Protein AF-0000000068100711 (afdb_homodimer)

Structure (mmCIF, N/CA/C/O backbone):
data_AF-0000000068100711-model_v1
#
loop_
_entity.id
_entity.type
_entity.pdbx_description
1 polymer 'Galactosylgalactosylxylosylprotein 3-beta-glucuronosyltransferase'
#
loop_
_atom_site.group_PDB
_atom_site.id
_atom_site.type_symbol
_atom_site.label_atom_id
_atom_site.label_alt_id
_atom_site.label_comp_id
_atom_site.label_asym_id
_atom_site.label_entity_id
_atom_site.label_seq_id
_atom_site.pdbx_PDB_ins_code
_atom_site.Cartn_x
_atom_site.Cartn_y
_atom_site.Cartn_z
_atom_site.occupancy
_atom_site.B_iso_or_equiv
_atom_site.auth_seq_id
_atom_site.auth_comp_id
_atom_site.auth_asym_id
_atom_site.auth_atom_id
_atom_site.pdbx_PDB_model_num
ATOM 1 N N . MET A 1 1 ? -7.273 5.68 23.531 1 96.81 1 MET A N 1
ATOM 2 C CA . MET A 1 1 ? -7.871 4.98 22.391 1 96.81 1 MET A CA 1
ATOM 3 C C . MET A 1 1 ? -7.816 5.84 21.141 1 96.81 1 MET A C 1
ATOM 5 O O . MET A 1 1 ? -8.047 7.047 21.188 1 96.81 1 MET A O 1
ATOM 9 N N . ILE A 1 2 ? -7.395 5.273 20.047 1 98.81 2 ILE A N 1
ATOM 10 C CA . ILE A 1 2 ? -7.449 5.941 18.75 1 98.81 2 ILE A CA 1
ATOM 11 C C . ILE A 1 2 ? -8.602 5.375 17.922 1 98.81 2 ILE A C 1
ATOM 13 O O . ILE A 1 2 ? -8.766 4.156 17.828 1 98.81 2 ILE A O 1
ATOM 17 N N . TYR A 1 3 ? -9.453 6.18 17.438 1 98.88 3 TYR A N 1
ATOM 18 C CA . TYR A 1 3 ? -10.477 5.812 16.469 1 98.88 3 TYR A CA 1
ATOM 19 C C . TYR A 1 3 ? -10.039 6.168 15.047 1 98.88 3 TYR A C 1
ATOM 21 O O . TYR A 1 3 ? -9.984 7.344 14.688 1 98.88 3 TYR A O 1
ATOM 29 N N . TYR A 1 4 ? -9.664 5.184 14.312 1 98.94 4 TYR A N 1
ATOM 30 C CA . TYR A 1 4 ? -9.148 5.336 12.953 1 98.94 4 TYR A CA 1
ATOM 31 C C . TYR A 1 4 ? -10.273 5.223 11.93 1 98.94 4 TYR A C 1
ATOM 33 O O . TYR A 1 4 ? -10.844 4.145 11.742 1 98.94 4 TYR A O 1
ATOM 41 N N . ILE A 1 5 ? -10.602 6.277 11.211 1 98.81 5 ILE A N 1
ATOM 42 C CA . ILE A 1 5 ? -11.758 6.355 10.32 1 98.81 5 ILE A CA 1
ATOM 43 C C . ILE A 1 5 ? -11.305 6.215 8.867 1 98.81 5 ILE A C 1
ATOM 45 O O . ILE A 1 5 ? -10.555 7.051 8.367 1 98.81 5 ILE A O 1
ATOM 49 N N . THR A 1 6 ? -11.836 5.203 8.203 1 98.81 6 THR A N 1
ATOM 50 C CA . THR A 1 6 ? -11.445 4.926 6.828 1 98.81 6 THR A CA 1
ATOM 51 C C . THR A 1 6 ? -12.664 4.941 5.91 1 98.81 6 THR A C 1
ATOM 53 O O . THR A 1 6 ? -13.492 4.027 5.949 1 98.81 6 THR A O 1
ATOM 56 N N . PRO A 1 7 ? -12.805 6.012 5.105 1 98.06 7 PRO A N 1
ATOM 57 C CA . PRO A 1 7 ? -13.75 5.906 3.994 1 98.06 7 PRO A CA 1
ATOM 58 C C . PRO A 1 7 ? -13.305 4.914 2.926 1 98.06 7 PRO A C 1
ATOM 60 O O . PRO A 1 7 ? -12.109 4.812 2.631 1 98.06 7 PRO A O 1
ATOM 63 N N . THR A 1 8 ? -14.188 4.16 2.387 1 97.88 8 THR A N 1
ATOM 64 C CA . THR A 1 8 ? -13.867 3.238 1.302 1 97.88 8 THR A CA 1
ATOM 65 C C . THR A 1 8 ? -15.062 3.047 0.382 1 97.88 8 THR A C 1
ATOM 67 O O . THR A 1 8 ? -16.125 3.621 0.615 1 97.88 8 THR A O 1
ATOM 70 N N . TYR A 1 9 ? -14.891 2.445 -0.744 1 95.88 9 TYR A N 1
ATOM 71 C CA . TYR A 1 9 ? -15.93 2.172 -1.728 1 95.88 9 TYR A CA 1
ATOM 72 C C . TYR A 1 9 ? -15.586 0.935 -2.551 1 95.88 9 TYR A C 1
ATOM 74 O O . TYR A 1 9 ? -14.422 0.542 -2.643 1 95.88 9 TYR A O 1
ATOM 82 N N . PRO A 1 10 ? -16.578 0.324 -3.092 1 95.56 10 PRO A N 1
ATOM 83 C CA . PRO A 1 10 ? -16.312 -0.892 -3.863 1 95.56 10 PRO A CA 1
ATOM 84 C C . PRO A 1 10 ? -15.508 -0.623 -5.133 1 95.56 10 PRO A C 1
ATOM 86 O O . PRO A 1 10 ? -15.891 0.22 -5.945 1 95.56 10 PRO A O 1
ATOM 89 N N . ARG A 1 11 ? -14.484 -1.256 -5.277 1 97.12 11 ARG A N 1
ATOM 90 C CA . ARG A 1 11 ? -13.617 -1.301 -6.445 1 97.12 11 ARG A CA 1
ATOM 91 C C . ARG A 1 11 ? -12.633 -2.465 -6.355 1 97.12 11 ARG A C 1
ATOM 93 O O . ARG A 1 11 ? -12.438 -3.039 -5.281 1 97.12 11 ARG A O 1
ATOM 100 N N . PRO A 1 12 ? -11.961 -2.859 -7.461 1 98.12 12 PRO A N 1
ATOM 101 C CA . PRO A 1 12 ? -11.102 -4.047 -7.445 1 98.12 12 PRO A CA 1
ATOM 102 C C . PRO A 1 12 ? -10.016 -3.975 -6.379 1 98.12 12 PRO A C 1
ATOM 104 O O . PRO A 1 12 ? -9.648 -5 -5.797 1 98.12 12 PRO A O 1
ATOM 107 N N . GLU A 1 13 ? -9.555 -2.783 -6.043 1 98.5 13 GLU A N 1
ATOM 108 C CA . GLU A 1 13 ? -8.422 -2.627 -5.141 1 98.5 13 GLU A CA 1
ATOM 109 C C . GLU A 1 13 ? -8.875 -2.527 -3.688 1 98.5 13 GLU A C 1
ATOM 111 O O . GLU A 1 13 ? -8.055 -2.51 -2.77 1 98.5 13 GLU A O 1
ATOM 116 N N . GLN A 1 14 ? -10.188 -2.549 -3.424 1 98.38 14 GLN A N 1
ATOM 117 C CA . GLN A 1 14 ? -10.695 -2.273 -2.086 1 98.38 14 GLN A CA 1
ATOM 118 C C . GLN A 1 14 ? -10.148 -3.273 -1.071 1 98.38 14 GLN A C 1
ATOM 120 O O . GLN A 1 14 ? -9.555 -2.883 -0.068 1 98.38 14 GLN A O 1
ATOM 125 N N . ILE A 1 15 ? -10.25 -4.562 -1.391 1 98.62 15 ILE A N 1
ATOM 126 C CA . ILE A 1 15 ? -9.898 -5.602 -0.433 1 98.62 15 ILE A CA 1
ATOM 127 C C . ILE A 1 15 ? -8.383 -5.625 -0.237 1 98.62 15 ILE A C 1
ATOM 129 O O . ILE A 1 15 ? -7.895 -5.629 0.897 1 98.62 15 ILE A O 1
ATOM 133 N N . PRO A 1 16 ? -7.594 -5.57 -1.29 1 98.62 16 PRO A N 1
ATOM 134 C CA . PRO A 1 16 ? -6.152 -5.547 -1.034 1 98.62 16 PRO A CA 1
ATOM 135 C C . PRO A 1 16 ? -5.703 -4.289 -0.294 1 98.62 16 PRO A C 1
ATOM 137 O O . PRO A 1 16 ? -4.789 -4.348 0.533 1 98.62 16 PRO A O 1
ATOM 140 N N . GLU A 1 17 ? -6.293 -3.148 -0.53 1 98.69 17 GLU A N 1
ATOM 141 C CA . GLU A 1 17 ? -5.949 -1.925 0.189 1 98.69 17 GLU A CA 1
ATOM 142 C C . GLU A 1 17 ? -6.297 -2.039 1.67 1 98.69 17 GLU A C 1
ATOM 144 O O . GLU A 1 17 ? -5.484 -1.697 2.531 1 98.69 17 GLU A O 1
ATOM 149 N N . LEU A 1 18 ? -7.461 -2.52 1.921 1 98.81 18 LEU A N 1
ATOM 150 C CA . LEU A 1 18 ? -7.887 -2.678 3.307 1 98.81 18 LEU A CA 1
ATOM 151 C C . LEU A 1 18 ? -7.051 -3.74 4.012 1 98.81 18 LEU A C 1
ATOM 153 O O . LEU A 1 18 ? -6.789 -3.633 5.215 1 98.81 18 LEU A O 1
ATOM 157 N N . THR A 1 19 ? -6.605 -4.75 3.27 1 98.75 19 THR A N 1
ATOM 158 C CA . THR A 1 19 ? -5.746 -5.785 3.83 1 98.75 19 THR A CA 1
ATOM 159 C C . THR A 1 19 ? -4.426 -5.191 4.312 1 98.75 19 THR A C 1
ATOM 161 O O . THR A 1 19 ? -4.043 -5.379 5.469 1 98.75 19 THR A O 1
ATOM 164 N N . ARG A 1 20 ? -3.762 -4.469 3.49 1 98 20 ARG A N 1
ATOM 165 C CA . ARG A 1 20 ? -2.471 -3.896 3.859 1 98 20 ARG A CA 1
ATOM 166 C C . ARG A 1 20 ? -2.625 -2.877 4.98 1 98 20 ARG A C 1
ATOM 168 O O . ARG A 1 20 ? -1.792 -2.814 5.887 1 98 20 ARG A O 1
ATOM 175 N N . LEU A 1 21 ? -3.709 -2.041 4.852 1 98.75 21 LEU A N 1
ATOM 176 C CA . LEU A 1 21 ? -3.963 -1.101 5.938 1 98.75 21 LEU A CA 1
ATOM 177 C C . LEU A 1 21 ? -4.223 -1.839 7.246 1 98.75 21 LEU A C 1
ATOM 179 O O . LEU A 1 21 ? -3.721 -1.439 8.297 1 98.75 21 LEU A O 1
ATOM 183 N N . GLY A 1 22 ? -5.012 -2.918 7.16 1 98.81 22 GLY A N 1
ATOM 184 C CA . GLY A 1 22 ? -5.262 -3.736 8.336 1 98.81 22 GLY A CA 1
ATOM 185 C C . GLY A 1 22 ? -3.99 -4.23 9 1 98.81 22 GLY A C 1
ATOM 186 O O . GLY A 1 22 ? -3.875 -4.203 10.227 1 98.81 22 GLY A O 1
ATOM 187 N N . HIS A 1 23 ? -3.062 -4.625 8.211 1 98.88 23 HIS A N 1
ATOM 188 C CA . HIS A 1 23 ? -1.799 -5.113 8.758 1 98.88 23 HIS A CA 1
ATOM 189 C C . HIS A 1 23 ? -1.078 -4.02 9.539 1 98.88 23 HIS A C 1
ATOM 191 O O . HIS A 1 23 ? -0.414 -4.301 10.539 1 98.88 23 HIS A O 1
ATOM 197 N N . THR A 1 24 ? -1.122 -2.787 9.055 1 98.88 24 THR A N 1
ATOM 198 C CA . THR A 1 24 ? -0.554 -1.663 9.789 1 98.88 24 THR A CA 1
ATOM 199 C C . THR A 1 24 ? -1.28 -1.462 11.117 1 98.88 24 THR A C 1
ATOM 201 O O . THR A 1 24 ? -0.648 -1.398 12.172 1 98.88 24 THR A O 1
ATOM 204 N N . LEU A 1 25 ? -2.58 -1.445 11.094 1 98.88 25 LEU A N 1
ATOM 205 C CA . LEU A 1 25 ? -3.385 -1.115 12.258 1 98.88 25 LEU A CA 1
ATOM 206 C C . LEU A 1 25 ? -3.285 -2.211 13.32 1 98.88 25 LEU A C 1
ATOM 208 O O . LEU A 1 25 ? -3.398 -1.939 14.516 1 98.88 25 LEU A O 1
ATOM 212 N N . MET A 1 26 ? -3 -3.41 12.891 1 98.88 26 MET A N 1
ATOM 213 C CA . MET A 1 26 ? -2.877 -4.543 13.805 1 98.88 26 MET A CA 1
ATOM 214 C C . MET A 1 26 ? -1.688 -4.363 14.742 1 98.88 26 MET A C 1
ATOM 216 O O . MET A 1 26 ? -1.589 -5.039 15.766 1 98.88 26 MET A O 1
ATOM 220 N N . HIS A 1 27 ? -0.753 -3.508 14.398 1 98.81 27 HIS A N 1
ATOM 221 C CA . HIS A 1 27 ? 0.402 -3.24 15.25 1 98.81 27 HIS A CA 1
ATOM 222 C C . HIS A 1 27 ? 0.093 -2.156 16.281 1 98.81 27 HIS A C 1
ATOM 224 O O . HIS A 1 27 ? 0.898 -1.896 17.172 1 98.81 27 HIS A O 1
ATOM 230 N N . VAL A 1 28 ? -1.062 -1.471 16.188 1 98.75 28 VAL A N 1
ATOM 231 C CA . VAL A 1 28 ? -1.365 -0.282 16.984 1 98.75 28 VAL A CA 1
ATOM 232 C C . VAL A 1 28 ? -2.213 -0.668 18.188 1 98.75 28 VAL A C 1
ATOM 234 O O . VAL A 1 28 ? -3.367 -1.076 18.047 1 98.75 28 VAL A O 1
ATOM 237 N N . PRO A 1 29 ? -1.668 -0.578 19.406 1 98.06 29 PRO A N 1
ATOM 238 C CA . PRO A 1 29 ? -2.477 -0.892 20.594 1 98.06 29 PRO A CA 1
ATOM 239 C C . PRO A 1 29 ? -3.617 0.101 20.797 1 98.06 29 PRO A C 1
ATOM 241 O O . PRO A 1 29 ? -3.479 1.283 20.484 1 98.06 29 PRO A O 1
ATOM 244 N N . ARG A 1 30 ? -4.727 -0.37 21.328 1 98.06 30 ARG A N 1
ATOM 245 C CA . ARG A 1 30 ? -5.855 0.466 21.719 1 98.06 30 ARG A CA 1
ATOM 246 C C . ARG A 1 30 ? -6.355 1.293 20.547 1 98.06 30 ARG A C 1
ATOM 248 O O . ARG A 1 30 ? -6.445 2.52 20.625 1 98.06 30 ARG A O 1
ATOM 255 N N . ILE A 1 31 ? -6.613 0.597 19.469 1 98.75 31 ILE A N 1
ATOM 256 C CA . ILE A 1 31 ? -7.152 1.225 18.266 1 98.75 31 ILE A CA 1
ATOM 257 C C . ILE A 1 31 ? -8.516 0.613 17.938 1 98.75 31 ILE A C 1
ATOM 259 O O . ILE A 1 31 ? -8.734 -0.578 18.156 1 98.75 31 ILE A O 1
ATOM 263 N N . HIS A 1 32 ? -9.445 1.398 17.562 1 98.88 32 HIS A N 1
ATOM 264 C CA . HIS A 1 32 ? -10.742 1.031 17 1 98.88 32 HIS A CA 1
ATOM 265 C C . HIS A 1 32 ? -10.859 1.452 15.547 1 98.88 32 HIS A C 1
ATOM 267 O O . HIS A 1 32 ? -10.75 2.639 15.227 1 98.88 32 HIS A O 1
ATOM 273 N N . TRP A 1 33 ? -11.031 0.489 14.656 1 98.94 33 TRP A N 1
ATOM 274 C CA . TRP A 1 33 ? -11.086 0.758 13.219 1 98.94 33 TRP A CA 1
ATOM 275 C C . TRP A 1 33 ? -12.523 1.012 12.773 1 98.94 33 TRP A C 1
ATOM 277 O O . TRP A 1 33 ? -13.375 0.126 12.875 1 98.94 33 TRP A O 1
ATOM 287 N N . ILE A 1 34 ? -12.836 2.18 12.336 1 98.88 34 ILE A N 1
ATOM 288 C CA . ILE A 1 34 ? -14.141 2.518 11.789 1 98.88 34 ILE A CA 1
ATOM 289 C C . ILE A 1 34 ? -14.062 2.561 10.258 1 98.88 34 ILE A C 1
ATOM 291 O O . ILE A 1 34 ? -13.391 3.426 9.695 1 98.88 34 ILE A O 1
ATOM 295 N N . ILE A 1 35 ? -14.68 1.661 9.609 1 98.75 35 ILE A N 1
ATOM 296 C CA . ILE A 1 35 ? -14.719 1.622 8.148 1 98.75 35 ILE A CA 1
ATOM 297 C C . ILE A 1 35 ? -16.094 2.074 7.656 1 98.75 35 ILE A C 1
ATOM 299 O O . ILE A 1 35 ? -17.109 1.464 7.996 1 98.75 35 ILE A O 1
ATOM 303 N N . ALA A 1 36 ? -16.141 3.141 6.969 1 98.38 36 ALA A N 1
ATOM 304 C CA . ALA A 1 36 ? -17.359 3.654 6.336 1 98.38 36 ALA A CA 1
ATOM 305 C C . ALA A 1 36 ? -17.344 3.389 4.832 1 98.38 36 ALA A C 1
ATOM 307 O O . ALA A 1 36 ? -16.547 3.975 4.098 1 98.38 36 ALA A O 1
ATOM 308 N N . ASP A 1 37 ? -18.203 2.516 4.383 1 97.56 37 ASP A N 1
ATOM 309 C CA . ASP A 1 37 ? -18.219 2.008 3.014 1 97.56 37 ASP A CA 1
ATOM 310 C C . ASP A 1 37 ? -19.344 2.654 2.201 1 97.56 37 ASP A C 1
ATOM 312 O O . ASP A 1 37 ? -20.484 2.748 2.668 1 97.56 37 ASP A O 1
ATOM 316 N N . ASP A 1 38 ? -19.031 3.121 1.005 1 95 38 ASP A N 1
ATOM 317 C CA . ASP A 1 38 ? -19.984 3.783 0.123 1 95 38 ASP A CA 1
ATOM 318 C C . ASP A 1 38 ? -20.922 2.771 -0.521 1 95 38 ASP A C 1
ATOM 320 O O . ASP A 1 38 ? -20.969 2.652 -1.747 1 95 38 ASP A O 1
ATOM 324 N N . GLN A 1 39 ? -21.594 2.033 0.287 1 94.81 39 GLN A N 1
ATOM 325 C CA . GLN A 1 39 ? -22.562 1.024 -0.115 1 94.81 39 GLN A CA 1
ATOM 326 C C . GLN A 1 39 ? -23.828 1.105 0.742 1 94.81 39 GLN A C 1
ATOM 328 O O . GLN A 1 39 ? -23.766 1.532 1.897 1 94.81 39 GLN A O 1
ATOM 333 N N . SER A 1 40 ? -24.969 0.696 0.212 1 94.88 40 SER A N 1
ATOM 334 C CA . SER A 1 40 ? -26.234 0.757 0.923 1 94.88 40 SER A CA 1
ATOM 335 C C . SER A 1 40 ? -26.328 -0.331 1.987 1 94.88 40 SER A C 1
ATOM 337 O O . SER A 1 40 ? -27.109 -0.212 2.939 1 94.88 40 SER A O 1
ATOM 339 N N . LEU A 1 41 ? -25.594 -1.347 1.76 1 96.06 41 LEU A N 1
ATOM 340 C CA . LEU A 1 41 ? -25.484 -2.43 2.73 1 96.06 41 LEU A CA 1
ATOM 341 C C . LEU A 1 41 ? -24.016 -2.732 3.041 1 96.06 41 LEU A C 1
ATOM 343 O O . LEU A 1 41 ? -23.141 -2.572 2.18 1 96.06 41 LEU A O 1
ATOM 347 N N . CYS A 1 42 ? -23.797 -3.158 4.23 1 96.62 42 CYS A N 1
ATOM 348 C CA . CYS A 1 42 ? -22.438 -3.529 4.605 1 96.62 42 CYS A CA 1
ATOM 349 C C . CYS A 1 42 ? -21.953 -4.719 3.783 1 96.62 42 CYS A C 1
ATOM 351 O O . CYS A 1 42 ? -22.641 -5.734 3.689 1 96.62 42 CYS A O 1
ATOM 353 N N . SER A 1 43 ? -20.844 -4.551 3.215 1 96.19 43 SER A N 1
ATOM 354 C CA . SER A 1 43 ? -20.219 -5.562 2.365 1 96.19 43 SER A CA 1
ATOM 355 C C . SER A 1 43 ? -19.766 -6.766 3.182 1 96.19 43 SER A C 1
ATOM 357 O O . SER A 1 43 ? -19.062 -6.609 4.18 1 96.19 43 SER A O 1
ATOM 359 N N . THR A 1 44 ? -20.109 -7.926 2.734 1 97 44 THR A N 1
ATOM 360 C CA . THR A 1 44 ? -19.688 -9.148 3.4 1 97 44 THR A CA 1
ATOM 361 C C . THR A 1 44 ? -18.172 -9.336 3.279 1 97 44 THR A C 1
ATOM 363 O O . THR A 1 44 ? -17.516 -9.812 4.211 1 97 44 THR A O 1
ATOM 366 N N . ASN A 1 45 ? -17.625 -9 2.123 1 96.75 45 ASN A N 1
ATOM 367 C CA . ASN A 1 45 ? -16.188 -9.109 1.91 1 96.75 45 ASN A CA 1
ATOM 368 C C . ASN A 1 45 ? -15.406 -8.242 2.895 1 96.75 45 ASN A C 1
ATOM 370 O O . ASN A 1 45 ? -14.414 -8.688 3.473 1 96.75 45 ASN A O 1
ATOM 374 N N . VAL A 1 46 ? -15.844 -7.004 3.076 1 98.31 46 VAL A N 1
ATOM 375 C CA . VAL A 1 46 ? -15.18 -6.086 3.996 1 98.31 46 VAL A CA 1
ATOM 376 C C . VAL A 1 46 ? -15.328 -6.59 5.43 1 98.31 46 VAL A C 1
ATOM 378 O O . VAL A 1 46 ? -14.367 -6.586 6.199 1 98.31 46 VAL A O 1
ATOM 381 N N . LEU A 1 47 ? -16.531 -7.059 5.742 1 98.31 47 LEU A N 1
ATOM 382 C CA . LEU A 1 47 ? -16.781 -7.578 7.082 1 98.31 47 LEU A CA 1
ATOM 383 C C . LEU A 1 47 ? -15.867 -8.766 7.387 1 98.31 47 LEU A C 1
ATOM 385 O O . LEU A 1 47 ? -15.297 -8.852 8.477 1 98.31 47 LEU A O 1
ATOM 389 N N . ASN A 1 48 ? -15.773 -9.68 6.426 1 97.62 48 ASN A N 1
ATOM 390 C CA . ASN A 1 48 ? -14.906 -10.844 6.605 1 97.62 48 ASN A CA 1
ATOM 391 C C . ASN A 1 48 ? -13.453 -10.438 6.848 1 97.62 48 ASN A C 1
ATOM 393 O O . ASN A 1 48 ? -12.773 -11.016 7.691 1 97.62 48 ASN A O 1
ATOM 397 N N . LEU A 1 49 ? -12.992 -9.492 6.121 1 97.94 49 LEU A N 1
ATOM 398 C CA . LEU A 1 49 ? -11.641 -8.977 6.297 1 97.94 49 LEU A CA 1
ATOM 399 C C . LEU A 1 49 ? -11.461 -8.398 7.695 1 97.94 49 LEU A C 1
ATOM 401 O O . LEU A 1 49 ? -10.477 -8.703 8.375 1 97.94 49 LEU A O 1
ATOM 405 N N . LEU A 1 50 ? -12.398 -7.547 8.125 1 98.5 50 LEU A N 1
ATOM 406 C CA . LEU A 1 50 ? -12.328 -6.906 9.438 1 98.5 50 LEU A CA 1
ATOM 407 C C . LEU A 1 50 ? -12.266 -7.945 10.547 1 98.5 50 LEU A C 1
ATOM 409 O O . LEU A 1 50 ? -11.469 -7.82 11.477 1 98.5 50 LEU A O 1
ATOM 413 N N . ARG A 1 51 ? -13.023 -8.984 10.43 1 98.31 51 ARG A N 1
ATOM 414 C CA . ARG A 1 51 ? -13.055 -10.039 11.438 1 98.31 51 ARG A CA 1
ATOM 415 C C . ARG A 1 51 ? -11.711 -10.75 11.531 1 98.31 51 ARG A C 1
ATOM 417 O O . ARG A 1 51 ? -11.25 -11.094 12.617 1 98.31 51 ARG A O 1
ATOM 424 N N . ARG A 1 52 ? -11.078 -10.883 10.461 1 97.12 52 ARG A N 1
ATOM 425 C CA . ARG A 1 52 ? -9.812 -11.609 10.414 1 97.12 52 ARG A CA 1
ATOM 426 C C . ARG A 1 52 ? -8.688 -10.797 11.055 1 97.12 52 ARG A C 1
ATOM 428 O O . ARG A 1 52 ? -7.676 -11.359 11.477 1 97.12 52 ARG A O 1
ATOM 435 N N . THR A 1 53 ? -8.828 -9.516 11.102 1 98.06 53 THR A N 1
ATOM 436 C CA . THR A 1 53 ? -7.789 -8.68 11.68 1 98.06 53 THR A CA 1
ATOM 437 C C . THR A 1 53 ? -7.73 -8.859 13.195 1 98.06 53 THR A C 1
ATOM 439 O O . THR A 1 53 ? -6.695 -8.617 13.82 1 98.06 53 THR A O 1
ATOM 442 N N . GLY A 1 54 ? -8.922 -9.188 13.789 1 98.06 54 GLY A N 1
ATOM 443 C CA . GLY A 1 54 ? -9.008 -9.289 15.234 1 98.06 54 GLY A CA 1
ATOM 444 C C . GLY A 1 54 ? -9.117 -7.938 15.922 1 98.06 54 GLY A C 1
ATOM 445 O O . GLY A 1 54 ? -9.148 -7.855 17.156 1 98.06 54 GLY A O 1
ATOM 446 N N . LEU A 1 55 ? -9.172 -6.855 15.219 1 98.62 55 LEU A N 1
ATOM 447 C CA . LEU A 1 55 ? -9.297 -5.512 15.773 1 98.62 55 LEU A CA 1
ATOM 448 C C . LEU A 1 55 ? -10.742 -5.215 16.156 1 98.62 55 LEU A C 1
ATOM 450 O O . LEU A 1 55 ? -11.672 -5.699 15.508 1 98.62 55 LEU A O 1
ATOM 454 N N . PRO A 1 56 ? -10.898 -4.441 17.281 1 98.69 56 PRO A N 1
ATOM 455 C CA . PRO A 1 56 ? -12.227 -3.834 17.406 1 98.69 56 PRO A CA 1
ATOM 456 C C . PRO A 1 56 ? -12.586 -2.949 16.203 1 98.69 56 PRO A C 1
ATOM 458 O O . PRO A 1 56 ? -11.742 -2.182 15.734 1 98.69 56 PRO A O 1
ATOM 461 N N . PHE A 1 57 ? -13.805 -3.123 15.742 1 98.81 57 PHE A N 1
ATOM 462 C CA . PHE A 1 57 ? -14.148 -2.34 14.562 1 98.81 57 PHE A CA 1
ATOM 463 C C . PHE A 1 57 ? -15.617 -1.952 14.57 1 98.81 57 PHE A C 1
ATOM 465 O O . PHE A 1 57 ? -16.406 -2.508 15.344 1 98.81 57 PHE A O 1
ATOM 472 N N . THR A 1 58 ? -15.984 -0.936 13.828 1 98.88 58 THR A N 1
ATOM 473 C CA . THR A 1 58 ? -17.328 -0.553 13.414 1 98.88 58 THR A CA 1
ATOM 474 C C . THR A 1 58 ? -17.406 -0.443 11.898 1 98.88 58 THR A C 1
ATOM 476 O O . THR A 1 58 ? -16.594 0.227 11.266 1 98.88 58 THR A O 1
ATOM 479 N N . HIS A 1 59 ? -18.266 -1.199 11.305 1 98.69 59 HIS A N 1
ATOM 480 C CA . HIS A 1 59 ? -18.531 -1.188 9.867 1 98.69 59 HIS A CA 1
ATOM 481 C C . HIS A 1 59 ? -19.828 -0.442 9.547 1 98.69 59 HIS A C 1
ATOM 483 O O . HIS A 1 59 ? -20.906 -0.852 9.977 1 98.69 59 HIS A O 1
ATOM 489 N N . ILE A 1 60 ? -19.719 0.65 8.773 1 98.5 60 ILE A N 1
ATOM 490 C CA . ILE A 1 60 ? -20.859 1.532 8.547 1 98.5 60 ILE A CA 1
ATOM 491 C C . ILE A 1 60 ? -21.188 1.577 7.062 1 98.5 60 ILE A C 1
ATOM 493 O O . ILE A 1 60 ? -20.312 1.764 6.223 1 98.5 60 ILE A O 1
ATOM 497 N N . SER A 1 61 ? -22.438 1.292 6.715 1 97.62 61 SER A N 1
ATOM 498 C CA . SER A 1 61 ? -22.969 1.6 5.387 1 97.62 61 SER A CA 1
ATOM 499 C C . SER A 1 61 ? -23.234 3.092 5.234 1 97.62 61 SER A C 1
ATOM 501 O O . SER A 1 61 ? -24.031 3.662 5.98 1 97.62 61 SER A O 1
ATOM 503 N N . SER A 1 62 ? -22.609 3.73 4.285 1 96.19 62 SER A N 1
ATOM 504 C CA . SER A 1 62 ? -22.703 5.176 4.125 1 96.19 62 SER A CA 1
ATOM 505 C C . SER A 1 62 ? -22.656 5.574 2.654 1 96.19 62 SER A C 1
ATOM 507 O O . SER A 1 62 ? -21.734 6.27 2.219 1 96.19 62 SER A O 1
ATOM 509 N N . PRO A 1 63 ? -23.672 5.309 1.902 1 93.12 63 PRO A N 1
ATOM 510 C CA . PRO A 1 63 ? -23.688 5.621 0.471 1 93.12 63 PRO A CA 1
ATOM 511 C C . PRO A 1 63 ? -23.703 7.125 0.196 1 93.12 63 PRO A C 1
ATOM 513 O O . PRO A 1 63 ? -24.328 7.883 0.938 1 93.12 63 PRO A O 1
ATOM 516 N N . LYS A 1 64 ? -22.984 7.48 -0.832 1 87.75 64 LYS A N 1
ATOM 517 C CA . LYS A 1 64 ? -23.078 8.867 -1.276 1 87.75 64 LYS A CA 1
ATOM 518 C C . LYS A 1 64 ? -24.484 9.203 -1.752 1 87.75 64 LYS A C 1
ATOM 520 O O . LYS A 1 64 ? -25.188 8.344 -2.277 1 87.75 64 LYS A O 1
ATOM 525 N N . PRO A 1 65 ? -24.859 10.453 -1.562 1 83.56 65 PRO A N 1
ATOM 526 C CA . PRO A 1 65 ? -26.188 10.836 -2.035 1 83.56 65 PRO A CA 1
ATOM 527 C C . PRO A 1 65 ? -26.312 10.758 -3.555 1 83.56 65 PRO A C 1
ATOM 529 O O . PRO A 1 65 ? -25.328 10.953 -4.277 1 83.56 65 PRO A O 1
ATOM 532 N N . TYR A 1 66 ? -27.5 10.453 -3.969 1 73.38 66 TYR A N 1
ATOM 533 C CA . TYR A 1 66 ? -27.812 10.25 -5.379 1 73.38 66 TYR A CA 1
ATOM 534 C C . TYR A 1 66 ? -27.422 11.469 -6.207 1 73.38 66 TYR A C 1
ATOM 536 O O . TYR A 1 66 ? -26.938 11.344 -7.328 1 73.38 66 TYR A O 1
ATOM 544 N N . VAL A 1 67 ? -27.672 12.578 -5.73 1 69.62 67 VAL A N 1
ATOM 545 C CA . VAL A 1 67 ? -27.438 13.812 -6.469 1 69.62 67 VAL A CA 1
ATOM 546 C C . VAL A 1 67 ? -25.953 13.922 -6.824 1 69.62 67 VAL A C 1
ATOM 548 O O . VAL A 1 67 ? -25.594 14.625 -7.77 1 69.62 67 VAL A O 1
ATOM 551 N N . TYR A 1 68 ? -25.188 13.242 -6.234 1 61.59 68 TYR A N 1
ATOM 552 C CA . TYR A 1 68 ? -23.75 13.414 -6.398 1 61.59 68 TYR A CA 1
ATOM 553 C C . TYR A 1 68 ? -23.141 12.234 -7.145 1 61.59 68 TYR A C 1
ATOM 555 O O . TYR A 1 68 ? -21.969 11.914 -6.961 1 61.59 68 TYR A O 1
ATOM 563 N N . LYS A 1 69 ? -23.719 11.602 -8.031 1 59.94 69 LYS A N 1
ATOM 564 C CA . LYS A 1 69 ? -23.188 10.43 -8.727 1 59.94 69 LYS A CA 1
ATOM 565 C C . LYS A 1 69 ? -22.312 10.852 -9.898 1 59.94 69 LYS A C 1
ATOM 567 O O . LYS A 1 69 ? -21.719 10 -10.578 1 59.94 69 LYS A O 1
ATOM 572 N N . GLY A 1 70 ? -22.016 12.102 -9.922 1 59.88 70 GLY A N 1
ATOM 573 C CA . GLY A 1 70 ? -21.156 12.531 -11.023 1 59.88 70 GLY A CA 1
ATOM 574 C C . GLY A 1 70 ? -19.688 12.477 -10.695 1 59.88 70 GLY A C 1
ATOM 575 O O . GLY A 1 70 ? -19.297 12.055 -9.602 1 59.88 70 GLY A O 1
ATOM 576 N N . THR A 1 71 ? -18.719 12.703 -11.648 1 60.38 71 THR A N 1
ATOM 577 C CA . THR A 1 71 ? -17.266 12.531 -11.617 1 60.38 71 THR A CA 1
ATOM 578 C C . THR A 1 71 ? -16.625 13.539 -10.664 1 60.38 71 THR A C 1
ATOM 580 O O . THR A 1 71 ? -15.617 13.242 -10.023 1 60.38 71 THR A O 1
ATOM 583 N N . ASN A 1 72 ? -17.172 14.727 -10.422 1 62.03 72 ASN A N 1
ATOM 584 C CA . ASN A 1 72 ? -16.484 15.766 -9.68 1 62.03 72 ASN A CA 1
ATOM 585 C C . ASN A 1 72 ? -17.078 15.961 -8.289 1 62.03 72 ASN A C 1
ATOM 587 O O . ASN A 1 72 ? -17.156 17.078 -7.785 1 62.03 72 ASN A O 1
ATOM 591 N N . PHE A 1 73 ? -17.359 14.812 -7.746 1 68.75 73 PHE A N 1
ATOM 592 C CA . PHE A 1 73 ? -17.984 14.906 -6.434 1 68.75 73 PHE A CA 1
ATOM 593 C C . PHE A 1 73 ? -16.969 14.633 -5.328 1 68.75 73 PHE A C 1
ATOM 595 O O . PHE A 1 73 ? -16.078 13.805 -5.488 1 68.75 73 PHE A O 1
ATOM 602 N N . PRO A 1 74 ? -17.188 15.523 -4.246 1 78.44 74 PRO A N 1
ATOM 603 C CA . PRO A 1 74 ? -16.312 15.258 -3.096 1 78.44 74 PRO A CA 1
ATOM 604 C C . PRO A 1 74 ? -16.438 13.828 -2.57 1 78.44 74 PRO A C 1
ATOM 606 O O . PRO A 1 74 ? -17.547 13.391 -2.24 1 78.44 74 PRO A O 1
ATOM 609 N N . ARG A 1 75 ? -15.43 13.25 -2.582 1 80.94 75 ARG A N 1
ATOM 610 C CA . ARG A 1 75 ? -15.406 11.836 -2.203 1 80.94 75 ARG A CA 1
ATOM 611 C C . ARG A 1 75 ? -15.273 11.68 -0.693 1 80.94 75 ARG A C 1
ATOM 613 O O . ARG A 1 75 ? -14.625 12.492 -0.034 1 80.94 75 ARG A O 1
ATOM 620 N N . GLY A 1 76 ? -15.953 10.727 -0.138 1 91.75 76 GLY A N 1
ATOM 621 C CA . GLY A 1 76 ? -15.742 10.273 1.229 1 91.75 76 GLY A CA 1
ATOM 622 C C . GLY A 1 76 ? -16.484 11.109 2.252 1 91.75 76 GLY A C 1
ATOM 623 O O . GLY A 1 76 ? -16.391 10.867 3.457 1 91.75 76 GLY A O 1
ATOM 624 N N . VAL A 1 77 ? -17.234 12.188 1.839 1 93.31 77 VAL A N 1
ATOM 625 C CA . VAL A 1 77 ? -17.891 13.086 2.775 1 93.31 77 VAL A CA 1
ATOM 626 C C . VAL A 1 77 ? -18.969 12.328 3.547 1 93.31 77 VAL A C 1
ATOM 628 O O . VAL A 1 77 ? -19 12.367 4.777 1 93.31 77 VAL A O 1
ATOM 631 N N . SER A 1 78 ? -19.812 11.578 2.777 1 94.12 78 SER A N 1
ATOM 632 C CA . SER A 1 78 ? -20.844 10.797 3.434 1 94.12 78 SER A CA 1
ATOM 633 C C . SER A 1 78 ? -20.25 9.797 4.414 1 94.12 78 SER A C 1
ATOM 635 O O . SER A 1 78 ? -20.797 9.578 5.5 1 94.12 78 SER A O 1
ATOM 637 N N . ASN A 1 79 ? -19.172 9.211 4.023 1 96.75 79 ASN A N 1
ATOM 638 C CA . ASN A 1 79 ? -18.484 8.234 4.863 1 96.75 79 ASN A CA 1
ATOM 639 C C . ASN A 1 79 ? -18 8.867 6.164 1 96.75 79 ASN A C 1
ATOM 641 O O . ASN A 1 79 ? -18.281 8.359 7.25 1 96.75 79 ASN A O 1
ATOM 645 N N . ARG A 1 80 ? -17.297 9.938 6.07 1 96.94 80 ARG A N 1
ATOM 646 C CA . ARG A 1 80 ? -16.719 10.602 7.234 1 96.94 80 ARG A CA 1
ATOM 647 C C . ARG A 1 80 ? -17.797 11.172 8.133 1 96.94 80 ARG A C 1
ATOM 649 O O . ARG A 1 80 ? -17.688 11.125 9.359 1 96.94 80 ARG A O 1
ATOM 656 N N . ARG A 1 81 ? -18.875 11.727 7.531 1 95.56 81 ARG A N 1
ATOM 657 C CA . ARG A 1 81 ? -19.984 12.234 8.328 1 95.56 81 ARG A CA 1
ATOM 658 C C . ARG A 1 81 ? -20.641 11.109 9.133 1 95.56 81 ARG A C 1
ATOM 660 O O . ARG A 1 81 ? -20.969 11.289 10.305 1 95.56 81 ARG A O 1
ATOM 667 N N . ALA A 1 82 ? -20.859 9.992 8.438 1 96.5 82 ALA A N 1
ATOM 668 C CA . ALA A 1 82 ? -21.453 8.852 9.133 1 96.5 82 ALA A CA 1
ATOM 669 C C . ALA A 1 82 ? -20.594 8.422 10.32 1 96.5 82 ALA A C 1
ATOM 671 O O . ALA A 1 82 ? -21.125 8.086 11.383 1 96.5 82 ALA A O 1
ATOM 672 N N . ALA A 1 83 ? -19.344 8.414 10.109 1 97.31 83 ALA A N 1
ATOM 673 C CA . ALA A 1 83 ? -18.422 8.055 11.188 1 97.31 83 ALA A CA 1
ATOM 674 C C . ALA A 1 83 ? -18.484 9.062 12.328 1 97.31 83 ALA A C 1
ATOM 676 O O . ALA A 1 83 ? -18.453 8.688 13.5 1 97.31 83 ALA A O 1
ATOM 677 N N . LEU A 1 84 ? -18.562 10.352 12.031 1 96.75 84 LEU A N 1
ATOM 678 C CA . L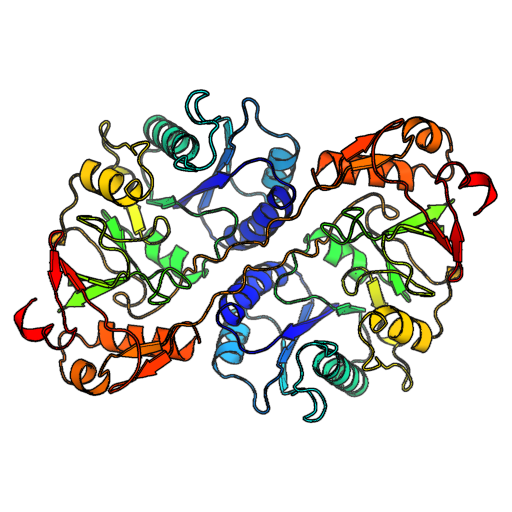EU A 1 84 ? -18.656 11.398 13.039 1 96.75 84 LEU A CA 1
ATOM 679 C C . LEU A 1 84 ? -19.906 11.234 13.883 1 96.75 84 LEU A C 1
ATOM 681 O O . LEU A 1 84 ? -19.875 11.391 15.102 1 96.75 84 LEU A O 1
ATOM 685 N N . VAL A 1 85 ? -21.016 10.969 13.195 1 95.56 85 VAL A N 1
ATOM 686 C CA . VAL A 1 85 ? -22.281 10.734 13.906 1 95.56 85 VAL A CA 1
ATOM 687 C C . VAL A 1 85 ? -22.125 9.555 14.859 1 95.56 85 VAL A C 1
ATOM 689 O O . VAL A 1 85 ? -22.516 9.625 16.016 1 95.56 85 VAL A O 1
ATOM 692 N N . TRP A 1 86 ? -21.531 8.492 14.391 1 97.12 86 TRP A N 1
ATOM 693 C CA . TRP A 1 86 ? -21.328 7.316 15.227 1 97.12 86 TRP A CA 1
ATOM 694 C C . TRP A 1 86 ? -20.469 7.652 16.438 1 97.12 86 TRP A C 1
ATOM 696 O O . TRP A 1 86 ? -20.781 7.23 17.562 1 97.12 86 TRP A O 1
ATOM 706 N N . LEU A 1 87 ? -19.422 8.367 16.266 1 97.31 87 LEU A N 1
ATOM 707 C CA . LEU A 1 87 ? -18.531 8.75 17.359 1 97.31 87 LEU A CA 1
ATOM 708 C C . LEU A 1 87 ? -19.281 9.547 18.422 1 97.31 87 LEU A C 1
ATOM 710 O O . LEU A 1 87 ? -19.141 9.281 19.609 1 97.31 87 LEU A O 1
ATOM 714 N N . ARG A 1 88 ? -20.047 10.523 18.031 1 94.88 88 ARG A N 1
ATOM 715 C CA . ARG A 1 88 ? -20.781 11.375 18.953 1 94.88 88 ARG A CA 1
ATOM 716 C C . ARG A 1 88 ? -21.734 10.555 19.812 1 94.88 88 ARG A C 1
ATOM 718 O O . ARG A 1 88 ? -21.953 10.867 20.984 1 94.88 88 ARG A O 1
ATOM 725 N N . GLU A 1 89 ? -22.234 9.555 19.203 1 95.25 89 GLU A N 1
ATOM 726 C CA . GLU A 1 89 ? -23.266 8.773 19.875 1 95.25 89 GLU A CA 1
ATOM 727 C C . GLU A 1 89 ? -22.656 7.695 20.781 1 95.25 89 GLU A C 1
ATOM 729 O O . GLU A 1 89 ? -23.281 7.27 21.75 1 95.25 89 GLU A O 1
ATOM 734 N N . ASN A 1 90 ? -21.438 7.297 20.484 1 96.75 90 ASN A N 1
ATOM 735 C CA . ASN A 1 90 ? -20.984 6.059 21.094 1 96.75 90 ASN A CA 1
ATOM 736 C C . ASN A 1 90 ? -19.703 6.258 21.891 1 96.75 90 ASN A C 1
ATOM 738 O O . ASN A 1 90 ? -19.312 5.402 22.688 1 96.75 90 ASN A O 1
ATOM 742 N N . VAL A 1 91 ? -19.047 7.375 21.703 1 96.25 91 VAL A N 1
ATOM 743 C CA . VAL A 1 91 ? -17.688 7.512 22.25 1 96.25 91 VAL A CA 1
ATOM 744 C C . VAL A 1 91 ? -17.594 8.805 23.062 1 96.25 91 VAL A C 1
ATOM 746 O O . VAL A 1 91 ? -18.125 9.836 22.656 1 96.25 91 VAL A O 1
ATOM 749 N N . ARG A 1 92 ? -16.875 8.789 24.188 1 94.25 92 ARG A N 1
ATOM 750 C CA . ARG A 1 92 ? -16.766 9.961 25.047 1 94.25 92 ARG A CA 1
ATOM 751 C C . ARG A 1 92 ? -15.328 10.453 25.125 1 94.25 92 ARG A C 1
ATOM 753 O O . ARG A 1 92 ? -15.078 11.633 25.391 1 94.25 92 ARG A O 1
ATOM 760 N N . GLU A 1 93 ? -14.453 9.516 24.906 1 96.88 93 GLU A N 1
ATOM 761 C CA . GLU A 1 93 ? -13.047 9.898 25.047 1 96.88 93 GLU A CA 1
ATOM 762 C C . GLU A 1 93 ? -12.188 9.219 23.984 1 96.88 93 GLU A C 1
ATOM 764 O O . GLU A 1 93 ? -12.539 8.141 23.484 1 96.88 93 GLU A O 1
ATOM 769 N N . GLY A 1 94 ? -11.023 9.836 23.672 1 98.06 94 GLY A N 1
ATOM 770 C CA . GLY A 1 94 ? -10.094 9.312 22.688 1 98.06 94 GLY A CA 1
ATOM 771 C C . GLY A 1 94 ? -9.766 10.312 21.594 1 98.06 94 GLY A C 1
ATOM 772 O O . GLY A 1 94 ? -10.109 11.492 21.703 1 98.06 94 GLY A O 1
ATOM 773 N N . VAL A 1 95 ? -9.016 9.82 20.625 1 98.75 95 VAL A N 1
ATOM 774 C CA . VAL A 1 95 ? -8.586 10.656 19.516 1 98.75 95 VAL A CA 1
ATOM 775 C C . VAL A 1 95 ? -9.094 10.062 18.203 1 98.75 95 VAL A C 1
ATOM 777 O O . VAL A 1 95 ? -9.031 8.852 17.984 1 98.75 95 VAL A O 1
ATOM 780 N N . MET A 1 96 ? -9.695 10.906 17.375 1 98.44 96 MET A N 1
ATOM 781 C CA . MET A 1 96 ? -10.109 10.453 16.047 1 98.44 96 MET A CA 1
ATOM 782 C C . MET A 1 96 ? -9.086 10.844 14.992 1 98.44 96 MET A C 1
ATOM 784 O O . MET A 1 96 ? -8.438 11.891 15.109 1 98.44 96 MET A O 1
ATOM 788 N N . TYR A 1 97 ? -8.898 10.07 14.047 1 98.81 97 TYR A N 1
ATOM 789 C CA . TYR A 1 97 ? -7.977 10.273 12.938 1 98.81 97 TYR A CA 1
ATOM 790 C C . TYR A 1 97 ? -8.562 9.742 11.633 1 98.81 97 TYR A C 1
ATOM 792 O O . TYR A 1 97 ? -9.039 8.602 11.578 1 98.81 97 TYR A O 1
ATOM 800 N N . PHE A 1 98 ? -8.617 10.617 10.602 1 98.31 98 PHE A N 1
ATOM 801 C CA . PHE A 1 98 ? -9.031 10.195 9.273 1 98.31 98 PHE A CA 1
ATOM 802 C C . PHE A 1 98 ? -7.871 9.586 8.5 1 98.31 98 PHE A C 1
ATOM 804 O O . PHE A 1 98 ? -6.836 10.227 8.312 1 98.31 98 PHE A O 1
ATOM 811 N N . GLY A 1 99 ? -7.977 8.391 8.094 1 97.94 99 GLY A N 1
ATOM 812 C CA . GLY A 1 99 ? -6.988 7.719 7.258 1 97.94 99 GLY A CA 1
ATOM 813 C C . GLY A 1 99 ? -7.602 6.992 6.074 1 97.94 99 GLY A C 1
ATOM 814 O O . GLY A 1 99 ? -8.422 6.09 6.254 1 97.94 99 GLY A O 1
ATOM 815 N N . ASP A 1 100 ? -7.188 7.332 4.859 1 97.19 100 ASP A N 1
ATOM 816 C CA . ASP A 1 100 ? -7.676 6.68 3.646 1 97.19 100 ASP A CA 1
ATOM 817 C C . ASP A 1 100 ? -7.203 5.23 3.576 1 97.19 100 ASP A C 1
ATOM 819 O O . ASP A 1 100 ? -6.223 4.855 4.227 1 97.19 100 ASP A O 1
ATOM 823 N N . ASP A 1 101 ? -7.875 4.43 2.807 1 97.88 101 ASP A N 1
ATOM 824 C CA . ASP A 1 101 ? -7.602 2.994 2.768 1 97.88 101 ASP A CA 1
ATOM 825 C C . ASP A 1 101 ? -6.348 2.695 1.949 1 97.88 101 ASP A C 1
ATOM 827 O O . ASP A 1 101 ? -5.855 1.564 1.951 1 97.88 101 ASP A O 1
ATOM 831 N N . ASP A 1 102 ? -5.734 3.711 1.265 1 96.69 102 ASP A N 1
ATOM 832 C CA . ASP A 1 102 ? -4.52 3.422 0.509 1 96.69 102 ASP A CA 1
ATOM 833 C C . ASP A 1 102 ? -3.379 4.348 0.927 1 96.69 102 ASP A C 1
ATOM 835 O O . ASP A 1 102 ? -2.348 4.414 0.255 1 96.69 102 ASP A O 1
ATOM 839 N N . ASN A 1 103 ? -3.527 5.082 2.08 1 97.94 103 ASN A N 1
ATOM 840 C CA . ASN A 1 103 ? -2.416 5.855 2.623 1 97.94 103 ASN A CA 1
ATOM 841 C C . ASN A 1 103 ? -1.391 4.953 3.309 1 97.94 103 ASN A C 1
ATOM 843 O O . ASN A 1 103 ? -1.686 3.803 3.629 1 97.94 103 ASN A O 1
ATOM 847 N N . THR A 1 104 ? -0.226 5.445 3.348 1 98.75 104 THR A N 1
ATOM 848 C CA . THR A 1 104 ? 0.8 4.805 4.164 1 98.75 104 THR A CA 1
ATOM 849 C C . THR A 1 104 ? 1.065 5.609 5.43 1 98.75 104 THR A C 1
ATOM 851 O O . THR A 1 104 ? 1.311 6.816 5.367 1 98.75 104 THR A O 1
ATOM 854 N N . VAL A 1 105 ? 0.965 4.992 6.59 1 98.75 105 VAL A N 1
ATOM 855 C CA . VAL A 1 105 ? 1.145 5.664 7.871 1 98.75 105 VAL A CA 1
ATOM 856 C C . VAL A 1 105 ? 2.207 4.938 8.695 1 98.75 105 VAL A C 1
ATOM 858 O O . VAL A 1 105 ? 2.127 3.721 8.883 1 98.75 105 VAL A O 1
ATOM 861 N N . ASP A 1 106 ? 3.176 5.695 9.094 1 98.62 106 ASP A N 1
ATOM 862 C CA . ASP A 1 106 ? 4.195 5.133 9.969 1 98.62 106 ASP A CA 1
ATOM 863 C C . ASP A 1 106 ? 3.621 4.82 11.352 1 98.62 106 ASP A C 1
ATOM 865 O O . ASP A 1 106 ? 2.809 5.586 11.875 1 98.62 106 ASP A O 1
ATOM 869 N N . LEU A 1 107 ? 4.121 3.762 12 1 98.62 107 LEU A N 1
ATOM 870 C CA . LEU A 1 107 ? 3.617 3.357 13.312 1 98.62 107 LEU A CA 1
ATOM 871 C C . LEU A 1 107 ? 3.883 4.438 14.352 1 98.62 107 LEU A C 1
ATOM 873 O O . LEU A 1 107 ? 3.098 4.609 15.289 1 98.62 107 LEU A O 1
ATOM 877 N N . GLN A 1 108 ? 4.945 5.176 14.211 1 98.31 108 GLN A N 1
ATOM 878 C CA . GLN A 1 108 ? 5.305 6.242 15.141 1 98.31 108 GLN A CA 1
ATOM 879 C C . GLN A 1 108 ? 4.191 7.281 15.242 1 98.31 108 GLN A C 1
ATOM 881 O O . GLN A 1 108 ? 3.961 7.848 16.312 1 98.31 108 GLN A O 1
ATOM 886 N N . LEU A 1 109 ? 3.539 7.516 14.156 1 98.62 109 LEU A N 1
ATOM 887 C CA . LEU A 1 109 ? 2.496 8.531 14.156 1 98.62 109 LEU A CA 1
ATOM 888 C C . LEU A 1 109 ? 1.399 8.188 15.156 1 98.62 109 LEU A C 1
ATOM 890 O O . LEU A 1 109 ? 0.858 9.078 15.82 1 98.62 109 LEU A O 1
ATOM 894 N N . PHE A 1 110 ? 1.073 6.941 15.289 1 98.75 110 PHE A N 1
ATOM 895 C CA . PHE A 1 110 ? 0.008 6.516 16.188 1 98.75 110 PHE A CA 1
ATOM 896 C C . PHE A 1 110 ? 0.383 6.793 17.641 1 98.75 110 PHE A C 1
ATOM 898 O O . PHE A 1 110 ? -0.467 7.18 18.438 1 98.75 110 PHE A O 1
ATOM 905 N N . ASP A 1 111 ? 1.627 6.617 17.953 1 98 111 ASP A N 1
ATOM 906 C CA . ASP A 1 111 ? 2.105 6.957 19.297 1 98 111 ASP A CA 1
ATOM 907 C C . ASP A 1 111 ? 1.954 8.453 19.562 1 98 111 ASP A C 1
ATOM 909 O O . ASP A 1 111 ? 1.634 8.852 20.688 1 98 111 ASP A O 1
ATOM 913 N N . GLU A 1 112 ? 2.129 9.172 18.594 1 98.62 112 GLU A N 1
ATOM 914 C CA . GLU A 1 112 ? 2.105 10.625 18.766 1 98.62 112 GLU A CA 1
ATOM 915 C C . GLU A 1 112 ? 0.674 11.148 18.812 1 98.62 112 GLU A C 1
ATOM 917 O O . GLU A 1 112 ? 0.331 11.953 19.688 1 98.62 112 GLU A O 1
ATOM 922 N N . ILE A 1 113 ? -0.182 10.664 17.922 1 98.5 113 ILE A N 1
ATOM 923 C CA . ILE A 1 113 ? -1.519 11.242 17.844 1 98.5 113 ILE A CA 1
ATOM 924 C C . ILE A 1 113 ? -2.328 10.852 19.078 1 98.5 113 ILE A C 1
ATOM 926 O O . ILE A 1 113 ? -3.279 11.539 19.438 1 98.5 113 ILE A O 1
ATOM 930 N N . ARG A 1 114 ? -1.968 9.789 19.719 1 97.88 114 ARG A N 1
ATOM 931 C CA . ARG A 1 114 ? -2.664 9.344 20.922 1 97.88 114 ARG A CA 1
ATOM 932 C C . ARG A 1 114 ? -2.631 10.422 22 1 97.88 114 ARG A C 1
ATOM 934 O O . ARG A 1 114 ? -3.482 10.438 22.891 1 97.88 114 ARG A O 1
ATOM 941 N N . ARG A 1 115 ? -1.713 11.352 21.906 1 96.75 115 ARG A N 1
ATOM 942 C CA . ARG A 1 115 ? -1.512 12.359 22.953 1 96.75 115 ARG A CA 1
ATOM 943 C C . ARG A 1 115 ? -2.189 13.672 22.578 1 96.75 115 ARG A C 1
ATOM 945 O O . ARG A 1 115 ? -2.057 14.672 23.281 1 96.75 115 ARG A O 1
ATOM 952 N N . THR A 1 116 ? -2.885 13.703 21.516 1 98.56 116 THR A N 1
ATOM 953 C CA . THR A 1 116 ? -3.541 14.93 21.062 1 98.56 116 THR A CA 1
ATOM 954 C C . THR A 1 116 ? -4.52 15.438 22.125 1 98.56 116 THR A C 1
ATOM 956 O O . THR A 1 116 ? -5.418 14.711 22.547 1 98.56 116 THR A O 1
ATOM 959 N N . LYS A 1 117 ? -4.324 16.688 22.516 1 97.62 117 LYS A N 1
ATOM 960 C CA . LYS A 1 117 ? -5.211 17.281 23.516 1 97.62 117 LYS A CA 1
ATOM 961 C C . LYS A 1 117 ? -6.422 17.938 22.859 1 97.62 117 LYS A C 1
ATOM 963 O O . LYS A 1 117 ? -7.551 17.766 23.328 1 97.62 117 LYS A O 1
ATOM 968 N N . LYS A 1 118 ? -6.227 18.688 21.891 1 97.12 118 LYS A N 1
ATOM 969 C CA . LYS A 1 118 ? -7.32 19.297 21.141 1 97.12 118 LYS A CA 1
ATOM 970 C C . LYS A 1 118 ? -7.25 18.922 19.656 1 97.12 118 LYS A C 1
ATOM 972 O O . LYS A 1 118 ? -8.008 18.062 19.203 1 97.12 118 LYS A O 1
ATOM 977 N N . VAL A 1 119 ? -6.266 19.484 18.953 1 98.19 119 VAL A N 1
ATOM 978 C CA . VAL A 1 119 ? -6.016 19.156 17.562 1 98.19 119 VAL A CA 1
ATOM 979 C C . VAL A 1 119 ? -4.512 19.094 17.297 1 98.19 119 VAL A C 1
ATOM 981 O O . VAL A 1 119 ? -3.768 19.984 17.734 1 98.19 119 VAL A O 1
ATOM 984 N N . SER A 1 120 ? -4.062 18.062 16.75 1 98.81 120 SER A N 1
ATOM 985 C CA . SER A 1 120 ? -2.668 17.969 16.344 1 98.81 120 SER A CA 1
ATOM 986 C C . SER A 1 120 ? -2.539 17.984 14.82 1 98.81 120 SER A C 1
ATOM 988 O O . SER A 1 120 ? -3.465 17.578 14.109 1 98.81 120 SER A O 1
ATOM 990 N N . MET A 1 121 ? -1.418 18.5 14.305 1 98.81 121 MET A N 1
ATOM 991 C CA . MET A 1 121 ? -1.119 18.547 12.875 1 98.81 121 MET A CA 1
ATOM 992 C C . MET A 1 121 ? 0.313 18.094 12.609 1 98.81 121 MET A C 1
ATOM 994 O O . MET A 1 121 ? 1.171 18.172 13.484 1 98.81 121 MET A O 1
ATOM 998 N N . PHE A 1 122 ? 0.571 17.609 11.492 1 98.88 122 PHE A N 1
ATOM 999 C CA . PHE A 1 122 ? 1.866 17.094 11.078 1 98.88 122 PHE A CA 1
ATOM 1000 C C . PHE A 1 122 ? 1.952 17.016 9.555 1 98.88 122 PHE A C 1
ATOM 1002 O O . PHE A 1 122 ? 0.932 17.078 8.867 1 98.88 122 PHE A O 1
ATOM 1009 N N . PRO A 1 123 ? 3.154 16.875 8.984 1 98.88 123 PRO A N 1
ATOM 1010 C CA . PRO A 1 123 ? 3.346 16.891 7.531 1 98.88 123 PRO A CA 1
ATOM 1011 C C . PRO A 1 123 ? 2.809 15.633 6.855 1 98.88 123 PRO A C 1
ATOM 1013 O O . PRO A 1 123 ? 2.889 14.539 7.422 1 98.88 123 PRO A O 1
ATOM 1016 N N . VAL A 1 124 ? 2.268 15.805 5.684 1 98.88 124 VAL A N 1
ATOM 1017 C CA . VAL A 1 124 ? 1.859 14.703 4.824 1 98.88 124 VAL A CA 1
ATOM 1018 C C . VAL A 1 124 ? 2.684 14.719 3.539 1 98.88 124 VAL A C 1
ATOM 1020 O O . VAL A 1 124 ? 2.758 15.734 2.852 1 98.88 124 VAL A O 1
ATOM 1023 N N . GLY A 1 125 ? 3.289 13.594 3.262 1 98.81 125 GLY A N 1
ATOM 1024 C CA . GLY A 1 125 ? 4.129 13.5 2.08 1 98.81 125 GLY A CA 1
ATOM 1025 C C . GLY A 1 125 ? 3.381 13.016 0.852 1 98.81 125 GLY A C 1
ATOM 1026 O O . GLY A 1 125 ? 2.252 12.539 0.957 1 98.81 125 GLY A O 1
ATOM 1027 N N . LEU A 1 126 ? 4.031 13.141 -0.327 1 98.44 126 LEU A N 1
ATOM 1028 C CA . LEU A 1 126 ? 3.57 12.672 -1.628 1 98.44 126 LEU A CA 1
ATOM 1029 C C . LEU A 1 126 ? 2.254 13.336 -2.014 1 98.44 126 LEU A C 1
ATOM 1031 O O . LEU A 1 126 ? 1.301 12.656 -2.402 1 98.44 126 LEU A O 1
ATOM 1035 N N . ILE A 1 127 ? 2.297 14.617 -1.952 1 96.56 127 ILE A N 1
ATOM 1036 C CA . ILE A 1 127 ? 1.048 15.305 -2.264 1 96.56 127 ILE A CA 1
ATOM 1037 C C . ILE A 1 127 ? 1.35 16.625 -2.953 1 96.56 127 ILE A C 1
ATOM 1039 O O . ILE A 1 127 ? 2.355 17.281 -2.656 1 96.56 127 ILE A O 1
ATOM 1043 N N . GLY A 1 128 ? 0.518 16.969 -3.871 1 95.12 128 GLY A N 1
ATOM 1044 C CA . GLY A 1 128 ? 0.536 18.281 -4.496 1 95.12 128 GLY A CA 1
ATOM 1045 C C . GLY A 1 128 ? 1.811 18.562 -5.273 1 95.12 128 GLY A C 1
ATOM 1046 O O . GLY A 1 128 ? 2.557 17.641 -5.598 1 95.12 128 GLY A O 1
ATOM 1047 N N . ASP A 1 129 ? 2.025 19.828 -5.48 1 96.44 129 ASP A N 1
ATOM 1048 C CA . ASP A 1 129 ? 3.129 20.234 -6.348 1 96.44 129 ASP A CA 1
ATOM 1049 C C . ASP A 1 129 ? 4.41 20.453 -5.543 1 96.44 129 ASP A C 1
ATOM 1051 O O . ASP A 1 129 ? 5.484 20.641 -6.117 1 96.44 129 ASP A O 1
ATOM 1055 N N . TYR A 1 130 ? 4.305 20.359 -4.223 1 96.81 130 TYR A N 1
ATOM 1056 C CA . TYR A 1 130 ? 5.488 20.562 -3.393 1 96.81 130 TYR A CA 1
ATOM 1057 C C . TYR A 1 130 ? 6.031 19.234 -2.873 1 96.81 130 TYR A C 1
ATOM 1059 O O . TYR A 1 130 ? 7.117 19.188 -2.291 1 96.81 130 TYR A O 1
ATOM 1067 N N . GLY A 1 131 ? 5.203 18.156 -3.023 1 97.81 131 GLY A N 1
ATOM 1068 C CA . GLY A 1 131 ? 5.586 16.859 -2.488 1 97.81 131 GLY A CA 1
ATOM 1069 C C . GLY A 1 131 ? 5.289 16.719 -1.008 1 97.81 131 GLY A C 1
ATOM 1070 O O . GLY A 1 131 ? 5.484 15.648 -0.433 1 97.81 131 GLY A O 1
ATOM 1071 N N . ILE A 1 132 ? 4.867 17.812 -0.413 1 98.12 132 ILE A N 1
ATOM 1072 C CA . ILE A 1 132 ? 4.625 17.844 1.025 1 98.12 132 ILE A CA 1
ATOM 1073 C C . ILE A 1 132 ? 3.553 18.875 1.347 1 98.12 132 ILE A C 1
ATOM 1075 O O . ILE A 1 132 ? 3.412 19.875 0.636 1 98.12 132 ILE A O 1
ATOM 1079 N N . SER A 1 133 ? 2.678 18.641 2.25 1 98.25 133 SER A N 1
ATOM 1080 C CA . SER A 1 133 ? 1.765 19.562 2.922 1 98.25 133 SER A CA 1
ATOM 1081 C C . SER A 1 133 ? 2.025 19.594 4.422 1 98.25 133 SER A C 1
ATOM 1083 O O . SER A 1 133 ? 2.014 18.562 5.086 1 98.25 133 SER A O 1
ATOM 1085 N N . ALA A 1 134 ? 2.277 20.828 4.957 1 98.12 134 ALA A N 1
ATOM 1086 C CA . ALA A 1 134 ? 2.74 20.844 6.344 1 98.12 134 ALA A CA 1
ATOM 1087 C C . ALA A 1 134 ? 2.465 22.188 7.012 1 98.12 134 ALA A C 1
ATOM 1089 O O . ALA A 1 134 ? 2.465 23.219 6.348 1 98.12 134 ALA A O 1
ATOM 1090 N N . PRO A 1 135 ? 2.311 22.141 8.344 1 97.44 135 PRO A N 1
ATOM 1091 C CA . PRO A 1 135 ? 2.418 23.391 9.109 1 97.44 135 PRO A CA 1
ATOM 1092 C C . PRO A 1 135 ? 3.85 23.922 9.172 1 97.44 135 PRO A C 1
ATOM 1094 O O . PRO A 1 135 ? 4.805 23.141 9.109 1 97.44 135 PRO A O 1
ATOM 1097 N N . ILE A 1 136 ? 3.922 25.172 9.266 1 96.06 136 ILE A N 1
ATOM 1098 C CA . ILE A 1 136 ? 5.203 25.812 9.523 1 96.06 136 ILE A CA 1
ATOM 1099 C C . ILE A 1 136 ? 5.293 26.203 11 1 96.06 136 ILE A C 1
ATOM 1101 O O . ILE A 1 136 ? 4.402 26.875 11.523 1 96.06 136 ILE A O 1
ATOM 1105 N N . ILE A 1 137 ? 6.375 25.781 11.594 1 95.19 137 ILE A N 1
ATOM 1106 C CA . ILE A 1 137 ? 6.527 25.969 13.031 1 95.19 137 ILE A CA 1
ATOM 1107 C C . ILE A 1 137 ? 7.535 27.078 13.305 1 95.19 137 ILE A C 1
ATOM 1109 O O . ILE A 1 137 ? 8.617 27.109 12.719 1 95.19 137 ILE A O 1
ATOM 1113 N N . LYS A 1 138 ? 7.172 28 14.148 1 91.25 138 LYS A N 1
ATOM 1114 C CA . LYS A 1 138 ? 8.047 29.016 14.734 1 91.25 138 LYS A CA 1
ATOM 1115 C C . LYS A 1 138 ? 7.996 28.969 16.266 1 91.25 138 LYS A C 1
ATOM 1117 O O . LYS A 1 138 ? 6.934 29.141 16.859 1 91.25 138 LYS A O 1
ATOM 1122 N N . ASP A 1 139 ? 9.078 28.688 16.922 1 87.62 139 ASP A N 1
ATOM 1123 C CA . ASP A 1 139 ? 9.172 28.609 18.375 1 87.62 139 ASP A CA 1
ATOM 1124 C C . ASP A 1 139 ? 8.156 27.625 18.938 1 87.62 139 ASP A C 1
ATOM 1126 O O . ASP A 1 139 ? 7.426 27.938 19.875 1 87.62 139 ASP A O 1
ATOM 1130 N N . GLY A 1 140 ? 7.977 26.547 18.219 1 89.38 140 GLY A N 1
ATOM 1131 C CA . GLY A 1 140 ? 7.141 25.453 18.688 1 89.38 140 GLY A CA 1
ATOM 1132 C C . GLY A 1 140 ? 5.668 25.656 18.391 1 89.38 140 GLY A C 1
ATOM 1133 O O . GLY A 1 140 ? 4.836 24.812 18.719 1 89.38 140 GLY A O 1
ATOM 1134 N N . LYS A 1 141 ? 5.383 26.734 17.688 1 93.81 141 LYS A N 1
ATOM 1135 C CA . LYS A 1 141 ? 3.99 27.047 17.375 1 93.81 141 LYS A CA 1
ATOM 1136 C C . LYS A 1 141 ? 3.746 27.078 15.875 1 93.81 141 LYS A C 1
ATOM 1138 O O . LYS A 1 141 ? 4.629 27.484 15.109 1 93.81 141 LYS A O 1
ATOM 1143 N N . VAL A 1 142 ? 2.537 26.703 15.492 1 96 142 VAL A N 1
ATOM 1144 C CA . VAL A 1 142 ? 2.154 26.797 14.086 1 96 142 VAL A CA 1
ATOM 1145 C C . VAL A 1 142 ? 1.88 28.25 13.719 1 96 142 VAL A C 1
ATOM 1147 O O . VAL A 1 142 ? 1.062 28.906 14.352 1 96 142 VAL A O 1
ATOM 1150 N N . VAL A 1 143 ? 2.523 28.719 12.641 1 93.56 143 VAL A N 1
ATOM 1151 C CA . VAL A 1 143 ? 2.371 30.125 12.312 1 93.56 143 VAL A CA 1
ATOM 1152 C C . VAL A 1 143 ? 1.878 30.281 10.875 1 93.56 143 VAL A C 1
ATOM 1154 O O . VAL A 1 143 ? 1.408 31.344 10.484 1 93.56 143 VAL A O 1
ATOM 1157 N N . ALA A 1 144 ? 2.012 29.297 10.094 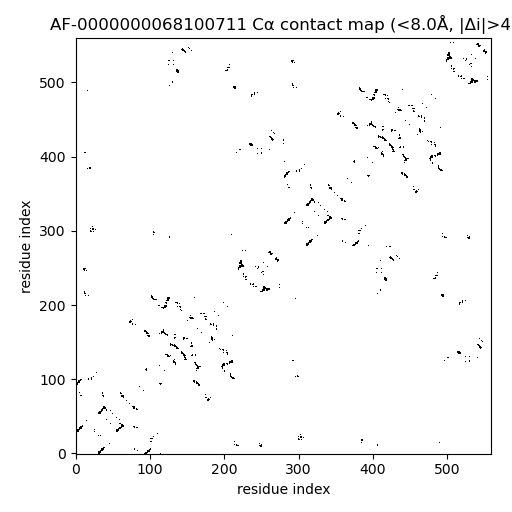1 94.75 144 ALA A N 1
ATOM 1158 C CA . ALA A 1 144 ? 1.633 29.281 8.68 1 94.75 144 ALA A CA 1
ATOM 1159 C C . ALA A 1 144 ? 1.606 27.859 8.133 1 94.75 144 ALA A C 1
ATOM 1161 O O . ALA A 1 144 ? 1.745 26.891 8.883 1 94.75 144 ALA A O 1
ATOM 1162 N N . PHE A 1 145 ? 1.367 27.75 6.852 1 96.12 145 PHE A N 1
ATOM 1163 C CA . PHE A 1 145 ? 1.297 26.438 6.219 1 96.12 145 PHE A CA 1
ATOM 1164 C C . PHE A 1 145 ? 2.072 26.422 4.906 1 96.12 145 PHE A C 1
ATOM 1166 O O . PHE A 1 145 ? 2.16 27.438 4.223 1 96.12 145 PHE A O 1
ATOM 1173 N N . PHE A 1 146 ? 2.68 25.328 4.648 1 96.06 146 PHE A N 1
ATOM 1174 C CA . PHE A 1 146 ? 3.375 25.047 3.398 1 96.06 146 PHE A CA 1
ATOM 1175 C C . PHE A 1 146 ? 2.615 24.016 2.58 1 96.06 146 PHE A C 1
ATOM 1177 O O . PHE A 1 146 ? 2.768 22.812 2.797 1 96.06 146 PHE A O 1
ATOM 1184 N N . ASP A 1 147 ? 1.813 24.438 1.678 1 96.25 147 ASP A N 1
ATOM 1185 C CA . ASP A 1 147 ? 0.934 23.641 0.814 1 96.25 147 ASP A CA 1
ATOM 1186 C C . ASP A 1 147 ? 0.828 24.281 -0.574 1 96.25 147 ASP A C 1
ATOM 1188 O O . ASP A 1 147 ? 0.741 25.5 -0.704 1 96.25 147 ASP A O 1
ATOM 1192 N N . SER A 1 148 ? 0.748 23.484 -1.579 1 95.81 148 SER A N 1
ATOM 1193 C CA . SER A 1 148 ? 0.84 24 -2.941 1 95.81 148 SER A CA 1
ATOM 1194 C C . SER A 1 148 ? -0.512 24.5 -3.434 1 95.81 148 SER A C 1
ATOM 1196 O O . SER A 1 148 ? -0.6 25.125 -4.496 1 95.81 148 SER A O 1
ATOM 1198 N N . TRP A 1 149 ? -1.572 24.281 -2.688 1 94.31 149 TRP A N 1
ATOM 1199 C CA . TRP A 1 149 ? -2.906 24.719 -3.082 1 94.31 149 TRP A CA 1
ATOM 1200 C C . TRP A 1 149 ? -3.555 25.547 -1.981 1 94.31 149 TRP A C 1
ATOM 1202 O O . TRP A 1 149 ? -4.125 25 -1.035 1 94.31 149 TRP A O 1
ATOM 1212 N N . PRO A 1 150 ? -3.561 26.844 -2.078 1 91.62 150 PRO A N 1
ATOM 1213 C CA . PRO A 1 150 ? -4.164 27.703 -1.05 1 91.62 150 PRO A CA 1
ATOM 1214 C C . PRO A 1 150 ? -5.684 27.547 -0.976 1 91.62 150 PRO A C 1
ATOM 1216 O O . PRO A 1 150 ? -6.234 27.344 0.109 1 91.62 150 PRO A O 1
ATOM 1219 N N . GLY A 1 151 ? -6.379 27.641 -2.133 1 91.12 151 GLY A N 1
ATOM 1220 C CA . GLY A 1 151 ? -7.82 27.453 -2.223 1 91.12 151 GLY A CA 1
ATOM 1221 C C . GLY A 1 151 ? -8.594 28.328 -1.255 1 91.12 151 GLY A C 1
ATOM 1222 O O . GLY A 1 151 ? -9.664 27.953 -0.783 1 91.12 151 GLY A O 1
ATOM 1223 N N . SER A 1 152 ? -8.008 29.438 -0.753 1 91.19 152 SER A N 1
ATOM 1224 C CA . SER A 1 152 ? -8.594 30.328 0.25 1 91.19 152 SER A CA 1
ATOM 1225 C C . SER A 1 152 ? -8.914 29.562 1.534 1 91.19 152 SER A C 1
ATOM 1227 O O . SER A 1 152 ? -9.969 29.781 2.139 1 91.19 152 SER A O 1
ATOM 1229 N N . ARG A 1 153 ? -8.086 28.703 1.908 1 94.25 153 ARG A N 1
ATOM 1230 C CA . ARG A 1 153 ? -8.273 27.859 3.086 1 94.25 153 ARG A CA 1
ATOM 1231 C C . ARG A 1 153 ? -7.625 28.484 4.316 1 94.25 153 ARG A C 1
ATOM 1233 O O . ARG A 1 153 ? -6.539 29.062 4.223 1 94.25 153 ARG A O 1
ATOM 1240 N N . THR A 1 154 ? -8.297 28.359 5.395 1 94.69 154 THR A N 1
ATOM 1241 C CA . THR A 1 154 ? -7.75 28.781 6.68 1 94.69 154 THR A CA 1
ATOM 1242 C C . THR A 1 154 ? -6.691 27.797 7.164 1 94.69 154 THR A C 1
ATOM 1244 O O . THR A 1 154 ? -5.637 28.203 7.656 1 94.69 154 THR A O 1
ATOM 1247 N N . PHE A 1 155 ? -6.969 26.547 7.051 1 96.62 155 PHE A N 1
ATOM 1248 C CA . PHE A 1 155 ? -6.059 25.469 7.426 1 96.62 155 PHE A CA 1
ATOM 1249 C C . PHE A 1 155 ? -5.734 24.594 6.227 1 96.62 155 PHE A C 1
ATOM 1251 O O . PHE A 1 155 ? -6.348 23.531 6.039 1 96.62 155 PHE A O 1
ATOM 1258 N N . PRO A 1 156 ? -4.809 24.969 5.363 1 95.94 156 PRO A N 1
ATOM 1259 C CA . PRO A 1 156 ? -4.449 24.156 4.203 1 95.94 156 PRO A CA 1
ATOM 1260 C C . PRO A 1 156 ? -3.641 22.906 4.586 1 95.94 156 PRO A C 1
ATOM 1262 O O . PRO A 1 156 ? -2.414 22.906 4.441 1 95.94 156 PRO A O 1
ATOM 1265 N N . VAL A 1 157 ? -4.281 21.922 5.051 1 96 157 VAL A N 1
ATOM 1266 C CA . VAL A 1 157 ? -3.691 20.656 5.434 1 96 157 VAL A CA 1
ATOM 1267 C C . VAL A 1 157 ? -4.457 19.5 4.77 1 96 157 VAL A C 1
ATOM 1269 O O . VAL A 1 157 ? -5.617 19.672 4.383 1 96 157 VAL A O 1
ATOM 1272 N N . ASP A 1 158 ? -3.795 18.469 4.57 1 96.56 158 ASP A N 1
ATOM 1273 C CA . ASP A 1 158 ? -4.426 17.266 4.031 1 96.56 158 ASP A CA 1
ATOM 1274 C C . ASP A 1 158 ? -5.27 16.562 5.094 1 96.56 158 ASP A C 1
ATOM 1276 O O . ASP A 1 158 ? -5.047 16.75 6.293 1 96.56 158 ASP A O 1
ATOM 1280 N N . MET A 1 159 ? -6.242 15.766 4.637 1 96.81 159 MET A N 1
ATOM 1281 C CA . MET A 1 159 ? -7.133 15.023 5.527 1 96.81 159 MET A CA 1
ATOM 1282 C C . MET A 1 159 ? -6.34 14.141 6.48 1 96.81 159 MET A C 1
ATOM 1284 O O . MET A 1 159 ? -6.711 13.984 7.645 1 96.81 159 MET A O 1
ATOM 1288 N N . ALA A 1 160 ? -5.262 13.586 6.023 1 98.31 160 ALA A N 1
ATOM 1289 C CA . ALA A 1 160 ? -4.445 12.68 6.832 1 98.31 160 ALA A CA 1
ATOM 1290 C C . ALA A 1 160 ? -3.443 13.461 7.68 1 98.31 160 ALA A C 1
ATOM 1292 O O . ALA A 1 160 ? -2.602 12.867 8.359 1 98.31 160 ALA A O 1
ATOM 1293 N N . GLY A 1 161 ? -3.508 14.766 7.707 1 98.69 161 GLY A N 1
ATOM 1294 C CA . GLY A 1 161 ? -2.48 15.586 8.32 1 98.69 161 GLY A CA 1
ATOM 1295 C C . GLY A 1 161 ? -2.889 16.141 9.68 1 98.69 161 GLY A C 1
ATOM 1296 O O . GLY A 1 161 ? -2.246 17.047 10.211 1 98.69 161 GLY A O 1
ATOM 1297 N N . PHE A 1 162 ? -4 15.664 10.211 1 98.75 162 PHE A N 1
ATOM 1298 C CA . PHE A 1 162 ? -4.398 16.141 11.531 1 98.75 162 PHE A CA 1
ATOM 1299 C C . PHE A 1 162 ? -5.188 15.07 12.281 1 98.75 162 PHE A C 1
ATOM 1301 O O . PHE A 1 162 ? -5.727 14.148 11.672 1 98.75 162 PHE A O 1
ATOM 1308 N N . ALA A 1 163 ? -5.211 15.148 13.555 1 98.81 163 ALA A N 1
ATOM 1309 C CA . ALA A 1 163 ? -6.031 14.344 14.461 1 98.81 163 ALA A CA 1
ATOM 1310 C C . ALA A 1 163 ? -6.773 15.234 15.453 1 98.81 163 ALA A C 1
ATOM 1312 O O . ALA A 1 163 ? -6.34 16.359 15.742 1 98.81 163 ALA A O 1
ATOM 1313 N N . VAL A 1 164 ? -7.879 14.781 15.961 1 98.12 164 VAL A N 1
ATOM 1314 C CA . VAL A 1 164 ? -8.727 15.594 16.812 1 98.12 164 VAL A CA 1
ATOM 1315 C C . VAL A 1 164 ? -9.125 14.805 18.062 1 98.12 164 VAL A C 1
ATOM 1317 O O . VAL A 1 164 ? -9.508 13.633 17.969 1 98.12 164 VAL A O 1
ATOM 1320 N N . ASN A 1 165 ? -8.969 15.422 19.188 1 98.12 165 ASN A N 1
ATOM 1321 C CA . ASN A 1 165 ? -9.555 14.867 20.406 1 98.12 165 ASN A CA 1
ATOM 1322 C C . ASN A 1 165 ? -11.078 14.859 20.344 1 98.12 165 ASN A C 1
ATOM 1324 O O . ASN A 1 165 ? -11.695 15.898 20.094 1 98.12 165 ASN A O 1
ATOM 1328 N N . ILE A 1 166 ? -11.633 13.742 20.625 1 96.81 166 ILE A N 1
ATOM 1329 C CA . ILE A 1 166 ? -13.062 13.523 20.422 1 96.81 166 ILE A CA 1
ATOM 1330 C C . ILE A 1 166 ? -13.859 14.438 21.344 1 96.81 166 ILE A C 1
ATOM 1332 O O . ILE A 1 166 ? -14.992 14.805 21.047 1 96.81 166 ILE A O 1
ATOM 1336 N N . GLU A 1 167 ? -13.336 14.852 22.422 1 94.25 167 GLU A N 1
ATOM 1337 C CA . GLU A 1 167 ? -13.992 15.766 23.344 1 94.25 167 GLU A CA 1
ATOM 1338 C C . GLU A 1 167 ? -14.352 17.078 22.672 1 94.25 167 GLU A C 1
ATOM 1340 O O . GLU A 1 167 ? -15.242 17.797 23.125 1 94.25 167 GLU A O 1
ATOM 1345 N N . PHE A 1 168 ? -13.742 17.359 21.578 1 92.75 168 PHE A N 1
ATOM 1346 C CA . PHE A 1 168 ? -13.953 18.625 20.906 1 92.75 168 PHE A CA 1
ATOM 1347 C C . PHE A 1 168 ? -14.867 18.469 19.688 1 92.75 168 PHE A C 1
ATOM 1349 O O . PHE A 1 168 ? -15.031 19.406 18.906 1 92.75 168 PHE A O 1
ATOM 1356 N N . LEU A 1 169 ? -15.32 17.281 19.547 1 91.94 169 LEU A N 1
ATOM 1357 C CA . LEU A 1 169 ? -16.312 17.062 18.5 1 91.94 169 LEU A CA 1
ATOM 1358 C C . LEU A 1 169 ? -17.672 17.609 18.938 1 91.94 169 LEU A C 1
ATOM 1360 O O . LEU A 1 169 ? -18.453 16.906 19.594 1 91.94 169 LEU A O 1
ATOM 1364 N N . THR A 1 170 ? -17.922 18.812 18.609 1 84.44 170 THR A N 1
ATOM 1365 C CA . THR A 1 170 ? -19.172 19.469 18.969 1 84.44 170 THR A CA 1
ATOM 1366 C C . THR A 1 170 ? -20.312 18.984 18.078 1 84.44 170 THR A C 1
ATOM 1368 O O . THR A 1 170 ? -20.078 18.406 17.016 1 84.44 170 THR A O 1
ATOM 1371 N N . PRO A 1 171 ? -21.484 19.234 18.484 1 83.81 171 PRO A N 1
ATOM 1372 C CA . PRO A 1 171 ? -22.641 18.859 17.656 1 83.81 171 PRO A CA 1
ATOM 1373 C C . PRO A 1 171 ? -22.641 19.562 16.297 1 83.81 171 PRO A C 1
ATOM 1375 O O . PRO A 1 171 ? -23.281 19.078 15.359 1 83.81 171 PRO A O 1
ATOM 1378 N N . THR A 1 172 ? -21.938 20.594 16.234 1 83.44 172 THR A N 1
ATOM 1379 C CA . THR A 1 172 ? -21.938 21.375 15.008 1 83.44 172 THR A CA 1
ATOM 1380 C C . THR A 1 172 ? -20.797 20.938 14.094 1 83.44 172 THR A C 1
ATOM 1382 O O . THR A 1 172 ? -20.703 21.406 12.953 1 83.44 172 THR A O 1
ATOM 1385 N N . ALA A 1 173 ? -19.969 20.109 14.609 1 87.19 173 ALA A N 1
ATOM 1386 C CA . ALA A 1 173 ? -18.875 19.625 13.789 1 87.19 173 ALA A CA 1
ATOM 1387 C C . ALA A 1 173 ? -19.391 18.859 12.578 1 87.19 173 ALA A C 1
ATOM 1389 O O . ALA A 1 173 ? -20.172 17.906 12.727 1 87.19 173 ALA A O 1
ATOM 1390 N N . THR A 1 174 ? -19.047 19.344 11.375 1 86.75 174 THR A N 1
ATOM 1391 C CA . THR A 1 174 ? -19.484 18.672 10.156 1 86.75 174 THR A CA 1
ATOM 1392 C C . THR A 1 174 ? -18.516 18.938 9.008 1 86.75 174 THR A C 1
ATOM 1394 O O . THR A 1 174 ? -17.547 19.688 9.164 1 86.75 174 THR A O 1
ATOM 1397 N N . MET A 1 175 ? -18.688 18.141 7.93 1 90.88 175 MET A N 1
ATOM 1398 C CA . MET A 1 175 ? -17.906 18.281 6.703 1 90.88 175 MET A CA 1
ATOM 1399 C C . MET A 1 175 ? -18.812 18.562 5.508 1 90.88 175 MET A C 1
ATOM 1401 O O . MET A 1 175 ? -19.797 17.859 5.289 1 90.88 175 MET A O 1
ATOM 1405 N N . PRO A 1 176 ? -18.562 19.656 4.801 1 87.44 176 PRO A N 1
ATOM 1406 C CA . PRO A 1 176 ? -19.422 19.969 3.656 1 87.44 176 PRO A CA 1
ATOM 1407 C C . PRO A 1 176 ? -19.125 19.094 2.439 1 87.44 176 PRO A C 1
ATOM 1409 O O . PRO A 1 176 ? -18.031 18.531 2.33 1 87.44 176 PRO A O 1
ATOM 1412 N N . TYR A 1 177 ? -20.094 19.078 1.579 1 86.56 177 TYR A N 1
ATOM 1413 C CA . TYR A 1 177 ? -19.875 18.484 0.261 1 86.56 177 TYR A CA 1
ATOM 1414 C C . TYR A 1 177 ? -19.266 19.5 -0.694 1 86.56 177 TYR A C 1
ATOM 1416 O O . TYR A 1 177 ? -19.922 19.938 -1.646 1 86.56 177 TYR A O 1
ATOM 1424 N N . SER A 1 178 ? -18.094 19.891 -0.475 1 82.94 178 SER A N 1
ATOM 1425 C CA . SER A 1 178 ? -17.344 20.844 -1.278 1 82.94 178 SER A CA 1
ATOM 1426 C C . SER A 1 178 ? -15.914 20.375 -1.514 1 82.94 178 SER A C 1
ATOM 1428 O O . SER A 1 178 ? -15.07 20.438 -0.612 1 82.94 178 SER A O 1
ATOM 1430 N N . ALA A 1 179 ? -15.68 19.984 -2.777 1 81.25 179 ALA A N 1
ATOM 1431 C CA . ALA A 1 179 ? -14.391 19.391 -3.107 1 81.25 179 ALA A CA 1
ATOM 1432 C C . ALA A 1 179 ? -13.25 20.359 -2.779 1 81.25 179 ALA A C 1
ATOM 1434 O O . ALA A 1 179 ? -13.305 21.531 -3.141 1 81.25 179 ALA A O 1
ATOM 1435 N N . GLY A 1 180 ? -12.305 19.891 -1.975 1 85.19 180 GLY A N 1
ATOM 1436 C CA . GLY A 1 180 ? -11.133 20.672 -1.63 1 85.19 180 GLY A CA 1
ATOM 1437 C C . GLY A 1 180 ? -11.289 21.438 -0.33 1 85.19 180 GLY A C 1
ATOM 1438 O O . GLY A 1 180 ? -10.305 21.922 0.235 1 85.19 180 GLY A O 1
ATOM 1439 N N . HIS A 1 181 ? -12.453 21.5 0.122 1 89.94 181 HIS A N 1
ATOM 1440 C CA . HIS A 1 181 ? -12.68 22.312 1.31 1 89.94 181 HIS A CA 1
ATOM 1441 C C . HIS A 1 181 ? -13.18 21.469 2.475 1 89.94 181 HIS A C 1
ATOM 1443 O O . HIS A 1 181 ? -13.617 22 3.496 1 89.94 181 HIS A O 1
ATOM 1449 N N . GLU A 1 182 ? -13.133 20.188 2.305 1 92.69 182 GLU A N 1
ATOM 1450 C CA . GLU A 1 182 ? -13.641 19.281 3.326 1 92.69 182 GLU A CA 1
ATOM 1451 C C . GLU A 1 182 ? -12.867 19.422 4.633 1 92.69 182 GLU A C 1
ATOM 1453 O O . GLU A 1 182 ? -13.453 19.641 5.691 1 92.69 182 GLU A O 1
ATOM 1458 N N . GLU A 1 183 ? -11.539 19.406 4.531 1 93.56 183 GLU A N 1
ATOM 1459 C CA . GLU A 1 183 ? -10.68 19.484 5.707 1 93.56 183 GLU A CA 1
ATOM 1460 C C . GLU A 1 183 ? -10.82 20.844 6.395 1 93.56 183 GLU A C 1
ATOM 1462 O O . GLU A 1 183 ? -11.047 20.922 7.605 1 93.56 183 GLU A O 1
ATOM 1467 N N . ASP A 1 184 ? -10.727 21.859 5.57 1 95 184 ASP A N 1
ATOM 1468 C CA . ASP A 1 184 ? -10.719 23.234 6.086 1 95 184 ASP A CA 1
ATOM 1469 C C . ASP A 1 184 ? -12.016 23.547 6.82 1 95 184 ASP A C 1
ATOM 1471 O O . ASP A 1 184 ? -11.992 24.016 7.961 1 95 184 ASP A O 1
ATOM 1475 N N . LYS A 1 185 ? -13.109 23.266 6.191 1 94.06 185 LYS A N 1
ATOM 1476 C CA . LYS A 1 185 ? -14.398 23.594 6.777 1 94.06 185 LYS A CA 1
ATOM 1477 C C . LYS A 1 185 ? -14.695 22.703 7.984 1 94.06 185 LYS A C 1
ATOM 1479 O O . LYS A 1 185 ? -15.336 23.156 8.945 1 94.06 185 LYS A O 1
ATOM 1484 N N . PHE A 1 186 ? -14.297 21.484 7.996 1 96 186 PHE A N 1
ATOM 1485 C CA . PHE A 1 186 ? -14.422 20.625 9.164 1 96 186 PHE A CA 1
ATOM 1486 C C . PHE A 1 186 ? -13.672 21.219 10.352 1 96 186 PHE A C 1
ATOM 1488 O O . PHE A 1 186 ? -14.234 21.359 11.438 1 96 186 PHE A O 1
ATOM 1495 N N . LEU A 1 187 ? -12.414 21.578 10.102 1 95.44 187 LEU A N 1
ATOM 1496 C CA . LEU A 1 187 ? -11.578 22.141 11.164 1 95.44 187 LEU A CA 1
ATOM 1497 C C . LEU A 1 187 ? -12.141 23.469 11.664 1 95.44 187 LEU A C 1
ATOM 1499 O O . LEU A 1 187 ? -12.141 23.734 12.867 1 95.44 187 LEU A O 1
ATOM 1503 N N . MET A 1 188 ? -12.656 24.266 10.75 1 93.62 188 MET A N 1
ATOM 1504 C CA . MET A 1 188 ? -13.281 25.531 11.133 1 93.62 188 MET A CA 1
ATOM 1505 C C . MET A 1 188 ? -14.516 25.297 11.992 1 93.62 188 MET A C 1
ATOM 1507 O O . MET A 1 188 ? -14.781 26.047 12.93 1 93.62 188 MET A O 1
ATOM 1511 N N . SER A 1 189 ? -15.234 24.266 11.664 1 93.94 189 SER A N 1
ATOM 1512 C CA . SER A 1 189 ? -16.469 23.969 12.391 1 93.94 189 SER A CA 1
ATOM 1513 C C . SER A 1 189 ? -16.172 23.578 13.836 1 93.94 189 SER A C 1
ATOM 1515 O O . SER A 1 189 ? -17.062 23.609 14.688 1 93.94 189 SER A O 1
ATOM 1517 N N . LEU A 1 190 ? -14.961 23.234 14.141 1 94.19 190 LEU A N 1
ATOM 1518 C CA . LEU A 1 190 ? -14.547 22.859 15.492 1 94.19 190 LEU A CA 1
ATOM 1519 C C . LEU A 1 190 ? -14.164 24.094 16.297 1 94.19 190 LEU A C 1
ATOM 1521 O O . LEU A 1 190 ? -13.938 24 17.5 1 94.19 190 LEU A O 1
ATOM 1525 N N . GLY A 1 191 ? -14.008 25.234 15.648 1 91.75 191 GLY A N 1
ATOM 1526 C CA . GLY A 1 191 ? -13.625 26.453 16.328 1 91.75 191 GLY A CA 1
ATOM 1527 C C . GLY A 1 191 ? -12.148 26.5 16.672 1 91.75 191 GLY A C 1
ATOM 1528 O O . GLY A 1 191 ? -11.75 27.156 17.641 1 91.75 191 GLY A O 1
ATOM 1529 N N . ILE A 1 192 ? -11.406 25.859 15.914 1 92.06 192 ILE A N 1
ATOM 1530 C CA . ILE A 1 192 ? -9.969 25.75 16.156 1 92.06 192 ILE A CA 1
ATOM 1531 C C . ILE A 1 192 ? -9.281 27.047 15.734 1 92.06 192 ILE A C 1
ATOM 1533 O O . ILE A 1 192 ? -9.633 27.656 14.719 1 92.06 192 ILE A O 1
ATOM 1537 N N . LYS A 1 193 ? -8.32 27.438 16.578 1 92.81 193 LYS A N 1
ATOM 1538 C CA . LYS A 1 193 ? -7.41 28.516 16.25 1 92.81 193 LYS A CA 1
ATOM 1539 C C . LYS A 1 193 ? -5.984 28.016 16.078 1 92.81 193 LYS A C 1
ATOM 1541 O O . LYS A 1 193 ? -5.672 26.875 16.453 1 92.81 193 LYS A O 1
ATOM 1546 N N . LEU A 1 194 ? -5.145 28.828 15.469 1 93.94 194 LEU A N 1
ATOM 1547 C CA . LEU A 1 194 ? -3.764 28.422 15.211 1 93.94 194 LEU A CA 1
ATOM 1548 C C . LEU A 1 194 ? -3.07 28.016 16.516 1 93.94 194 LEU A C 1
ATOM 1550 O O . LEU A 1 194 ? -2.328 27.031 16.531 1 93.94 194 LEU A O 1
ATOM 1554 N N . ASP A 1 195 ? -3.398 28.734 17.562 1 94.19 195 ASP A N 1
ATOM 1555 C CA . ASP A 1 195 ? -2.738 28.5 18.844 1 94.19 195 ASP A CA 1
ATOM 1556 C C . ASP A 1 195 ? -3.197 27.188 19.469 1 94.19 195 ASP A C 1
ATOM 1558 O O . ASP A 1 195 ? -2.578 26.688 20.406 1 94.19 195 ASP A O 1
ATOM 1562 N N . ASP A 1 196 ? -4.254 26.609 18.953 1 95.88 196 ASP A N 1
ATOM 1563 C CA . ASP A 1 196 ? -4.785 25.359 19.469 1 95.88 196 ASP A CA 1
ATOM 1564 C C . ASP A 1 196 ? -4.031 24.156 18.875 1 95.88 196 ASP A C 1
ATOM 1566 O O . ASP A 1 196 ? -4.137 23.047 19.375 1 95.88 196 ASP A O 1
ATOM 1570 N N . ILE A 1 197 ? -3.291 24.422 17.781 1 98.12 197 ILE A N 1
ATOM 1571 C CA . ILE A 1 197 ? -2.727 23.328 17 1 98.12 197 ILE A CA 1
ATOM 1572 C C . ILE A 1 197 ? -1.453 22.812 17.672 1 98.12 197 ILE A C 1
ATOM 1574 O O . ILE A 1 197 ? -0.554 23.594 17.984 1 98.12 197 ILE A O 1
ATOM 1578 N N . GLU A 1 198 ? -1.442 21.578 17.922 1 98.56 198 GLU A N 1
ATOM 1579 C CA . GLU A 1 198 ? -0.287 20.891 18.484 1 98.56 198 GLU A CA 1
ATOM 1580 C C . GLU A 1 198 ? 0.561 20.234 17.391 1 98.56 198 GLU A C 1
ATOM 1582 O O . GLU A 1 198 ? 0.139 19.266 16.766 1 98.56 198 GLU A O 1
ATOM 1587 N N . PRO A 1 199 ? 1.761 20.766 17.156 1 98.44 199 PRO A N 1
ATOM 1588 C CA . PRO A 1 199 ? 2.6 20.156 16.125 1 98.44 199 PRO A CA 1
ATOM 1589 C C . PRO A 1 199 ? 3.168 18.812 16.547 1 98.44 199 PRO A C 1
ATOM 1591 O O . PRO A 1 199 ? 3.693 18.672 17.641 1 98.44 199 PRO A O 1
ATOM 1594 N N . LEU A 1 200 ? 3.012 17.828 15.734 1 98.62 200 LEU A N 1
ATOM 1595 C CA . LEU A 1 200 ? 3.59 16.5 15.953 1 98.62 200 LEU A CA 1
ATOM 1596 C C . LEU A 1 200 ? 4.695 16.219 14.938 1 98.62 200 LEU A C 1
ATOM 1598 O O . LEU A 1 200 ? 5.094 17.109 14.188 1 98.62 200 LEU A O 1
ATOM 1602 N N . ALA A 1 201 ? 5.312 14.953 15.039 1 98.56 201 ALA A N 1
ATOM 1603 C CA . ALA A 1 201 ? 6.391 14.539 14.141 1 98.56 201 ALA A CA 1
ATOM 1604 C C . ALA A 1 201 ? 7.621 15.422 14.32 1 98.56 201 ALA A C 1
ATOM 1606 O O . ALA A 1 201 ? 8.164 15.953 13.344 1 98.56 201 ALA A O 1
ATOM 1607 N N . ASP A 1 202 ? 7.988 15.609 15.57 1 98.06 202 ASP A N 1
ATOM 1608 C CA . ASP A 1 202 ? 9.156 16.406 15.945 1 98.06 202 ASP A CA 1
ATOM 1609 C C . ASP A 1 202 ? 9.031 17.828 15.43 1 98.06 202 ASP A C 1
ATOM 1611 O O . ASP A 1 202 ? 9.883 18.312 14.68 1 98.06 202 ASP A O 1
ATOM 1615 N N . ASN A 1 203 ? 7.922 18.5 15.836 1 97.88 203 ASN A N 1
ATOM 1616 C CA . ASN A 1 203 ? 7.617 19.875 15.422 1 97.88 203 ASN A CA 1
ATOM 1617 C C . ASN A 1 203 ? 7.523 19.984 13.898 1 97.88 203 ASN A C 1
ATOM 1619 O O . ASN A 1 203 ? 8.086 20.906 13.305 1 97.88 203 ASN A O 1
ATOM 1623 N N . CYS A 1 204 ? 6.902 18.984 13.281 1 98.5 204 CYS A N 1
ATOM 1624 C CA . CYS A 1 204 ? 6.578 18.969 11.859 1 98.5 204 CYS A CA 1
ATOM 1625 C C . CYS A 1 204 ? 7.844 18.953 11.016 1 98.5 204 CYS A C 1
ATOM 1627 O O . CYS A 1 204 ? 7.875 19.516 9.922 1 98.5 204 CYS A O 1
ATOM 1629 N N . SER A 1 205 ? 8.922 18.328 11.531 1 98.06 205 SER A N 1
ATOM 1630 C CA . SER A 1 205 ? 10.164 18.219 10.773 1 98.06 205 SER A CA 1
ATOM 1631 C C . SER A 1 205 ? 10.32 16.844 10.148 1 98.06 205 SER A C 1
ATOM 1633 O O . SER A 1 205 ? 11.258 16.594 9.391 1 98.06 205 SER A O 1
ATOM 1635 N N . LYS A 1 206 ? 9.375 15.969 10.453 1 98.38 206 LYS A N 1
ATOM 1636 C CA . LYS A 1 206 ? 9.406 14.594 9.953 1 98.38 206 LYS A CA 1
ATOM 1637 C C . LYS A 1 206 ? 8.125 14.258 9.195 1 98.38 206 LYS A C 1
ATOM 1639 O O . LYS A 1 206 ? 7.082 14.867 9.422 1 98.38 206 LYS A O 1
ATOM 1644 N N . VAL A 1 207 ? 8.312 13.367 8.312 1 98.69 207 VAL A N 1
ATOM 1645 C CA . VAL A 1 207 ? 7.16 12.859 7.574 1 98.69 207 VAL A CA 1
ATOM 1646 C C . VAL A 1 207 ? 6.805 11.461 8.062 1 98.69 207 VAL A C 1
ATOM 1648 O O . VAL A 1 207 ? 7.629 10.547 7.996 1 98.69 207 VAL A O 1
ATOM 1651 N N . LEU A 1 208 ? 5.574 11.305 8.555 1 98.75 208 LEU A N 1
ATOM 1652 C CA . LEU A 1 208 ? 5.176 10.031 9.133 1 98.75 208 LEU A CA 1
ATOM 1653 C C . LEU A 1 208 ? 3.918 9.492 8.461 1 98.75 208 LEU A C 1
ATOM 1655 O O . LEU A 1 208 ? 3.412 8.43 8.828 1 98.75 208 LEU A O 1
ATOM 1659 N N . VAL A 1 209 ? 3.4 10.188 7.551 1 98.88 209 VAL A N 1
ATOM 1660 C CA . VAL A 1 209 ? 2.26 9.734 6.762 1 98.88 209 VAL A CA 1
ATOM 1661 C C . VAL A 1 209 ? 2.389 10.242 5.324 1 98.88 209 VAL A C 1
ATOM 1663 O O . VAL A 1 209 ? 2.883 11.344 5.094 1 98.88 209 VAL A O 1
ATOM 1666 N N . TRP A 1 210 ? 2.035 9.422 4.32 1 98.88 210 TRP A N 1
ATOM 1667 C CA . TRP A 1 210 ? 2.145 9.727 2.896 1 98.88 210 TRP A CA 1
ATOM 1668 C C . TRP A 1 210 ? 0.812 9.492 2.189 1 98.88 210 TRP A C 1
ATOM 1670 O O . TRP A 1 210 ? 0.113 8.516 2.471 1 98.88 210 TRP A O 1
ATOM 1680 N N . HIS A 1 211 ? 0.463 10.375 1.332 1 98.31 211 HIS A N 1
ATOM 1681 C CA . HIS A 1 211 ? -0.739 10.273 0.512 1 98.31 211 HIS A CA 1
ATOM 1682 C C . HIS A 1 211 ? -0.526 9.328 -0.667 1 98.31 211 HIS A C 1
ATOM 1684 O O . HIS A 1 211 ? -0.758 9.703 -1.818 1 98.31 211 HIS A O 1
ATOM 1690 N N . THR A 1 212 ? -0.104 8.133 -0.395 1 98.44 212 THR A N 1
ATOM 1691 C CA . THR A 1 212 ? 0.013 7.117 -1.436 1 98.44 212 THR A CA 1
ATOM 1692 C C . THR A 1 212 ? -1.355 6.785 -2.025 1 98.44 212 THR A C 1
ATOM 1694 O O . THR A 1 212 ? -2.377 6.906 -1.346 1 98.44 212 THR A O 1
ATOM 1697 N N . LYS A 1 213 ? -1.371 6.422 -3.268 1 97.31 213 LYS A N 1
ATOM 1698 C CA . LYS A 1 213 ? -2.561 5.965 -3.979 1 97.31 213 LYS A CA 1
ATOM 1699 C C . LYS A 1 213 ? -2.287 4.672 -4.738 1 97.31 213 LYS A C 1
ATOM 1701 O O . LYS A 1 213 ? -1.188 4.473 -5.262 1 97.31 213 LYS A O 1
ATOM 1706 N N . THR A 1 214 ? -3.254 3.811 -4.762 1 98 214 THR A N 1
ATOM 1707 C CA . THR A 1 214 ? -3.141 2.594 -5.559 1 98 214 THR A CA 1
ATOM 1708 C C . THR A 1 214 ? -3.607 2.84 -6.992 1 98 214 THR A C 1
ATOM 1710 O O . THR A 1 214 ? -4.621 3.506 -7.211 1 98 214 THR A O 1
ATOM 1713 N N . VAL A 1 215 ? -2.82 2.303 -7.98 1 98.25 215 VAL A N 1
ATOM 1714 C CA . VAL A 1 215 ? -3.219 2.381 -9.383 1 98.25 215 VAL A CA 1
ATOM 1715 C C . VAL A 1 215 ? -4.586 1.729 -9.57 1 98.25 215 VAL A C 1
ATOM 1717 O O . VAL A 1 215 ? -4.828 0.625 -9.07 1 98.25 215 VAL A O 1
ATOM 1720 N N . LYS A 1 216 ? -5.488 2.441 -10.211 1 97.31 216 LYS A N 1
ATOM 1721 C CA . LYS A 1 216 ? -6.809 1.887 -10.492 1 97.31 216 LYS A CA 1
ATOM 1722 C C . LYS A 1 216 ? -6.723 0.712 -11.461 1 97.31 216 LYS A C 1
ATOM 1724 O O . LYS A 1 216 ? -6.027 0.791 -12.477 1 97.31 216 LYS A O 1
ATOM 1729 N N . PHE A 1 217 ? -7.383 -0.359 -11.078 1 98 217 PHE A N 1
ATOM 1730 C CA . PHE A 1 217 ? -7.457 -1.528 -11.945 1 98 217 PHE A CA 1
ATOM 1731 C C . PHE A 1 217 ? -8.766 -1.534 -12.734 1 98 217 PHE A C 1
ATOM 1733 O O . PHE A 1 217 ? -9.844 -1.475 -12.141 1 98 217 PHE A O 1
ATOM 1740 N N . LYS A 1 218 ? -8.641 -1.572 -14.078 1 96.75 218 LYS A N 1
ATOM 1741 C CA . LYS A 1 218 ? -9.836 -1.664 -14.914 1 96.75 218 LYS A CA 1
ATOM 1742 C C . LYS A 1 218 ? -10.422 -3.07 -14.875 1 96.75 218 LYS A C 1
ATOM 1744 O O . LYS A 1 218 ? -9.836 -4.012 -15.414 1 96.75 218 LYS A O 1
ATOM 1749 N N . LYS A 1 219 ? -11.539 -3.199 -14.305 1 97.12 219 LYS A N 1
ATOM 1750 C CA . LYS A 1 219 ? -12.219 -4.48 -14.141 1 97.12 219 LYS A CA 1
ATOM 1751 C C . LYS A 1 219 ? -12.664 -5.047 -15.484 1 97.12 219 LYS A C 1
ATOM 1753 O O . LYS A 1 219 ? -13.469 -4.43 -16.188 1 97.12 219 LYS A O 1
ATOM 1758 N N . PRO A 1 220 ? -12.25 -6.211 -15.891 1 97.62 220 PRO A N 1
ATOM 1759 C CA . PRO A 1 220 ? -12.688 -6.816 -17.156 1 97.62 220 PRO A CA 1
ATOM 1760 C C . PRO A 1 220 ? -13.992 -7.602 -17 1 97.62 220 PRO A C 1
ATOM 1762 O O . PRO A 1 220 ? -14.398 -7.922 -15.883 1 97.62 220 PRO A O 1
ATOM 1765 N N . ASN A 1 221 ? -14.625 -7.793 -18.125 1 97.06 221 ASN A N 1
ATOM 1766 C CA . ASN A 1 221 ? -15.727 -8.75 -18.25 1 97.06 221 ASN A CA 1
ATOM 1767 C C . ASN A 1 221 ? -15.312 -9.969 -19.078 1 97.06 221 ASN A C 1
ATOM 1769 O O . ASN A 1 221 ? -14.883 -9.836 -20.219 1 97.06 221 ASN A O 1
ATOM 1773 N N . LEU A 1 222 ? -15.438 -11.109 -18.422 1 95.94 222 LEU A N 1
ATOM 1774 C CA . LEU A 1 222 ? -14.992 -12.344 -19.062 1 95.94 222 LEU A CA 1
ATOM 1775 C C . LEU A 1 222 ? -16.188 -13.195 -19.484 1 95.94 222 LEU A C 1
ATOM 1777 O O . LEU A 1 222 ? -17.156 -13.336 -18.719 1 95.94 222 LEU A O 1
ATOM 1781 N N . LYS A 1 223 ? -16.125 -13.703 -20.703 1 94.12 223 LYS A N 1
ATOM 1782 C CA . LYS A 1 223 ? -17.141 -14.625 -21.188 1 94.12 223 LYS A CA 1
ATOM 1783 C C . LYS A 1 223 ? -16.828 -16.062 -20.766 1 94.12 223 LYS A C 1
ATOM 1785 O O . LYS A 1 223 ? -16.094 -16.766 -21.469 1 94.12 223 LYS A O 1
ATOM 1790 N N . ILE A 1 224 ? -17.391 -16.516 -19.656 1 92.81 224 ILE A N 1
ATOM 1791 C CA . ILE A 1 224 ? -17.172 -17.844 -19.109 1 92.81 224 ILE A CA 1
ATOM 1792 C C . ILE A 1 224 ? -18.484 -18.391 -18.547 1 92.81 224 ILE A C 1
ATOM 1794 O O . ILE A 1 224 ? -19.156 -17.719 -17.75 1 92.81 224 ILE A O 1
ATOM 1798 N N . ASP A 1 225 ? -18.828 -19.531 -18.938 1 90.44 225 ASP A N 1
ATOM 1799 C CA . ASP A 1 225 ? -20.016 -20.188 -18.375 1 90.44 225 ASP A CA 1
ATOM 1800 C C . ASP A 1 225 ? -19.656 -20.922 -17.078 1 90.44 225 ASP A C 1
ATOM 1802 O O . ASP A 1 225 ? -19.422 -22.125 -17.078 1 90.44 225 ASP A O 1
ATOM 1806 N N . ILE A 1 226 ? -19.719 -20.266 -15.992 1 90.5 226 ILE A N 1
ATOM 1807 C CA . ILE A 1 226 ? -19.297 -20.766 -14.695 1 90.5 226 ILE A CA 1
ATOM 1808 C C . ILE A 1 226 ? -20.172 -21.953 -14.297 1 90.5 226 ILE A C 1
ATOM 1810 O O . ILE A 1 226 ? -19.703 -22.891 -13.641 1 90.5 226 ILE A O 1
ATOM 1814 N N . GLU A 1 227 ? -21.438 -21.922 -14.609 1 89.12 227 GLU A N 1
ATOM 1815 C CA . GLU A 1 227 ? -22.344 -23.016 -14.281 1 89.12 227 GLU A CA 1
ATOM 1816 C C . GLU A 1 227 ? -21.906 -24.328 -14.945 1 89.12 227 GLU A C 1
ATOM 1818 O O . GLU A 1 227 ? -21.953 -25.391 -14.328 1 89.12 227 GLU A O 1
ATOM 1823 N N . ARG A 1 228 ? -21.547 -24.219 -16.125 1 88.38 228 ARG A N 1
ATOM 1824 C CA . ARG A 1 228 ? -21.062 -25.391 -16.859 1 88.38 228 ARG A CA 1
ATOM 1825 C C . ARG A 1 228 ? -19.797 -25.953 -16.203 1 88.38 228 ARG A C 1
ATOM 1827 O O . ARG A 1 228 ? -19.672 -27.172 -16.031 1 88.38 228 ARG A O 1
ATOM 1834 N N . ILE A 1 229 ? -18.891 -25.047 -15.82 1 88.44 229 ILE A N 1
ATOM 1835 C CA . ILE A 1 229 ? -17.641 -25.469 -15.211 1 88.44 229 ILE A CA 1
ATOM 1836 C C . ILE A 1 229 ? -17.906 -26.078 -13.836 1 88.44 229 ILE A C 1
ATOM 1838 O O . ILE A 1 229 ? -17.266 -27.062 -13.445 1 88.44 229 ILE A O 1
ATOM 1842 N N . SER A 1 230 ? -18.844 -25.531 -13.141 1 88.75 230 SER A N 1
ATOM 1843 C CA . SER A 1 230 ? -19.172 -25.984 -11.797 1 88.75 230 SER A CA 1
ATOM 1844 C C . SER A 1 230 ? -19.734 -27.406 -11.82 1 88.75 230 SER A C 1
ATOM 1846 O O . SER A 1 230 ? -19.703 -28.109 -10.805 1 88.75 230 SER A O 1
ATOM 1848 N N . LYS A 1 231 ? -20.25 -27.844 -12.938 1 87.81 231 LYS A N 1
ATOM 1849 C CA . LYS A 1 231 ? -20.828 -29.172 -13.07 1 87.81 231 LYS A CA 1
ATOM 1850 C C . LYS A 1 231 ? -19.75 -30.219 -13.328 1 87.81 231 LYS A C 1
ATOM 1852 O O . LYS A 1 231 ? -20.016 -31.422 -13.297 1 87.81 231 LYS A O 1
ATOM 1857 N N . LEU A 1 232 ? -18.594 -29.734 -13.602 1 86.5 232 LEU A N 1
ATOM 1858 C CA . LEU A 1 232 ? -17.453 -30.641 -13.75 1 86.5 232 LEU A CA 1
ATOM 1859 C C . LEU A 1 232 ? -16.703 -30.797 -12.438 1 86.5 232 LEU A C 1
ATOM 1861 O O . LEU A 1 232 ? -15.945 -29.922 -12.039 1 86.5 232 LEU A O 1
ATOM 1865 N N . PRO A 1 233 ? -16.812 -31.906 -11.766 1 85.56 233 PRO A N 1
ATOM 1866 C CA . PRO A 1 233 ? -16.25 -32.062 -10.422 1 85.56 233 PRO A CA 1
ATOM 1867 C C . PRO A 1 233 ? -14.734 -31.906 -10.398 1 85.56 233 PRO A C 1
ATOM 1869 O O . PRO A 1 233 ? -14.18 -31.406 -9.414 1 85.56 233 PRO A O 1
ATOM 1872 N N . LYS A 1 234 ? -14.156 -32.281 -11.461 1 87.94 234 LYS A N 1
ATOM 1873 C CA . LYS A 1 234 ? -12.695 -32.25 -11.516 1 87.94 234 LYS A CA 1
ATOM 1874 C C . LYS A 1 234 ? -12.164 -30.828 -11.562 1 87.94 234 LYS A C 1
ATOM 1876 O O . LYS A 1 234 ? -10.977 -30.594 -11.336 1 87.94 234 LYS A O 1
ATOM 1881 N N . TYR A 1 235 ? -13.109 -29.812 -11.836 1 90.19 235 TYR A N 1
ATOM 1882 C CA . TYR A 1 235 ? -12.68 -28.422 -11.984 1 90.19 235 TYR A CA 1
ATOM 1883 C C . TYR A 1 235 ? -13.398 -27.531 -10.984 1 90.19 235 TYR A C 1
ATOM 1885 O O . TYR A 1 235 ? -13.57 -26.328 -11.227 1 90.19 235 TYR A O 1
ATOM 1893 N N . GLU A 1 236 ? -13.758 -28.125 -9.922 1 92.19 236 GLU A N 1
ATOM 1894 C CA . GLU A 1 236 ? -14.492 -27.391 -8.898 1 92.19 236 GLU A CA 1
ATOM 1895 C C . GLU A 1 236 ? -13.656 -26.234 -8.344 1 92.19 236 GLU A C 1
ATOM 1897 O O . GLU A 1 236 ? -14.18 -25.156 -8.086 1 92.19 236 GLU A O 1
ATOM 1902 N N . ASP A 1 237 ? -12.391 -26.453 -8.18 1 95.44 237 ASP A N 1
ATOM 1903 C CA . ASP A 1 237 ? -11.516 -25.422 -7.641 1 95.44 237 ASP A CA 1
ATOM 1904 C C . ASP A 1 237 ? -11.406 -24.234 -8.602 1 95.44 237 ASP A C 1
ATOM 1906 O O . ASP A 1 237 ? -11.359 -23.094 -8.172 1 95.44 237 ASP A O 1
ATOM 1910 N N . PHE A 1 238 ? -11.391 -24.531 -9.844 1 95.25 238 PHE A N 1
ATOM 1911 C CA . PHE A 1 238 ? -11.32 -23.469 -10.844 1 95.25 238 PHE A CA 1
ATOM 1912 C C . PHE A 1 238 ? -12.609 -22.656 -10.859 1 95.25 238 PHE A C 1
ATOM 1914 O O . PHE A 1 238 ? -12.578 -21.422 -10.938 1 95.25 238 PHE A O 1
ATOM 1921 N N . ALA A 1 239 ? -13.703 -23.344 -10.812 1 94.44 239 ALA A N 1
ATOM 1922 C CA . ALA A 1 239 ? -14.984 -22.641 -10.727 1 94.44 239 ALA A CA 1
ATOM 1923 C C . ALA A 1 239 ? -15.031 -21.734 -9.5 1 94.44 239 ALA A C 1
ATOM 1925 O O . ALA A 1 239 ? -15.5 -20.594 -9.586 1 94.44 239 ALA A O 1
ATOM 1926 N N . ASN A 1 240 ? -14.562 -22.25 -8.414 1 96.88 240 ASN A N 1
ATOM 1927 C CA . ASN A 1 240 ? -14.547 -21.469 -7.18 1 96.88 240 ASN A CA 1
ATOM 1928 C C . ASN A 1 240 ? -13.625 -20.25 -7.289 1 96.88 240 ASN A C 1
ATOM 1930 O O . ASN A 1 240 ? -13.914 -19.203 -6.727 1 96.88 240 ASN A O 1
ATOM 1934 N N . LEU A 1 241 ? -12.539 -20.406 -8.008 1 97.69 241 LEU A N 1
ATOM 1935 C CA . LEU A 1 241 ? -11.641 -19.281 -8.25 1 97.69 241 LEU A CA 1
ATOM 1936 C C . LEU A 1 241 ? -12.336 -18.188 -9.039 1 97.69 241 LEU A C 1
ATOM 1938 O O . LEU A 1 241 ? -12.188 -17 -8.734 1 97.69 241 LEU A O 1
ATOM 1942 N N . LEU A 1 242 ? -13.039 -18.609 -10.055 1 96.31 242 LEU A N 1
ATOM 1943 C CA . LEU A 1 242 ? -13.766 -17.641 -10.875 1 96.31 242 LEU A CA 1
ATOM 1944 C C . LEU A 1 242 ? -14.805 -16.906 -10.039 1 96.31 242 LEU A C 1
ATOM 1946 O O . LEU A 1 242 ? -14.938 -15.68 -10.156 1 96.31 242 LEU A O 1
ATOM 1950 N N . LYS A 1 243 ? -15.484 -17.625 -9.203 1 97.06 243 LYS A N 1
ATOM 1951 C CA . LYS A 1 243 ? -16.453 -17 -8.305 1 97.06 243 LYS A CA 1
ATOM 1952 C C . LYS A 1 243 ? -15.766 -16.031 -7.344 1 97.06 243 LYS A C 1
ATOM 1954 O O . LYS A 1 243 ? -16.266 -14.938 -7.09 1 97.06 243 LYS A O 1
ATOM 1959 N N . GLU A 1 244 ? -14.656 -16.5 -6.832 1 97.5 244 GLU A N 1
ATOM 1960 C CA . GLU A 1 244 ? -13.859 -15.672 -5.934 1 97.5 244 GLU A CA 1
ATOM 1961 C C . GLU A 1 244 ? -13.414 -14.383 -6.621 1 97.5 244 GLU A C 1
ATOM 1963 O O . GLU A 1 244 ? -13.484 -13.305 -6.031 1 97.5 244 GLU A O 1
ATOM 1968 N N . THR A 1 245 ? -12.961 -14.492 -7.816 1 97.81 245 THR A N 1
ATOM 1969 C CA . THR A 1 245 ? -12.492 -13.359 -8.609 1 97.81 245 THR A CA 1
ATOM 1970 C C . THR A 1 245 ? -13.609 -12.336 -8.805 1 97.81 245 THR A C 1
ATOM 1972 O O . THR A 1 245 ? -13.391 -11.133 -8.648 1 97.81 245 THR A O 1
ATOM 1975 N N . SER A 1 246 ? -14.758 -12.82 -9.094 1 96.94 246 SER A N 1
ATOM 1976 C CA . SER A 1 246 ? -15.93 -11.969 -9.258 1 96.94 246 SER A CA 1
ATOM 1977 C C . SER A 1 246 ? -16.359 -11.344 -7.934 1 96.94 246 SER A C 1
ATOM 1979 O O . SER A 1 246 ? -16.641 -10.148 -7.863 1 96.94 246 SER A O 1
ATOM 1981 N N . ARG A 1 247 ? -16.406 -12.141 -6.91 1 96.81 247 ARG A N 1
ATOM 1982 C CA . ARG A 1 247 ? -16.828 -11.695 -5.59 1 96.81 247 ARG A CA 1
ATOM 1983 C C . ARG A 1 247 ? -15.922 -10.57 -5.078 1 96.81 247 ARG A C 1
ATOM 1985 O O . ARG A 1 247 ? -16.406 -9.633 -4.445 1 96.81 247 ARG A O 1
ATOM 1992 N N . LEU A 1 248 ? -14.695 -10.609 -5.414 1 97.19 248 LEU A N 1
ATOM 1993 C CA . LEU A 1 248 ? -13.727 -9.609 -4.957 1 97.19 248 LEU A CA 1
ATOM 1994 C C . LEU A 1 248 ? -13.703 -8.406 -5.891 1 97.19 248 LEU A C 1
ATOM 1996 O O . LEU A 1 248 ? -12.922 -7.473 -5.688 1 97.19 248 LEU A O 1
ATOM 2000 N N . GLY A 1 249 ? -14.484 -8.445 -6.895 1 96.31 249 GLY A N 1
ATOM 2001 C CA . GLY A 1 249 ? -14.656 -7.305 -7.777 1 96.31 249 GLY A CA 1
ATOM 2002 C C . GLY A 1 249 ? -13.547 -7.176 -8.805 1 96.31 249 GLY A C 1
ATOM 2003 O O . GLY A 1 249 ? -13.375 -6.113 -9.406 1 96.31 249 GLY A O 1
ATOM 2004 N N . MET A 1 250 ? -12.789 -8.227 -9.07 1 98.06 250 MET A N 1
ATOM 2005 C CA . MET A 1 250 ? -11.602 -8.133 -9.914 1 98.06 250 MET A CA 1
ATOM 2006 C C . MET A 1 250 ? -11.938 -8.438 -11.367 1 98.06 250 MET A C 1
ATOM 2008 O O . MET A 1 250 ? -11.164 -8.109 -12.273 1 98.06 250 MET A O 1
ATOM 2012 N N . ALA A 1 251 ? -13.086 -9.125 -11.594 1 97.94 251 ALA A N 1
ATOM 2013 C CA . ALA A 1 251 ? -13.594 -9.391 -12.938 1 97.94 251 ALA A CA 1
ATOM 2014 C C . ALA A 1 251 ? -15.086 -9.688 -12.914 1 97.94 251 ALA A C 1
ATOM 2016 O O . ALA A 1 251 ? -15.602 -10.234 -11.93 1 97.94 251 ALA A O 1
ATOM 2017 N N . GLY A 1 252 ? -15.766 -9.211 -13.945 1 97.06 252 GLY A N 1
ATOM 2018 C CA . GLY A 1 252 ? -17.094 -9.727 -14.211 1 97.06 252 GLY A CA 1
ATOM 2019 C C . GLY A 1 252 ? -17.094 -11.016 -15.016 1 97.06 252 GLY A C 1
ATOM 2020 O O . GLY A 1 252 ? -16.297 -11.164 -15.945 1 97.06 252 GLY A O 1
ATOM 2021 N N . ILE A 1 253 ? -17.875 -11.984 -14.602 1 95.12 253 ILE A N 1
ATOM 2022 C CA . ILE A 1 253 ? -17.938 -13.266 -15.297 1 95.12 253 ILE A CA 1
ATOM 2023 C C . ILE A 1 253 ? -19.359 -13.5 -15.805 1 95.12 253 ILE A C 1
ATOM 2025 O O . ILE A 1 253 ? -20.312 -13.578 -15.016 1 95.12 253 ILE A O 1
ATOM 2029 N N . PHE A 1 254 ? -19.453 -13.625 -17.125 1 93.44 254 PHE A N 1
ATOM 2030 C CA . PHE A 1 254 ? -20.75 -13.758 -17.766 1 93.44 254 PHE A CA 1
ATOM 2031 C C . PHE A 1 254 ? -20.75 -14.898 -18.766 1 93.44 254 PHE A C 1
ATOM 2033 O O . PHE A 1 254 ? -19.734 -15.156 -19.422 1 93.44 254 PHE A O 1
ATOM 2040 N N . SER A 1 255 ? -21.891 -15.555 -18.953 1 89.94 255 SER A N 1
ATOM 2041 C CA . SER A 1 255 ? -21.984 -16.703 -19.859 1 89.94 255 SER A CA 1
ATOM 2042 C C . SER A 1 255 ? -22.047 -16.266 -21.312 1 89.94 255 SER A C 1
ATOM 2044 O O . SER A 1 255 ? -21.594 -16.969 -22.203 1 89.94 255 SER A O 1
ATOM 2046 N N . LYS A 1 256 ? -22.625 -15.172 -21.688 1 90.25 256 LYS A N 1
ATOM 2047 C CA . LYS A 1 256 ? -22.906 -14.789 -23.062 1 90.25 256 LYS A CA 1
ATOM 2048 C C . LYS A 1 256 ? -22.109 -13.555 -23.469 1 90.25 256 LYS A C 1
ATOM 20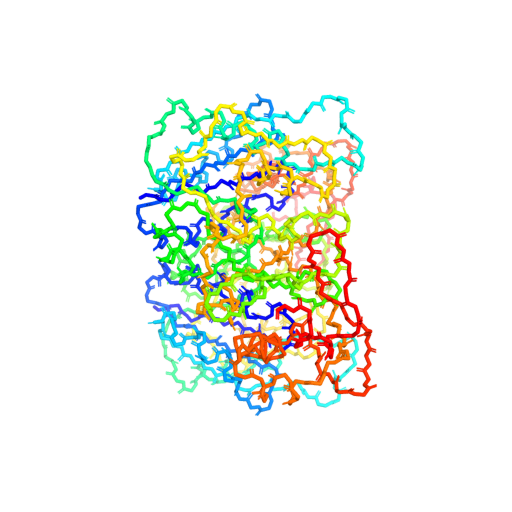50 O O . LYS A 1 256 ? -21.812 -13.352 -24.656 1 90.25 256 LYS A O 1
ATOM 2055 N N . ASN A 1 257 ? -21.656 -12.734 -22.531 1 90.5 257 ASN A N 1
ATOM 2056 C CA . ASN A 1 257 ? -21 -11.461 -22.812 1 90.5 257 ASN A CA 1
ATOM 2057 C C . ASN A 1 257 ? -19.578 -11.414 -22.266 1 90.5 257 ASN A C 1
ATOM 2059 O O . ASN A 1 257 ? -19.203 -12.266 -21.453 1 90.5 257 ASN A O 1
ATOM 2063 N N . GLY A 1 258 ? -18.781 -10.477 -22.891 1 92.19 258 GLY A N 1
ATOM 2064 C CA . GLY A 1 258 ? -17.422 -10.297 -2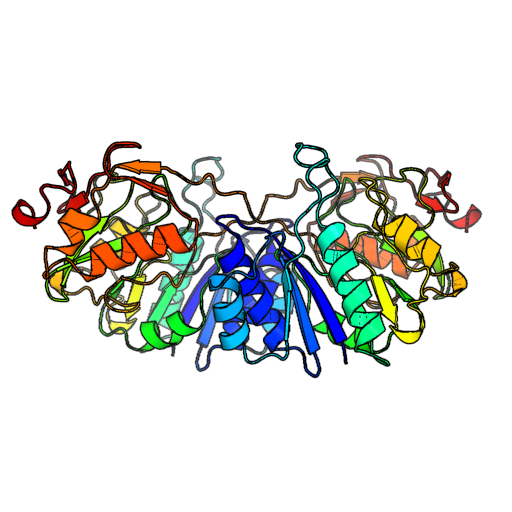2.406 1 92.19 258 GLY A CA 1
ATOM 2065 C C . GLY A 1 258 ? -16.359 -10.781 -23.375 1 92.19 258 GLY A C 1
ATOM 2066 O O . GLY A 1 258 ? -16.688 -11.258 -24.469 1 92.19 258 GLY A O 1
ATOM 2067 N N . SER A 1 259 ? -15.148 -10.664 -22.906 1 92 259 SER A N 1
ATOM 2068 C CA . SER A 1 259 ? -14.016 -11.078 -23.734 1 92 259 SER A CA 1
ATOM 2069 C C . SER A 1 259 ? -13.82 -12.586 -23.688 1 92 259 SER A C 1
ATOM 2071 O O . SER A 1 259 ? -13.977 -13.203 -22.625 1 92 259 SER A O 1
ATOM 2073 N N . LYS A 1 260 ? -13.414 -13.117 -24.766 1 90.88 260 LYS A N 1
ATOM 2074 C CA . LYS A 1 260 ? -13.094 -14.539 -24.812 1 90.88 260 LYS A CA 1
ATOM 2075 C C . LYS A 1 260 ? -11.859 -14.844 -23.969 1 90.88 260 LYS A C 1
ATOM 2077 O O . LYS A 1 260 ? -10.945 -14.023 -23.875 1 90.88 260 LYS A O 1
ATOM 2082 N N . THR A 1 261 ? -11.945 -16.016 -23.375 1 93.31 261 THR A N 1
ATOM 2083 C CA . THR A 1 261 ? -10.836 -16.438 -22.531 1 93.31 261 THR A CA 1
ATOM 2084 C C . THR A 1 261 ? -10.258 -17.766 -23.031 1 93.31 261 THR A C 1
ATOM 2086 O O . THR A 1 261 ? -10.891 -18.469 -23.812 1 93.31 261 THR A O 1
ATOM 2089 N N . PHE A 1 262 ? -9.039 -18.016 -22.688 1 92.19 262 PHE A N 1
ATOM 2090 C CA . PHE A 1 262 ? -8.375 -19.266 -23.047 1 92.19 262 PHE A CA 1
ATOM 2091 C C . PHE A 1 262 ? -7.582 -19.812 -21.859 1 92.19 262 PHE A C 1
ATOM 2093 O O . PHE A 1 262 ? -7.434 -19.141 -20.844 1 92.19 262 PHE A O 1
ATOM 2100 N N . ILE A 1 263 ? -7.172 -21.031 -21.984 1 92.19 263 ILE A N 1
ATOM 2101 C CA . ILE A 1 263 ? -6.246 -21.641 -21.031 1 92.19 263 ILE A CA 1
ATOM 2102 C C . ILE A 1 263 ? -4.914 -21.922 -21.719 1 92.19 263 ILE A C 1
ATOM 2104 O O . ILE A 1 263 ? -4.855 -22.031 -22.953 1 92.19 263 ILE A O 1
ATOM 2108 N N . ILE A 1 264 ? -3.914 -21.969 -20.969 1 93.19 264 ILE A N 1
ATOM 2109 C CA . ILE A 1 264 ? -2.574 -22.188 -21.5 1 93.19 264 ILE A CA 1
ATOM 2110 C C . ILE A 1 264 ? -2.027 -23.516 -20.969 1 93.19 264 ILE A C 1
ATOM 2112 O O . ILE A 1 264 ? -2.08 -23.781 -19.766 1 93.19 264 ILE A O 1
ATOM 2116 N N . LYS A 1 265 ? -1.611 -24.359 -21.812 1 91 265 LYS A N 1
ATOM 2117 C CA . LYS A 1 265 ? -0.953 -25.625 -21.484 1 91 265 LYS A CA 1
ATOM 2118 C C . LYS A 1 265 ? 0.166 -25.938 -22.469 1 91 265 LYS A C 1
ATOM 2120 O O . LYS A 1 265 ? -0.038 -25.875 -23.688 1 91 265 LYS A O 1
ATOM 2125 N N . ASP A 1 266 ? 1.307 -26.203 -21.969 1 89.62 266 ASP A N 1
ATOM 2126 C CA . ASP A 1 266 ? 2.443 -26.594 -22.812 1 89.62 266 ASP A CA 1
ATOM 2127 C C . ASP A 1 266 ? 2.695 -25.547 -23.906 1 89.62 266 ASP A C 1
ATOM 2129 O O . ASP A 1 266 ? 2.797 -25.891 -25.078 1 89.62 266 ASP A O 1
ATOM 2133 N N . ARG A 1 267 ? 2.613 -24.281 -23.531 1 91.88 267 ARG A N 1
ATOM 2134 C CA . ARG A 1 267 ? 2.955 -23.141 -24.375 1 91.88 267 ARG A CA 1
ATOM 2135 C C . ARG A 1 267 ? 1.913 -22.922 -25.469 1 91.88 267 ARG A C 1
ATOM 2137 O O . ARG A 1 267 ? 2.129 -22.156 -26.391 1 91.88 267 ARG A O 1
ATOM 2144 N N . LYS A 1 268 ? 0.826 -23.625 -25.391 1 90.88 268 LYS A N 1
ATOM 2145 C CA . LYS A 1 268 ? -0.258 -23.484 -26.359 1 90.88 268 LYS A CA 1
ATOM 2146 C C . LYS A 1 268 ? -1.522 -22.953 -25.703 1 90.88 268 LYS A C 1
ATOM 2148 O O . LYS A 1 268 ? -1.746 -23.156 -24.5 1 90.88 268 LYS A O 1
ATOM 2153 N N . THR A 1 269 ? -2.285 -22.281 -26.469 1 91.44 269 THR A N 1
ATOM 2154 C CA . THR A 1 269 ? -3.547 -21.734 -25.969 1 91.44 269 THR A CA 1
ATOM 2155 C C . THR A 1 269 ? -4.719 -22.609 -26.422 1 91.44 269 THR A C 1
ATOM 2157 O O . THR A 1 269 ? -4.73 -23.109 -27.547 1 91.44 269 THR A O 1
ATOM 2160 N N . PHE A 1 270 ? -5.605 -22.797 -25.547 1 85.06 270 PHE A N 1
ATOM 2161 C CA . PHE A 1 270 ? -6.801 -23.578 -25.844 1 85.06 270 PHE A CA 1
ATOM 2162 C C . PHE A 1 270 ? -8.062 -22.766 -25.594 1 85.06 270 PHE A C 1
ATOM 2164 O O . PHE A 1 270 ? -8.258 -22.266 -24.484 1 85.06 270 PHE A O 1
ATOM 2171 N N . GLU A 1 271 ? -8.727 -22.484 -26.625 1 76.19 271 GLU A N 1
ATOM 2172 C CA . GLU A 1 271 ? -10 -21.766 -26.578 1 76.19 271 GLU A CA 1
ATOM 2173 C C . GLU A 1 271 ? -11.148 -22.672 -27.016 1 76.19 271 GLU A C 1
ATOM 2175 O O . GLU A 1 271 ? -10.961 -23.594 -27.812 1 76.19 271 GLU A O 1
ATOM 2180 N N . PRO A 1 272 ? -12.484 -22.516 -26.5 1 64.25 272 PRO A N 1
ATOM 2181 C CA . PRO A 1 272 ? -13.039 -21.812 -25.344 1 64.25 272 PRO A CA 1
ATOM 2182 C C . PRO A 1 272 ? -12.867 -22.594 -24.047 1 64.25 272 PRO A C 1
ATOM 2184 O O . PRO A 1 272 ? -12.547 -23.781 -24.078 1 64.25 272 PRO A O 1
ATOM 2187 N N . LEU A 1 273 ? -12.836 -21.922 -22.953 1 71.31 273 LEU A N 1
ATOM 2188 C CA . LEU A 1 273 ? -12.789 -22.609 -21.672 1 71.31 273 LEU A CA 1
ATOM 2189 C C . LEU A 1 273 ? -13.734 -23.812 -21.656 1 71.31 273 LEU A C 1
ATOM 2191 O O . LEU A 1 273 ? -13.555 -24.75 -20.859 1 71.31 273 LEU A O 1
ATOM 2195 N N . SER A 1 274 ? -14.68 -23.812 -22.609 1 59.91 274 SER A N 1
ATOM 2196 C CA . SER A 1 274 ? -15.648 -24.906 -22.734 1 59.91 274 SER A CA 1
ATOM 2197 C C . SER A 1 274 ? -14.969 -26.219 -23.062 1 59.91 274 SER A C 1
ATOM 2199 O O . SER A 1 274 ? -15.531 -27.297 -22.859 1 59.91 274 SER A O 1
ATOM 2201 N N . LEU A 1 275 ? -13.781 -26.078 -23.516 1 59.94 275 LEU A N 1
ATOM 2202 C CA . LEU A 1 275 ? -13.086 -27.297 -23.938 1 59.94 275 LEU A CA 1
ATOM 2203 C C . LEU A 1 275 ? -12.266 -27.859 -22.797 1 59.94 275 LEU A C 1
ATOM 2205 O O . LEU A 1 275 ? -11.469 -28.781 -23 1 59.94 275 LEU A O 1
ATOM 2209 N N . LEU A 1 276 ? -12.383 -27.406 -21.656 1 64.62 276 LEU A N 1
ATOM 2210 C CA . LEU A 1 276 ? -11.625 -27.859 -20.484 1 64.62 276 LEU A CA 1
ATOM 2211 C C . LEU A 1 276 ? -11.734 -29.375 -20.344 1 64.62 276 LEU A C 1
ATOM 2213 O O . LEU A 1 276 ? -10.734 -30.062 -20.078 1 64.62 276 LEU A O 1
ATOM 2217 N N . PRO A 1 277 ? -12.891 -29.938 -20.5 1 58.06 277 PRO A N 1
ATOM 2218 C CA . PRO A 1 277 ? -13 -31.391 -20.281 1 58.06 277 PRO A CA 1
ATOM 2219 C C . PRO A 1 277 ? -12.109 -32.188 -21.234 1 58.06 277 PRO A C 1
ATOM 2221 O O . PRO A 1 277 ? -11.664 -33.281 -20.891 1 58.06 277 PRO A O 1
ATOM 2224 N N . THR A 1 278 ? -11.977 -31.688 -22.438 1 56.44 278 THR A N 1
ATOM 2225 C CA . THR A 1 278 ? -11.266 -32.469 -23.453 1 56.44 278 THR A CA 1
ATOM 2226 C C . THR A 1 278 ? -9.758 -32.219 -23.344 1 56.44 278 THR A C 1
ATOM 2228 O O . THR A 1 278 ? -8.977 -32.938 -23.984 1 56.44 278 THR A O 1
ATOM 2231 N N . LEU A 1 279 ? -9.547 -31.234 -22.812 1 53.66 279 LEU A N 1
ATOM 2232 C CA . LEU A 1 279 ? -8.156 -30.797 -22.891 1 53.66 279 LEU A CA 1
ATOM 2233 C C . LEU A 1 279 ? -7.316 -31.453 -21.797 1 53.66 279 LEU A C 1
ATOM 2235 O O . LEU A 1 279 ? -6.129 -31.719 -22 1 53.66 279 LEU A O 1
ATOM 2239 N N . VAL A 1 280 ? -7.844 -31.375 -20.625 1 52.88 280 VAL A N 1
ATOM 2240 C CA . VAL A 1 280 ? -6.965 -31.75 -19.531 1 52.88 280 VAL A CA 1
ATOM 2241 C C . VAL A 1 280 ? -7.387 -33.094 -18.969 1 52.88 280 VAL A C 1
ATOM 2243 O O . VAL A 1 280 ? -8.578 -33.406 -18.875 1 52.88 280 VAL A O 1
ATOM 2246 N N . MET B 1 1 ? 11.688 -21.312 7.887 1 96.81 1 MET B N 1
ATOM 2247 C CA . MET B 1 1 ? 12.078 -19.922 7.609 1 96.81 1 MET B CA 1
ATOM 2248 C C . MET B 1 1 ? 11.648 -19.516 6.207 1 96.81 1 MET B C 1
ATOM 2250 O O . MET B 1 1 ? 11.758 -20.297 5.258 1 96.81 1 MET B O 1
ATOM 2254 N N . ILE B 1 2 ? 11.055 -18.359 6.074 1 98.81 2 ILE B N 1
ATOM 2255 C CA . ILE B 1 2 ? 10.734 -17.781 4.773 1 98.81 2 ILE B CA 1
ATOM 2256 C C . ILE B 1 2 ? 11.719 -16.656 4.449 1 98.81 2 ILE B C 1
ATOM 2258 O O . ILE B 1 2 ? 11.984 -15.797 5.289 1 98.81 2 ILE B O 1
ATOM 2262 N N . TYR B 1 3 ? 12.344 -16.703 3.348 1 98.88 3 TYR B N 1
ATOM 2263 C CA . TYR B 1 3 ? 13.156 -15.617 2.812 1 98.88 3 TYR B CA 1
ATOM 2264 C C . TYR B 1 3 ? 12.367 -14.805 1.79 1 98.88 3 TYR B C 1
ATOM 2266 O O . TYR B 1 3 ? 12.109 -15.273 0.679 1 98.88 3 TYR B O 1
ATOM 2274 N N . TYR B 1 4 ? 11.945 -13.656 2.178 1 98.94 4 TYR B N 1
ATOM 2275 C CA . TYR B 1 4 ? 11.117 -12.766 1.363 1 98.94 4 TYR B CA 1
ATOM 2276 C C . TYR B 1 4 ? 11.984 -11.789 0.578 1 98.94 4 TYR B C 1
ATOM 2278 O O . TYR B 1 4 ? 12.617 -10.906 1.159 1 98.94 4 TYR B O 1
ATOM 2286 N N . ILE B 1 5 ? 12.016 -11.859 -0.735 1 98.81 5 ILE B N 1
ATOM 2287 C CA . ILE B 1 5 ? 12.922 -11.109 -1.592 1 98.81 5 ILE B CA 1
ATOM 2288 C C . ILE B 1 5 ? 12.172 -9.953 -2.254 1 98.81 5 ILE B C 1
ATOM 2290 O O . ILE B 1 5 ? 11.242 -10.18 -3.027 1 98.81 5 ILE B O 1
ATOM 2294 N N . THR B 1 6 ? 12.633 -8.75 -1.992 1 98.81 6 THR B N 1
ATOM 2295 C CA . THR B 1 6 ? 11.969 -7.562 -2.518 1 98.81 6 THR B CA 1
ATOM 2296 C C . THR B 1 6 ? 12.938 -6.734 -3.359 1 98.81 6 THR B C 1
ATOM 2298 O O . THR B 1 6 ? 13.844 -6.094 -2.822 1 98.81 6 THR B O 1
ATOM 2301 N N . PRO B 1 7 ? 12.781 -6.777 -4.691 1 98.12 7 PRO B N 1
ATOM 2302 C CA . PRO B 1 7 ? 13.453 -5.758 -5.496 1 98.12 7 PRO B CA 1
ATOM 2303 C C . PRO B 1 7 ? 12.883 -4.359 -5.273 1 98.12 7 PRO B C 1
ATOM 2305 O O . PRO B 1 7 ? 11.672 -4.199 -5.102 1 98.12 7 PRO B O 1
ATOM 2308 N N . THR B 1 8 ? 13.695 -3.379 -5.227 1 97.88 8 THR B N 1
ATOM 2309 C CA . THR B 1 8 ? 13.234 -2.002 -5.098 1 97.88 8 THR B CA 1
ATOM 2310 C C . THR B 1 8 ? 14.211 -1.042 -5.773 1 97.88 8 THR B C 1
ATOM 2312 O O . THR B 1 8 ? 15.234 -1.466 -6.312 1 97.88 8 THR B O 1
ATOM 2315 N N . TYR B 1 9 ? 13.852 0.195 -5.953 1 95.88 9 TYR B N 1
ATOM 2316 C CA . TYR B 1 9 ? 14.664 1.237 -6.566 1 95.88 9 TYR B CA 1
ATOM 2317 C C . TYR B 1 9 ? 14.281 2.613 -6.035 1 95.88 9 TYR B C 1
ATOM 2319 O O . TYR B 1 9 ? 13.172 2.801 -5.523 1 95.88 9 TYR B O 1
ATOM 2327 N N . PRO B 1 10 ? 15.18 3.523 -6.113 1 95.62 10 PRO B N 1
ATOM 2328 C CA . PRO B 1 10 ? 14.875 4.855 -5.582 1 95.62 10 PRO B CA 1
ATOM 2329 C C . PRO B 1 10 ? 13.773 5.562 -6.363 1 95.62 10 PRO B C 1
ATOM 2331 O O . PRO B 1 10 ? 13.859 5.691 -7.59 1 95.62 10 PRO B O 1
ATOM 2334 N N . ARG B 1 11 ? 12.82 5.965 -5.73 1 97.19 11 ARG B N 1
ATOM 2335 C CA . ARG B 1 11 ? 11.711 6.793 -6.199 1 97.19 11 ARG B CA 1
ATOM 2336 C C . ARG B 1 11 ? 10.914 7.352 -5.023 1 97.19 11 ARG B C 1
ATOM 2338 O O . ARG B 1 11 ? 11.039 6.867 -3.896 1 97.19 11 ARG B O 1
ATOM 2345 N N . PRO B 1 12 ? 10.055 8.375 -5.227 1 98.19 12 PRO B N 1
ATOM 2346 C CA . PRO B 1 12 ? 9.359 9.016 -4.113 1 98.19 12 PRO B CA 1
ATOM 2347 C C . PRO B 1 12 ? 8.547 8.031 -3.277 1 98.19 12 PRO B C 1
ATOM 2349 O O . PRO B 1 12 ? 8.43 8.195 -2.061 1 98.19 12 PRO B O 1
ATOM 2352 N N . GLU B 1 13 ? 8.047 6.973 -3.893 1 98.5 13 GLU B N 1
ATOM 2353 C CA . GLU B 1 13 ? 7.137 6.055 -3.213 1 98.5 13 GLU B CA 1
ATOM 2354 C C . GLU B 1 13 ? 7.902 4.93 -2.521 1 98.5 13 GLU B C 1
ATOM 2356 O O . GLU B 1 13 ? 7.312 4.125 -1.801 1 98.5 13 GLU B O 1
ATOM 2361 N N . GLN B 1 14 ? 9.234 4.883 -2.646 1 98.38 14 GLN B N 1
ATOM 2362 C CA . GLN B 1 14 ? 10.008 3.736 -2.172 1 98.38 14 GLN B CA 1
ATOM 2363 C C . GLN B 1 14 ? 9.812 3.529 -0.672 1 98.38 14 GLN B C 1
ATOM 2365 O O . GLN B 1 14 ? 9.422 2.447 -0.236 1 98.38 14 GLN B O 1
ATOM 2370 N N . ILE B 1 15 ? 9.984 4.602 0.1 1 98.62 15 ILE B N 1
ATOM 2371 C CA . ILE B 1 15 ? 9.977 4.48 1.554 1 98.62 15 ILE B CA 1
ATOM 2372 C C . ILE B 1 15 ? 8.555 4.18 2.037 1 98.62 15 ILE B C 1
ATOM 2374 O O . ILE B 1 15 ? 8.344 3.262 2.832 1 98.62 15 ILE B O 1
ATOM 2378 N N . PRO B 1 16 ? 7.547 4.875 1.55 1 98.62 16 PRO B N 1
ATOM 2379 C CA . PRO B 1 16 ? 6.207 4.504 2.012 1 98.62 16 PRO B CA 1
ATOM 2380 C C . PRO B 1 16 ? 5.805 3.094 1.595 1 98.62 16 PRO B C 1
ATOM 2382 O O . PRO B 1 16 ? 5.121 2.395 2.348 1 98.62 16 PRO B O 1
ATOM 2385 N N . GLU B 1 17 ? 6.195 2.617 0.455 1 98.69 17 GLU B N 1
ATOM 2386 C CA . GLU B 1 17 ? 5.891 1.254 0.028 1 98.69 17 GLU B CA 1
ATOM 2387 C C . GLU B 1 17 ? 6.578 0.228 0.926 1 98.69 17 GLU B C 1
ATOM 2389 O O . GLU B 1 17 ? 5.949 -0.735 1.369 1 98.69 17 GLU B O 1
ATOM 2394 N N . LEU B 1 18 ? 7.82 0.461 1.164 1 98.81 18 LEU B N 1
ATOM 2395 C CA . LEU B 1 18 ? 8.562 -0.455 2.021 1 98.81 18 LEU B CA 1
ATOM 2396 C C . LEU B 1 18 ? 8.031 -0.415 3.449 1 98.81 18 LEU B C 1
ATOM 2398 O O . LEU B 1 18 ? 8.047 -1.431 4.148 1 98.81 18 LEU B O 1
ATOM 2402 N N . THR B 1 19 ? 7.535 0.74 3.879 1 98.75 19 THR B N 1
ATOM 2403 C CA . THR B 1 19 ? 6.945 0.873 5.207 1 98.75 19 THR B CA 1
ATOM 2404 C C . THR B 1 19 ? 5.719 -0.022 5.344 1 98.75 19 THR B C 1
ATOM 2406 O O . THR B 1 19 ? 5.633 -0.831 6.27 1 98.75 19 THR B O 1
ATOM 2409 N N . ARG B 1 20 ? 4.809 0.079 4.445 1 97.94 20 ARG B N 1
ATOM 2410 C CA . ARG B 1 20 ? 3.586 -0.711 4.527 1 97.94 20 ARG B CA 1
ATOM 2411 C C . ARG B 1 20 ? 3.885 -2.199 4.383 1 97.94 20 ARG B C 1
ATOM 2413 O O . ARG B 1 20 ? 3.281 -3.027 5.07 1 97.94 20 ARG B O 1
ATOM 2420 N N . LEU B 1 21 ? 4.805 -2.51 3.422 1 98.75 21 LEU B N 1
ATOM 2421 C CA . LEU B 1 21 ? 5.199 -3.91 3.295 1 98.75 21 LEU B CA 1
ATOM 2422 C C . LEU B 1 21 ? 5.832 -4.414 4.586 1 98.75 21 LEU B C 1
ATOM 2424 O O . LEU B 1 21 ? 5.547 -5.531 5.027 1 98.75 21 LEU B O 1
ATOM 2428 N N . GLY B 1 22 ? 6.703 -3.574 5.176 1 98.81 22 GLY B N 1
ATOM 2429 C CA . GLY B 1 22 ? 7.305 -3.93 6.453 1 98.81 22 GLY B CA 1
ATOM 2430 C C . GLY B 1 22 ? 6.281 -4.27 7.52 1 98.81 22 GLY B C 1
ATOM 2431 O O . GLY B 1 22 ? 6.445 -5.238 8.266 1 98.81 22 GLY B O 1
ATOM 2432 N N . HIS B 1 23 ? 5.234 -3.516 7.566 1 98.88 23 HIS B N 1
ATOM 2433 C CA . HIS B 1 23 ? 4.191 -3.766 8.555 1 98.88 23 HIS B CA 1
ATOM 2434 C C . HIS B 1 23 ? 3.559 -5.137 8.352 1 98.88 23 HIS B C 1
ATOM 2436 O O . HIS B 1 23 ? 3.184 -5.801 9.32 1 98.88 23 HIS B O 1
ATOM 2442 N N . THR B 1 24 ? 3.35 -5.543 7.105 1 98.88 24 THR B N 1
ATOM 2443 C CA . THR B 1 24 ? 2.846 -6.883 6.816 1 98.88 24 THR B CA 1
ATOM 2444 C C . THR B 1 24 ? 3.83 -7.945 7.293 1 98.88 24 THR B C 1
ATOM 2446 O O . THR B 1 24 ? 3.455 -8.867 8.023 1 98.88 24 THR B O 1
ATOM 2449 N N . LEU B 1 25 ? 5.082 -7.793 6.961 1 98.88 25 LEU B N 1
ATOM 2450 C CA . LEU B 1 25 ? 6.09 -8.812 7.227 1 98.88 25 LEU B CA 1
ATOM 2451 C C . LEU B 1 25 ? 6.355 -8.93 8.727 1 98.88 25 LEU B C 1
ATOM 2453 O O . LEU B 1 25 ? 6.715 -10.008 9.211 1 98.88 25 LEU B O 1
ATOM 2457 N N . MET B 1 26 ? 6.113 -7.875 9.453 1 98.88 26 MET B N 1
ATOM 2458 C CA . MET B 1 26 ? 6.324 -7.871 10.898 1 98.88 26 MET B CA 1
ATOM 2459 C C . MET B 1 26 ? 5.367 -8.836 11.594 1 98.88 26 MET B C 1
ATOM 2461 O O . MET B 1 26 ? 5.582 -9.203 12.75 1 98.88 26 MET B O 1
ATOM 2465 N N . HIS B 1 27 ? 4.293 -9.211 10.945 1 98.81 27 HIS B N 1
ATOM 2466 C CA . HIS B 1 27 ? 3.34 -10.164 11.516 1 98.81 27 HIS B CA 1
ATOM 2467 C C . HIS B 1 27 ? 3.756 -11.602 11.227 1 98.81 27 HIS B C 1
ATOM 2469 O O . HIS B 1 27 ? 3.152 -12.539 11.75 1 98.81 27 HIS B O 1
ATOM 2475 N N . VAL B 1 28 ? 4.781 -11.852 10.383 1 98.75 28 VAL B N 1
ATOM 2476 C CA . VAL B 1 28 ? 5.125 -13.172 9.875 1 98.75 28 VAL B CA 1
ATOM 2477 C C . VAL B 1 28 ? 6.262 -13.766 10.703 1 98.75 28 VAL B C 1
ATOM 2479 O O . VAL B 1 28 ? 7.387 -13.266 10.672 1 98.75 28 VAL B O 1
ATOM 2482 N N . PRO B 1 29 ? 6.008 -14.812 11.484 1 98.06 29 PRO B N 1
ATOM 2483 C CA . PRO B 1 29 ? 7.09 -15.43 12.25 1 98.06 29 PRO B CA 1
ATOM 2484 C C . PRO B 1 29 ? 8.141 -16.094 11.359 1 98.06 29 PRO B C 1
ATOM 2486 O O . PRO B 1 29 ? 7.805 -16.609 10.289 1 98.06 29 PRO B O 1
ATOM 2489 N N . ARG B 1 30 ? 9.375 -16.078 11.789 1 98 30 ARG B N 1
ATOM 2490 C CA . ARG B 1 30 ? 10.469 -16.781 11.125 1 98 30 ARG B CA 1
ATOM 2491 C C . ARG B 1 30 ? 10.594 -16.344 9.664 1 98 30 ARG B C 1
ATOM 2493 O O . ARG B 1 30 ? 10.57 -17.172 8.758 1 98 30 ARG B O 1
ATOM 2500 N N . ILE B 1 31 ? 10.672 -15.047 9.492 1 98.75 31 ILE B N 1
ATOM 2501 C CA . ILE B 1 31 ? 10.852 -14.469 8.164 1 98.75 31 ILE B CA 1
ATOM 2502 C C . ILE B 1 31 ? 12.164 -13.672 8.125 1 98.75 31 ILE B C 1
ATOM 2504 O O . ILE B 1 31 ? 12.562 -13.078 9.125 1 98.75 31 ILE B O 1
ATOM 2508 N N . HIS B 1 32 ? 12.891 -13.789 7.086 1 98.88 32 HIS B N 1
ATOM 2509 C CA . HIS B 1 32 ? 14.062 -12.984 6.734 1 98.88 32 HIS B CA 1
ATOM 2510 C C . HIS B 1 32 ? 13.789 -12.117 5.508 1 98.88 32 HIS B C 1
ATOM 2512 O O . HIS B 1 32 ? 13.477 -12.641 4.434 1 98.88 32 HIS B O 1
ATOM 2518 N N . TRP B 1 33 ? 13.859 -10.812 5.68 1 98.94 33 TRP B N 1
ATOM 2519 C CA . TRP B 1 3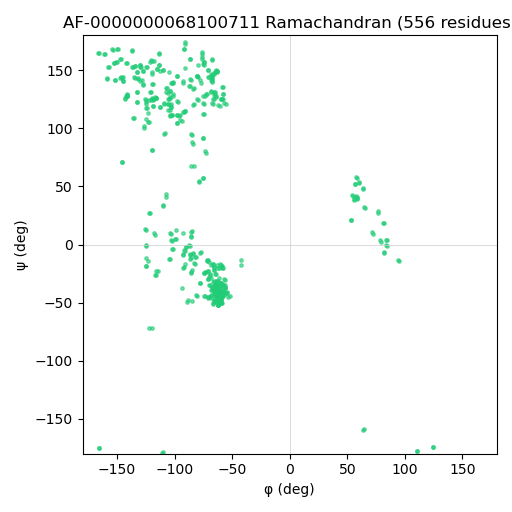3 ? 13.555 -9.875 4.598 1 98.94 33 TRP B CA 1
ATOM 2520 C C . TRP B 1 33 ? 14.812 -9.539 3.807 1 98.94 33 TRP B C 1
ATOM 2522 O O . TRP B 1 33 ? 15.758 -8.961 4.348 1 98.94 33 TRP B O 1
ATOM 2532 N N . ILE B 1 34 ? 14.883 -9.898 2.576 1 98.88 34 ILE B N 1
ATOM 2533 C CA . ILE B 1 34 ? 15.984 -9.547 1.684 1 98.88 34 ILE B CA 1
ATOM 2534 C C . ILE B 1 34 ? 15.555 -8.414 0.756 1 98.88 34 ILE B C 1
ATOM 2536 O O . ILE B 1 34 ? 14.672 -8.602 -0.092 1 98.88 34 ILE B O 1
ATOM 2540 N N . ILE B 1 35 ? 16.094 -7.281 0.917 1 98.75 35 ILE B N 1
ATOM 2541 C CA . ILE B 1 35 ? 15.812 -6.137 0.061 1 98.75 35 ILE B CA 1
ATOM 2542 C C . ILE B 1 35 ? 16.969 -5.898 -0.896 1 98.75 35 ILE B C 1
ATOM 2544 O O . ILE B 1 35 ? 18.109 -5.664 -0.461 1 98.75 35 ILE B O 1
ATOM 2548 N N . ALA B 1 36 ? 16.75 -6.035 -2.141 1 98.38 36 ALA B N 1
ATOM 2549 C CA . ALA B 1 36 ? 17.719 -5.746 -3.191 1 98.38 36 ALA B CA 1
ATOM 2550 C C . ALA B 1 36 ? 17.391 -4.43 -3.887 1 98.38 36 ALA B C 1
ATOM 2552 O O . ALA B 1 36 ? 16.406 -4.324 -4.605 1 98.38 36 ALA B O 1
ATOM 2553 N N . ASP B 1 37 ? 18.219 -3.43 -3.686 1 97.56 37 ASP B N 1
ATOM 2554 C CA . ASP B 1 37 ? 17.969 -2.059 -4.121 1 97.56 37 ASP B CA 1
ATOM 2555 C C . ASP B 1 37 ? 18.797 -1.726 -5.363 1 97.56 37 ASP B C 1
ATOM 2557 O O . ASP B 1 37 ? 20 -2.018 -5.414 1 97.56 37 ASP B O 1
ATOM 2561 N N . ASP B 1 38 ? 18.172 -1.145 -6.363 1 95.06 38 ASP B N 1
ATOM 2562 C CA . ASP B 1 38 ? 18.812 -0.789 -7.621 1 95.06 38 ASP B CA 1
ATOM 2563 C C . ASP B 1 38 ? 19.688 0.45 -7.457 1 95.06 38 ASP B C 1
ATOM 2565 O O . ASP B 1 38 ? 19.469 1.464 -8.125 1 95.06 38 ASP B O 1
ATOM 2569 N N . GLN B 1 39 ? 20.609 0.369 -6.559 1 94.94 39 GLN B N 1
ATOM 2570 C CA . GLN B 1 39 ? 21.562 1.423 -6.258 1 94.94 39 GLN B CA 1
ATOM 2571 C C . GLN B 1 39 ? 22.969 0.853 -6.082 1 94.94 39 GLN B C 1
ATOM 2573 O O . GLN B 1 39 ? 23.125 -0.306 -5.695 1 94.94 39 GLN B O 1
ATOM 2578 N N . SER B 1 40 ? 24 1.64 -6.352 1 94.94 40 SER B N 1
ATOM 2579 C CA . SER B 1 40 ? 25.391 1.193 -6.258 1 94.94 40 SER B CA 1
ATOM 2580 C C . SER B 1 40 ? 25.828 1.08 -4.805 1 94.94 40 SER B C 1
ATOM 2582 O O . SER B 1 40 ? 26.781 0.356 -4.496 1 94.94 40 SER B O 1
ATOM 2584 N N . LEU B 1 41 ? 25.172 1.823 -3.992 1 96.12 41 LEU B N 1
ATOM 2585 C CA . LEU B 1 41 ? 25.406 1.76 -2.553 1 96.12 41 LEU B CA 1
ATOM 2586 C C . LEU B 1 41 ? 24.094 1.552 -1.798 1 96.12 41 LEU B C 1
ATOM 2588 O O . LEU B 1 41 ? 23.047 2.01 -2.24 1 96.12 41 LEU B O 1
ATOM 2592 N N . CYS B 1 42 ? 24.203 0.889 -0.693 1 96.62 42 CYS B N 1
ATOM 2593 C CA . CYS B 1 42 ? 23.016 0.686 0.129 1 96.62 42 CYS B CA 1
ATOM 2594 C C . CYS B 1 42 ? 22.484 2.012 0.659 1 96.62 42 CYS B C 1
ATOM 2596 O O . CYS B 1 42 ? 23.25 2.803 1.232 1 96.62 42 CYS B O 1
ATOM 2598 N N . SER B 1 43 ? 21.281 2.229 0.436 1 96.19 43 SER B N 1
ATOM 2599 C CA . SER B 1 43 ? 20.594 3.449 0.843 1 96.19 43 SER B CA 1
ATOM 2600 C C . SER B 1 43 ? 20.469 3.533 2.361 1 96.19 43 SER B C 1
ATOM 2602 O O . SER B 1 43 ? 20 2.59 3.002 1 96.19 43 SER B O 1
ATOM 2604 N N . THR B 1 44 ? 20.812 4.648 2.898 1 96.94 44 THR B N 1
ATOM 2605 C CA . THR B 1 44 ? 20.688 4.863 4.336 1 96.94 44 THR B CA 1
ATOM 2606 C C . THR B 1 44 ? 19.219 4.91 4.746 1 96.94 44 THR B C 1
ATOM 2608 O O . THR B 1 44 ? 18.859 4.426 5.82 1 96.94 44 THR B O 1
ATOM 2611 N N . ASN B 1 45 ? 18.391 5.523 3.924 1 96.75 45 ASN B N 1
ATOM 2612 C CA . ASN B 1 45 ? 16.969 5.598 4.207 1 96.75 45 ASN B CA 1
ATOM 2613 C C . ASN B 1 45 ? 16.344 4.207 4.312 1 96.75 45 ASN B C 1
ATOM 2615 O O . ASN B 1 45 ? 15.57 3.941 5.23 1 96.75 45 ASN B O 1
ATOM 2619 N N . VAL B 1 46 ? 16.672 3.33 3.379 1 98.31 46 VAL B N 1
ATOM 2620 C CA . VAL B 1 46 ? 16.156 1.969 3.379 1 98.31 46 VAL B CA 1
ATOM 2621 C C . VAL B 1 46 ? 16.672 1.211 4.598 1 98.31 46 VAL B C 1
ATOM 2623 O O . VAL B 1 46 ? 15.922 0.514 5.277 1 98.31 46 VAL B O 1
ATOM 2626 N N . LEU B 1 47 ? 17.969 1.401 4.863 1 98.25 47 LEU B N 1
ATOM 2627 C CA . LEU B 1 47 ? 18.562 0.735 6.012 1 98.25 47 LEU B CA 1
ATOM 2628 C C . LEU B 1 47 ? 17.891 1.153 7.309 1 98.25 47 LEU B C 1
ATOM 2630 O O . LEU B 1 47 ? 17.594 0.312 8.164 1 98.25 47 LEU B O 1
ATOM 2634 N N . ASN B 1 48 ? 17.656 2.457 7.457 1 97.62 48 ASN B N 1
ATOM 2635 C CA . ASN B 1 48 ? 17 2.963 8.648 1 97.62 48 ASN B CA 1
ATOM 2636 C C . ASN B 1 48 ? 15.602 2.355 8.812 1 97.62 48 ASN B C 1
ATOM 2638 O O . ASN B 1 48 ? 15.203 2.002 9.922 1 97.62 48 ASN B O 1
ATOM 2642 N N . LEU B 1 49 ? 14.891 2.268 7.766 1 97.94 49 LEU B N 1
ATOM 2643 C CA . LEU B 1 49 ? 13.562 1.655 7.785 1 97.94 49 LEU B CA 1
ATOM 2644 C C . LEU B 1 49 ? 13.648 0.197 8.227 1 97.94 49 LEU B C 1
ATOM 2646 O O . LEU B 1 49 ? 12.891 -0.239 9.094 1 97.94 49 LEU B O 1
ATOM 2650 N N . LEU B 1 50 ? 14.57 -0.57 7.613 1 98.5 50 LEU B N 1
ATOM 2651 C CA . LEU B 1 50 ? 14.734 -1.986 7.922 1 98.5 50 LEU B CA 1
ATOM 2652 C C . LEU B 1 50 ? 15.039 -2.186 9.406 1 98.5 50 LEU B C 1
ATOM 2654 O O . LEU B 1 50 ? 14.469 -3.068 10.047 1 98.5 50 LEU B O 1
ATOM 2658 N N . ARG B 1 51 ? 15.859 -1.355 9.953 1 98.25 51 ARG B N 1
ATOM 2659 C CA . ARG B 1 51 ? 16.234 -1.454 11.359 1 98.25 51 ARG B CA 1
ATOM 2660 C C . ARG B 1 51 ? 15.031 -1.219 12.266 1 98.25 51 ARG B C 1
ATOM 2662 O O . ARG B 1 51 ? 14.883 -1.885 13.289 1 98.25 51 ARG B O 1
ATOM 2669 N N . ARG B 1 52 ? 14.18 -0.381 11.867 1 97.06 52 ARG B N 1
ATOM 2670 C CA . ARG B 1 52 ? 13.023 -0.026 12.688 1 97.06 52 ARG B CA 1
ATOM 2671 C C . ARG B 1 52 ? 12 -1.157 12.711 1 97.06 52 ARG B C 1
ATOM 2673 O O . ARG B 1 52 ? 11.18 -1.242 13.625 1 97.06 52 ARG B O 1
ATOM 2680 N N . THR B 1 53 ? 12.016 -1.991 11.727 1 98.06 53 THR B N 1
ATOM 2681 C CA . THR B 1 53 ? 11.055 -3.086 11.672 1 98.06 53 THR B CA 1
ATOM 2682 C C . THR B 1 53 ? 11.367 -4.137 12.734 1 98.06 53 THR B C 1
ATOM 2684 O O . THR B 1 53 ? 10.477 -4.879 13.156 1 98.06 53 THR B O 1
ATOM 2687 N N . GLY B 1 54 ? 12.68 -4.258 13.062 1 98 54 GLY B N 1
ATOM 2688 C CA . GLY B 1 54 ? 13.117 -5.297 13.984 1 98 54 GLY B CA 1
ATOM 2689 C C . GLY B 1 54 ? 13.219 -6.664 13.336 1 98 54 GLY B C 1
ATOM 2690 O O . GLY B 1 54 ? 13.516 -7.652 14.008 1 98 54 GLY B O 1
ATOM 2691 N N . LEU B 1 55 ? 13 -6.801 12.07 1 98.62 55 LEU B N 1
ATOM 2692 C CA . LEU B 1 55 ? 13.094 -8.062 11.352 1 98.62 55 LEU B CA 1
ATOM 2693 C C . LEU B 1 55 ? 14.547 -8.391 11.023 1 98.62 55 LEU B C 1
ATOM 2695 O O . LEU B 1 55 ? 15.352 -7.488 10.789 1 98.62 55 LEU B O 1
ATOM 2699 N N . PRO B 1 56 ? 14.875 -9.719 11.062 1 98.69 56 PRO B N 1
ATOM 2700 C CA . PRO B 1 56 ? 16.125 -10.055 10.367 1 98.69 56 PRO B CA 1
ATOM 2701 C C . PRO B 1 56 ? 16.094 -9.664 8.891 1 98.69 56 PRO B C 1
ATOM 2703 O O . PRO B 1 56 ? 15.086 -9.875 8.211 1 98.69 56 PRO B O 1
ATOM 2706 N N . PHE B 1 57 ? 17.203 -9.062 8.461 1 98.81 57 PHE B N 1
ATOM 2707 C CA . PHE B 1 57 ? 17.172 -8.617 7.07 1 98.81 57 PHE B CA 1
ATOM 2708 C C . PHE B 1 57 ? 18.547 -8.703 6.445 1 98.81 57 PHE B C 1
ATOM 2710 O O . PHE B 1 57 ? 19.547 -8.852 7.152 1 98.81 57 PHE B O 1
ATOM 2717 N N . THR B 1 58 ? 18.609 -8.734 5.141 1 98.88 58 THR B N 1
ATOM 2718 C CA . THR B 1 58 ? 19.781 -8.508 4.289 1 98.88 58 THR B CA 1
ATOM 2719 C C . THR B 1 58 ? 19.5 -7.406 3.275 1 98.88 58 THR B C 1
ATOM 2721 O O . THR B 1 58 ? 18.484 -7.434 2.58 1 98.88 58 THR B O 1
ATOM 2724 N N . HIS B 1 59 ? 20.297 -6.387 3.297 1 98.69 59 HIS B N 1
ATOM 2725 C CA . HIS B 1 59 ? 20.219 -5.262 2.369 1 98.69 59 HIS B CA 1
ATOM 2726 C C . HIS B 1 59 ? 21.297 -5.348 1.308 1 98.69 59 HIS B C 1
ATOM 2728 O O . HIS B 1 59 ? 22.5 -5.293 1.629 1 98.69 59 HIS B O 1
ATOM 2734 N N . ILE B 1 60 ? 20.891 -5.449 0.029 1 98.5 60 ILE B N 1
ATOM 2735 C CA . ILE B 1 60 ? 21.844 -5.711 -1.04 1 98.5 60 ILE B CA 1
ATOM 2736 C C . ILE B 1 60 ? 21.828 -4.562 -2.047 1 98.5 60 ILE B C 1
ATOM 2738 O O . ILE B 1 60 ? 20.766 -4.141 -2.492 1 98.5 60 ILE B O 1
ATOM 2742 N N . SER B 1 61 ? 23 -3.977 -2.316 1 97.69 61 SER B N 1
ATOM 2743 C CA . SER B 1 61 ? 23.156 -3.1 -3.471 1 97.69 61 SER B CA 1
ATOM 2744 C C . SER B 1 61 ? 23.234 -3.898 -4.766 1 97.69 61 SER B C 1
ATOM 2746 O O . SER B 1 61 ? 24.109 -4.754 -4.934 1 97.69 61 SER B O 1
ATOM 2748 N N . SER B 1 62 ? 22.328 -3.635 -5.676 1 96.19 62 SER B N 1
ATOM 2749 C CA . SER B 1 62 ? 22.234 -4.422 -6.902 1 96.19 62 SER B CA 1
ATOM 2750 C C . SER B 1 62 ? 21.812 -3.551 -8.086 1 96.19 62 SER B C 1
ATOM 2752 O O . SER B 1 62 ? 20.75 -3.76 -8.664 1 96.19 62 SER B O 1
ATOM 2754 N N . PRO B 1 63 ? 22.656 -2.699 -8.562 1 93.19 63 PRO B N 1
ATOM 2755 C CA . PRO B 1 63 ? 22.297 -1.802 -9.664 1 93.19 63 PRO B CA 1
ATOM 2756 C C . PRO B 1 63 ? 22.094 -2.543 -10.984 1 93.19 63 PRO B C 1
ATOM 2758 O O . PRO B 1 63 ? 22.781 -3.523 -11.266 1 93.19 63 PRO B O 1
ATOM 2761 N N . LYS B 1 64 ? 21.109 -2.074 -11.711 1 87.88 64 LYS B N 1
ATOM 2762 C CA . LYS B 1 64 ? 20.938 -2.609 -13.055 1 87.88 64 LYS B CA 1
ATOM 2763 C C . LYS B 1 64 ? 22.141 -2.285 -13.93 1 87.88 64 LYS B C 1
ATOM 2765 O O . LYS B 1 64 ? 22.797 -1.255 -13.75 1 87.88 64 LYS B O 1
ATOM 2770 N N . PRO B 1 65 ? 22.406 -3.168 -14.867 1 83.69 65 PRO B N 1
ATOM 2771 C CA . PRO B 1 65 ? 23.531 -2.893 -15.766 1 83.69 65 PRO B CA 1
ATOM 2772 C C . PRO B 1 65 ? 23.312 -1.655 -16.625 1 83.69 65 PRO B C 1
ATOM 2774 O O . PRO B 1 65 ? 22.172 -1.335 -16.969 1 83.69 65 PRO B O 1
ATOM 2777 N N . TYR B 1 66 ? 24.391 -1.017 -16.938 1 74.25 66 TYR B N 1
ATOM 2778 C CA . TYR B 1 66 ? 24.375 0.233 -17.688 1 74.25 66 TYR B CA 1
ATOM 2779 C C . TYR B 1 66 ? 23.672 0.05 -19.031 1 74.25 66 TYR B C 1
ATOM 2781 O O . TYR B 1 66 ? 22.953 0.94 -19.484 1 74.25 66 TYR B O 1
ATOM 2789 N N . VAL B 1 67 ? 23.891 -0.996 -19.641 1 71 67 VAL B N 1
ATOM 2790 C CA . VAL B 1 67 ? 23.359 -1.243 -20.969 1 71 67 VAL B CA 1
ATOM 2791 C C . VAL B 1 67 ? 21.828 -1.207 -20.922 1 71 67 VAL B C 1
ATOM 2793 O O . VAL B 1 67 ? 21.172 -0.974 -21.938 1 71 67 VAL B O 1
ATOM 2796 N N . TYR B 1 68 ? 21.297 -1.301 -19.859 1 62.56 68 TYR B N 1
ATOM 2797 C CA . TYR B 1 68 ? 19.844 -1.431 -19.75 1 62.56 68 TYR B CA 1
ATOM 2798 C C . TYR B 1 68 ? 19.219 -0.173 -19.156 1 62.56 68 TYR B C 1
ATOM 2800 O O . TYR B 1 68 ? 18.172 -0.236 -18.5 1 62.56 68 TYR B O 1
ATOM 2808 N N . LYS B 1 69 ? 19.609 0.979 -19.328 1 60.75 69 LYS B N 1
ATOM 2809 C CA . LYS B 1 69 ? 19.078 2.193 -18.734 1 60.75 69 LYS B CA 1
ATOM 2810 C C . LYS B 1 69 ? 17.906 2.74 -19.531 1 60.75 69 LYS B C 1
ATOM 2812 O O . LYS B 1 69 ? 17.266 3.719 -19.141 1 60.75 69 LYS B O 1
ATOM 2817 N N . GLY B 1 70 ? 17.469 1.924 -20.438 1 60.47 70 GLY B N 1
ATOM 2818 C CA . GLY B 1 70 ? 16.328 2.412 -21.219 1 60.47 70 GLY B CA 1
ATOM 2819 C C . GLY B 1 70 ? 14.992 2.031 -20.625 1 60.47 70 GLY B C 1
ATOM 2820 O O . GLY B 1 70 ? 14.93 1.445 -19.531 1 60.47 70 GLY B O 1
ATOM 2821 N N . THR B 1 71 ? 13.812 2.496 -21.156 1 60.56 71 THR B N 1
ATOM 2822 C CA . THR B 1 71 ? 12.445 2.41 -20.656 1 60.56 71 THR B CA 1
ATOM 2823 C C . THR B 1 71 ? 11.93 0.975 -20.734 1 60.56 71 THR B C 1
ATOM 2825 O O . THR B 1 71 ? 11.125 0.553 -19.891 1 60.56 71 THR B O 1
ATOM 2828 N N . ASN B 1 72 ? 12.391 0.137 -21.641 1 62.12 72 ASN B N 1
ATOM 2829 C CA . ASN B 1 72 ? 11.781 -1.175 -21.844 1 62.12 72 ASN B CA 1
ATOM 2830 C C . ASN B 1 72 ? 12.68 -2.295 -21.312 1 62.12 72 ASN B C 1
ATOM 2832 O O . ASN B 1 72 ? 12.781 -3.352 -21.938 1 62.12 72 ASN B O 1
ATOM 2836 N N . PHE B 1 73 ? 13.172 -1.985 -20.156 1 68.81 73 PHE B N 1
ATOM 2837 C CA . PHE B 1 73 ? 14.086 -2.975 -19.594 1 68.81 73 PHE B CA 1
ATOM 2838 C C . PHE B 1 73 ? 13.406 -3.791 -18.5 1 68.81 73 PHE B C 1
ATOM 2840 O O . PHE B 1 73 ? 12.578 -3.266 -17.75 1 68.81 73 PHE B O 1
ATOM 2847 N N . PRO B 1 74 ? 13.766 -5.152 -18.609 1 78.44 74 PRO B N 1
ATOM 2848 C CA . PRO B 1 74 ? 13.25 -5.984 -17.516 1 78.44 74 PRO B CA 1
ATOM 2849 C C . PRO B 1 74 ? 13.656 -5.469 -16.141 1 78.44 74 PRO B C 1
ATOM 2851 O O . PRO B 1 74 ? 14.844 -5.312 -15.859 1 78.44 74 PRO B O 1
ATOM 2854 N N . ARG B 1 75 ? 12.719 -5.211 -15.461 1 81.19 75 ARG B N 1
ATOM 2855 C CA . ARG B 1 75 ? 12.945 -4.605 -14.156 1 81.19 75 ARG B CA 1
ATOM 2856 C C . ARG B 1 75 ? 13.188 -5.676 -13.094 1 81.19 75 ARG B C 1
ATOM 2858 O O . ARG B 1 75 ? 12.625 -6.77 -13.164 1 81.19 75 ARG B O 1
ATOM 2865 N N . GLY B 1 76 ? 14.07 -5.418 -12.18 1 92 76 GLY B N 1
ATOM 2866 C CA . GLY B 1 76 ? 14.242 -6.195 -10.969 1 92 76 GLY B CA 1
ATOM 2867 C C . GLY B 1 76 ? 15.109 -7.422 -11.164 1 92 76 GLY B C 1
ATOM 2868 O O . GLY B 1 76 ? 15.305 -8.203 -10.227 1 92 76 GLY B O 1
ATOM 2869 N N . VAL B 1 77 ? 15.625 -7.699 -12.398 1 93.5 77 VAL B N 1
ATOM 2870 C CA . VAL B 1 77 ? 16.375 -8.914 -12.688 1 93.5 77 VAL B CA 1
ATOM 2871 C C . VAL B 1 77 ? 17.688 -8.914 -11.891 1 93.5 77 VAL B C 1
ATOM 2873 O O . VAL B 1 77 ? 17.984 -9.883 -11.188 1 93.5 77 VAL B O 1
ATOM 2876 N N . SER B 1 78 ? 18.391 -7.766 -11.969 1 94.19 78 SER B N 1
ATOM 2877 C CA . SER B 1 78 ? 19.641 -7.664 -11.211 1 94.19 78 SER B CA 1
ATOM 2878 C C . SER B 1 78 ? 19.391 -7.844 -9.719 1 94.19 78 SER B C 1
ATOM 2880 O O . SER B 1 78 ? 20.203 -8.469 -9.023 1 94.19 78 SER B O 1
ATOM 2882 N N . ASN B 1 79 ? 18.328 -7.285 -9.258 1 96.88 79 ASN B N 1
ATOM 2883 C CA . ASN B 1 79 ? 17.969 -7.391 -7.852 1 96.88 79 ASN B CA 1
ATOM 2884 C C . ASN B 1 79 ? 17.719 -8.836 -7.441 1 96.88 79 ASN B C 1
ATOM 2886 O O . ASN B 1 79 ? 18.281 -9.32 -6.461 1 96.88 79 ASN B O 1
ATOM 2890 N N . ARG B 1 80 ? 16.891 -9.516 -8.156 1 97.06 80 ARG B N 1
ATOM 2891 C CA . ARG B 1 80 ? 16.531 -10.891 -7.832 1 97.06 80 ARG B CA 1
ATOM 2892 C C . ARG B 1 80 ? 17.719 -11.828 -7.98 1 97.06 80 ARG B C 1
ATOM 2894 O O . ARG B 1 80 ? 17.906 -12.742 -7.18 1 97.06 80 ARG B O 1
ATOM 2901 N N . ARG B 1 81 ? 18.562 -11.594 -9.016 1 95.69 81 ARG B N 1
ATOM 2902 C CA . ARG B 1 81 ? 19.766 -12.398 -9.18 1 95.69 81 ARG B CA 1
ATOM 2903 C C . ARG B 1 81 ? 20.703 -12.234 -7.98 1 95.69 81 ARG B C 1
ATOM 2905 O O . ARG B 1 81 ? 21.266 -13.219 -7.496 1 95.69 81 ARG B O 1
ATOM 2912 N N . ALA B 1 82 ? 20.891 -10.977 -7.586 1 96.56 82 ALA B N 1
ATOM 2913 C CA . ALA B 1 82 ? 21.75 -10.727 -6.43 1 96.56 82 ALA B CA 1
ATOM 2914 C C . ALA B 1 82 ? 21.234 -11.461 -5.195 1 96.56 82 ALA B C 1
ATOM 2916 O O . ALA B 1 82 ? 22.016 -12.008 -4.418 1 96.56 82 ALA B O 1
ATOM 2917 N N . ALA B 1 83 ? 19.969 -11.445 -5.023 1 97.38 83 ALA B N 1
ATOM 2918 C CA . ALA B 1 83 ? 19.375 -12.141 -3.893 1 97.38 83 ALA B CA 1
ATOM 2919 C C . ALA B 1 83 ? 19.578 -13.648 -4.004 1 97.38 83 ALA B C 1
ATOM 2921 O O . ALA B 1 83 ? 19.859 -14.32 -3.004 1 97.38 83 ALA B O 1
ATOM 2922 N N . LEU B 1 84 ? 19.438 -14.219 -5.191 1 96.81 84 LEU B N 1
ATOM 2923 C CA . LEU B 1 84 ? 19.641 -15.648 -5.41 1 96.81 84 LEU B CA 1
ATOM 2924 C C . LEU B 1 84 ? 21.078 -16.047 -5.07 1 96.81 84 LEU B C 1
ATOM 2926 O O . LEU B 1 84 ? 21.297 -17.094 -4.445 1 96.81 84 LEU B O 1
ATOM 2930 N N . VAL B 1 85 ? 22.031 -15.234 -5.531 1 95.62 85 VAL B N 1
ATOM 2931 C CA . VAL B 1 85 ? 23.422 -15.492 -5.215 1 95.62 85 VAL B CA 1
ATOM 2932 C C . VAL B 1 85 ? 23.625 -15.492 -3.701 1 95.62 85 VAL B C 1
ATOM 2934 O O . VAL B 1 85 ? 24.266 -16.391 -3.152 1 95.62 85 VAL B O 1
ATOM 2937 N N . TRP B 1 86 ? 23.062 -14.523 -3.035 1 97.12 86 TRP B N 1
ATOM 2938 C CA . TRP B 1 86 ? 23.188 -14.445 -1.584 1 97.12 86 TRP B CA 1
ATOM 2939 C C . TRP B 1 86 ? 22.594 -15.688 -0.919 1 97.12 86 TRP B C 1
ATOM 2941 O O . TRP B 1 86 ? 23.203 -16.25 0.004 1 97.12 86 TRP B O 1
ATOM 2951 N N . LEU B 1 87 ? 21.469 -16.125 -1.327 1 97.38 87 LEU B N 1
ATOM 2952 C CA . LEU B 1 87 ? 20.812 -17.297 -0.764 1 97.38 87 LEU B CA 1
ATOM 2953 C C . LEU B 1 87 ? 21.688 -18.531 -0.91 1 97.38 87 LEU B C 1
ATOM 2955 O O . LEU B 1 87 ? 21.859 -19.297 0.047 1 97.38 87 LEU B O 1
ATOM 2959 N N . ARG B 1 88 ? 22.234 -18.766 -2.064 1 94.88 88 ARG B N 1
ATOM 2960 C CA . ARG B 1 88 ? 23.062 -19.938 -2.33 1 94.88 88 ARG B CA 1
ATOM 2961 C C . ARG B 1 88 ? 24.281 -19.969 -1.405 1 94.88 88 ARG B C 1
ATOM 2963 O O . ARG B 1 88 ? 24.719 -21.031 -0.98 1 94.88 88 ARG B O 1
ATOM 2970 N N . GLU B 1 89 ? 24.734 -18.812 -1.116 1 95.25 89 GLU B N 1
ATOM 2971 C CA . GLU B 1 89 ? 25.969 -18.703 -0.352 1 95.25 89 GLU B CA 1
ATOM 2972 C C . GLU B 1 89 ? 25.703 -18.781 1.147 1 95.25 89 GLU B C 1
ATOM 2974 O O . GLU B 1 89 ? 26.562 -19.188 1.921 1 95.25 89 GLU B O 1
ATOM 2979 N N . ASN B 1 90 ? 24.5 -18.438 1.564 1 96.75 90 ASN B N 1
ATOM 2980 C CA . ASN B 1 90 ? 24.344 -18.188 2.992 1 96.75 90 ASN B CA 1
ATOM 2981 C C . ASN B 1 90 ? 23.25 -19.047 3.605 1 96.75 90 ASN B C 1
ATOM 2983 O O . ASN B 1 90 ? 23.141 -19.156 4.828 1 96.75 90 ASN B O 1
ATOM 2987 N N . VAL B 1 91 ? 22.453 -19.703 2.799 1 96.25 91 VAL B N 1
ATOM 2988 C CA . VAL B 1 91 ? 21.25 -20.359 3.328 1 96.25 91 VAL B CA 1
ATOM 2989 C C . VAL B 1 91 ? 21.203 -21.797 2.848 1 96.25 91 VAL B C 1
ATOM 2991 O O . VAL B 1 91 ? 21.5 -22.094 1.688 1 96.25 91 VAL B O 1
ATOM 2994 N N . ARG B 1 92 ? 20.781 -22.719 3.701 1 94.25 92 ARG B N 1
ATOM 2995 C CA . ARG B 1 92 ? 20.75 -24.141 3.34 1 94.25 92 ARG B CA 1
ATOM 2996 C C . ARG B 1 92 ? 19.312 -24.672 3.34 1 94.25 92 ARG B C 1
ATOM 2998 O O . ARG B 1 92 ? 19 -25.641 2.645 1 94.25 92 ARG B O 1
ATOM 3005 N N . GLU B 1 93 ? 18.516 -24.016 4.137 1 96.88 93 GLU B N 1
ATOM 3006 C CA . GLU B 1 93 ? 17.156 -24.5 4.238 1 96.88 93 GLU B CA 1
ATOM 3007 C C . GLU B 1 93 ? 16.156 -23.359 4.32 1 96.88 93 GLU B C 1
ATOM 3009 O O . GLU B 1 93 ? 16.484 -22.266 4.785 1 96.88 93 GLU B O 1
ATOM 3014 N N . GLY B 1 94 ? 14.891 -23.641 3.924 1 98.06 94 GLY B N 1
ATOM 3015 C CA . GLY B 1 94 ? 13.82 -22.656 3.943 1 98.06 94 GLY B CA 1
ATOM 3016 C C . GLY B 1 94 ? 13.148 -22.484 2.598 1 98.06 94 GLY B C 1
ATOM 3017 O O . GLY B 1 94 ? 13.367 -23.281 1.679 1 98.06 94 GLY B O 1
ATOM 3018 N N . VAL B 1 95 ? 12.258 -21.5 2.562 1 98.75 95 VAL B N 1
ATOM 3019 C CA . VAL B 1 95 ? 11.484 -21.219 1.354 1 98.75 95 VAL B CA 1
ATOM 3020 C C . VAL B 1 95 ? 11.742 -19.781 0.903 1 98.75 95 VAL B C 1
ATOM 3022 O O . VAL B 1 95 ? 11.766 -18.859 1.725 1 98.75 95 VAL B O 1
ATOM 3025 N N . MET B 1 96 ? 12.039 -19.625 -0.373 1 98.44 96 MET B N 1
ATOM 3026 C CA . MET B 1 96 ? 12.188 -18.281 -0.913 1 98.44 96 MET B CA 1
ATOM 3027 C C . MET B 1 96 ? 10.906 -17.828 -1.611 1 98.44 96 MET B C 1
ATOM 3029 O O . MET B 1 96 ? 10.195 -18.656 -2.195 1 98.44 96 MET B O 1
ATOM 3033 N N . TYR B 1 97 ? 10.594 -16.641 -1.545 1 98.81 97 TYR B N 1
ATOM 3034 C CA . TYR B 1 97 ? 9.43 -16.016 -2.16 1 98.81 97 TYR B CA 1
ATOM 3035 C C . TYR B 1 97 ? 9.758 -14.617 -2.67 1 98.81 97 TYR B C 1
ATOM 3037 O O . TYR B 1 97 ? 10.328 -13.805 -1.94 1 98.81 97 TYR B O 1
ATOM 3045 N N . PHE B 1 98 ? 9.469 -14.367 -3.963 1 98.31 98 PHE B N 1
ATOM 3046 C CA . PHE B 1 98 ? 9.625 -13.039 -4.543 1 98.31 98 PHE B CA 1
ATOM 3047 C C . PHE B 1 98 ? 8.391 -12.188 -4.27 1 98.31 98 PHE B C 1
ATOM 3049 O O . PHE B 1 98 ? 7.273 -12.562 -4.641 1 98.31 98 PHE B O 1
ATOM 3056 N N . GLY B 1 99 ? 8.531 -11.117 -3.625 1 98 99 GLY B N 1
ATOM 3057 C CA . GLY B 1 99 ? 7.465 -10.164 -3.387 1 98 99 GLY B CA 1
ATOM 3058 C C . GLY B 1 99 ? 7.867 -8.727 -3.674 1 98 99 GLY B C 1
ATOM 3059 O O . GLY B 1 99 ? 8.797 -8.203 -3.055 1 98 99 GLY B O 1
ATOM 3060 N N . ASP B 1 100 ? 7.16 -8.047 -4.562 1 97.19 100 ASP B N 1
ATOM 3061 C CA . ASP B 1 100 ? 7.43 -6.656 -4.898 1 97.19 100 ASP B CA 1
ATOM 3062 C C . ASP B 1 100 ? 7.113 -5.738 -3.721 1 97.19 100 ASP B C 1
ATOM 3064 O O . ASP B 1 100 ? 6.363 -6.113 -2.818 1 97.19 100 ASP B O 1
ATOM 3068 N N . ASP B 1 101 ? 7.664 -4.566 -3.721 1 97.88 101 ASP B N 1
ATOM 3069 C CA . ASP B 1 101 ? 7.547 -3.66 -2.58 1 97.88 101 ASP B CA 1
ATOM 3070 C C . ASP B 1 101 ? 6.176 -2.986 -2.555 1 97.88 101 ASP B C 1
ATOM 3072 O O . ASP B 1 101 ? 5.82 -2.33 -1.574 1 97.88 101 ASP B O 1
ATOM 3076 N N . ASP B 1 102 ? 5.324 -3.168 -3.602 1 96.69 102 ASP B N 1
ATOM 3077 C CA . ASP B 1 102 ? 4.004 -2.543 -3.557 1 96.69 102 ASP B CA 1
ATOM 3078 C C . ASP B 1 102 ? 2.898 -3.576 -3.75 1 96.69 102 ASP B C 1
ATOM 3080 O O . ASP B 1 102 ? 1.735 -3.219 -3.949 1 96.69 102 ASP B O 1
ATOM 3084 N N . ASN B 1 103 ? 3.225 -4.906 -3.668 1 97.94 103 ASN B N 1
ATOM 3085 C CA . ASN B 1 103 ? 2.191 -5.934 -3.676 1 97.94 103 ASN B CA 1
ATOM 3086 C C . ASN B 1 103 ? 1.457 -6.004 -2.34 1 97.94 103 ASN B C 1
ATOM 3088 O O . ASN B 1 103 ? 1.951 -5.5 -1.329 1 97.94 103 ASN B O 1
ATOM 3092 N N . THR B 1 104 ? 0.277 -6.469 -2.43 1 98.75 104 THR B N 1
ATOM 3093 C CA . THR B 1 104 ? -0.458 -6.801 -1.214 1 98.75 104 THR B CA 1
ATOM 3094 C C . THR B 1 104 ? -0.513 -8.312 -1.01 1 98.75 104 THR B C 1
ATOM 3096 O O . THR B 1 104 ? -0.896 -9.055 -1.917 1 98.75 104 THR B O 1
ATOM 3099 N N . VAL B 1 105 ? -0.078 -8.797 0.13 1 98.75 105 VAL B N 1
ATOM 3100 C CA . VAL B 1 105 ? -0.031 -10.219 0.427 1 98.75 105 VAL B CA 1
ATOM 3101 C C . VAL B 1 105 ? -0.791 -10.508 1.721 1 98.75 105 VAL B C 1
ATOM 3103 O O . VAL B 1 105 ? -0.526 -9.883 2.752 1 98.75 105 VAL B O 1
ATOM 3106 N N . ASP B 1 106 ? -1.735 -11.383 1.602 1 98.62 106 ASP B N 1
ATOM 3107 C CA . ASP B 1 106 ? -2.463 -11.812 2.793 1 98.62 106 ASP B CA 1
ATOM 3108 C C . ASP B 1 106 ? -1.56 -12.617 3.73 1 98.62 106 ASP B C 1
ATOM 3110 O O . ASP B 1 106 ? -0.737 -13.414 3.277 1 98.62 106 ASP B O 1
ATOM 3114 N N . LEU B 1 107 ? -1.772 -12.492 5.039 1 98.62 107 LEU B N 1
ATOM 3115 C CA . LEU B 1 107 ? -0.943 -13.188 6.02 1 98.62 107 LEU B CA 1
ATOM 3116 C C . LEU B 1 107 ? -1.08 -14.695 5.879 1 98.62 107 LEU B C 1
ATOM 3118 O O . LEU B 1 107 ? -0.126 -15.438 6.129 1 98.62 107 LEU B O 1
ATOM 3122 N N . GLN B 1 108 ? -2.227 -15.172 5.473 1 98.31 108 GLN B N 1
ATOM 3123 C CA . GLN B 1 108 ? -2.475 -16.594 5.305 1 98.31 108 GLN B CA 1
ATOM 3124 C C . GLN B 1 108 ? -1.492 -17.219 4.316 1 98.31 108 GLN B C 1
ATOM 3126 O O . GLN B 1 108 ? -1.086 -18.359 4.469 1 98.31 108 GLN B O 1
ATOM 3131 N N . LEU B 1 109 ? -1.134 -16.469 3.334 1 98.62 109 LEU B N 1
ATOM 3132 C CA . LEU B 1 109 ? -0.238 -17 2.314 1 98.62 109 LEU B CA 1
ATOM 3133 C C . LEU B 1 109 ? 1.09 -17.422 2.928 1 98.62 109 LEU B C 1
ATOM 3135 O O . LEU B 1 109 ? 1.67 -18.438 2.521 1 98.62 109 LEU B O 1
ATOM 3139 N N . PHE B 1 110 ? 1.582 -16.703 3.891 1 98.75 110 PHE B N 1
ATOM 3140 C CA . PHE B 1 110 ? 2.863 -17.016 4.512 1 98.75 110 PHE B CA 1
ATOM 3141 C C . PHE B 1 110 ? 2.801 -18.328 5.258 1 98.75 110 PHE B C 1
ATOM 3143 O O . PHE B 1 110 ? 3.764 -19.109 5.254 1 98.75 110 PHE B O 1
ATOM 3150 N N . ASP B 1 111 ? 1.674 -18.609 5.855 1 98 111 ASP B N 1
ATOM 3151 C CA . ASP B 1 111 ? 1.479 -19.891 6.512 1 98 111 ASP B CA 1
ATOM 3152 C C . ASP B 1 111 ? 1.522 -21.031 5.5 1 98 111 ASP B C 1
ATOM 3154 O O . ASP B 1 111 ? 2.027 -22.125 5.801 1 98 111 ASP B O 1
ATOM 3158 N N . GLU B 1 112 ? 1.066 -20.766 4.402 1 98.56 112 GLU B N 1
ATOM 3159 C CA . GLU B 1 112 ? 0.97 -21.812 3.387 1 98.56 112 GLU B CA 1
ATOM 3160 C C . GLU B 1 112 ? 2.309 -22.016 2.684 1 98.56 112 GLU B C 1
ATOM 3162 O O . GLU B 1 112 ? 2.754 -23.156 2.514 1 98.56 112 GLU B O 1
ATOM 3167 N N . ILE B 1 113 ? 2.992 -20.938 2.33 1 98.44 113 ILE B N 1
ATOM 3168 C CA . ILE B 1 113 ? 4.203 -21.094 1.532 1 98.44 113 ILE B CA 1
ATOM 3169 C C . ILE B 1 113 ? 5.309 -21.703 2.387 1 98.44 113 ILE B C 1
ATOM 3171 O O . ILE B 1 113 ? 6.238 -22.312 1.86 1 98.44 113 ILE B O 1
ATOM 3175 N N . ARG B 1 114 ? 5.223 -21.562 3.662 1 97.81 114 ARG B N 1
ATOM 3176 C CA . ARG B 1 114 ? 6.227 -22.125 4.562 1 97.81 114 ARG B CA 1
ATOM 3177 C C . ARG B 1 114 ? 6.32 -23.641 4.398 1 97.81 114 ARG B C 1
ATOM 3179 O O . ARG B 1 114 ? 7.348 -24.234 4.723 1 97.81 114 ARG B O 1
ATOM 3186 N N . ARG B 1 115 ? 5.301 -24.266 3.84 1 96.75 115 ARG B N 1
ATOM 3187 C CA . ARG B 1 115 ? 5.234 -25.719 3.736 1 96.75 115 ARG B CA 1
ATOM 3188 C C . ARG B 1 115 ? 5.656 -26.188 2.35 1 96.75 115 ARG B C 1
ATOM 3190 O O . ARG B 1 115 ? 5.582 -27.391 2.043 1 96.75 115 ARG B O 1
ATOM 3197 N N . THR B 1 116 ? 6.086 -25.328 1.532 1 98.56 116 THR B N 1
ATOM 3198 C CA . THR B 1 116 ? 6.484 -25.688 0.175 1 98.56 116 THR B CA 1
ATOM 3199 C C . THR B 1 116 ? 7.613 -26.719 0.195 1 98.56 116 THR B C 1
ATOM 3201 O O . THR B 1 116 ? 8.664 -26.484 0.803 1 98.56 116 THR B O 1
ATOM 3204 N N . LYS B 1 117 ? 7.391 -27.812 -0.478 1 97.62 117 LYS B N 1
ATOM 3205 C CA . LYS B 1 117 ? 8.406 -28.859 -0.539 1 97.62 117 LYS B CA 1
ATOM 3206 C C . LYS B 1 117 ? 9.359 -28.641 -1.711 1 97.62 117 LYS B C 1
ATOM 3208 O O . LYS B 1 117 ? 10.578 -28.75 -1.562 1 97.62 117 LYS B O 1
ATOM 3213 N N . LYS B 1 118 ? 8.867 -28.422 -2.84 1 97.12 118 LYS B N 1
ATOM 3214 C CA . LYS B 1 118 ? 9.68 -28.109 -4.012 1 97.12 118 LYS B CA 1
ATOM 3215 C C . LYS B 1 118 ? 9.32 -26.734 -4.582 1 97.12 118 LYS B C 1
ATOM 3217 O O . LYS B 1 118 ? 10.047 -25.766 -4.379 1 97.12 118 LYS B O 1
ATOM 3222 N N . VAL B 1 119 ? 8.148 -26.656 -5.207 1 98.19 119 VAL B N 1
ATOM 3223 C CA . VAL B 1 119 ? 7.621 -25.391 -5.738 1 98.19 119 VAL B CA 1
ATOM 3224 C C . VAL B 1 119 ? 6.113 -25.328 -5.504 1 98.19 119 VAL B C 1
ATOM 3226 O O . VAL B 1 119 ? 5.395 -26.297 -5.754 1 98.19 119 VAL B O 1
ATOM 3229 N N . SER B 1 120 ? 5.668 -24.297 -4.934 1 98.81 120 SER B N 1
ATOM 3230 C CA . SER B 1 120 ? 4.234 -24.078 -4.785 1 98.81 120 SER B CA 1
ATOM 3231 C C . SER B 1 120 ? 3.762 -22.938 -5.68 1 98.81 120 SER B C 1
ATOM 3233 O O . SER B 1 120 ? 4.539 -22.031 -6.016 1 98.81 120 SER B O 1
ATOM 3235 N N . MET B 1 121 ? 2.494 -22.984 -6.133 1 98.81 121 MET B N 1
ATOM 3236 C CA . MET B 1 121 ? 1.876 -21.953 -6.953 1 98.81 121 MET B CA 1
ATOM 3237 C C . MET B 1 121 ? 0.478 -21.625 -6.441 1 98.81 121 MET B C 1
ATOM 3239 O O . MET B 1 121 ? -0.16 -22.438 -5.781 1 98.81 121 MET B O 1
ATOM 3243 N N . PHE B 1 122 ? 0.029 -20.484 -6.68 1 98.88 122 PHE B N 1
ATOM 3244 C CA . PHE B 1 122 ? -1.264 -19.984 -6.234 1 98.88 122 PHE B CA 1
ATOM 3245 C C . PHE B 1 122 ? -1.687 -18.781 -7.074 1 98.88 122 PHE B C 1
ATOM 3247 O O . PHE B 1 122 ? -0.866 -18.188 -7.773 1 98.88 122 PHE B O 1
ATOM 3254 N N . PRO B 1 123 ? -2.961 -18.391 -7.047 1 98.88 123 PRO B N 1
ATOM 3255 C CA . PRO B 1 123 ? -3.48 -17.297 -7.883 1 98.88 123 PRO B CA 1
ATOM 3256 C C . PRO B 1 123 ? -2.977 -15.922 -7.445 1 98.88 123 PRO B C 1
ATOM 3258 O O . PRO B 1 123 ? -2.801 -15.68 -6.25 1 98.88 123 PRO B O 1
ATOM 3261 N N . VAL B 1 124 ? -2.752 -15.086 -8.406 1 98.88 124 VAL B N 1
ATOM 3262 C CA . VAL B 1 124 ? -2.432 -13.688 -8.164 1 98.88 124 VAL B CA 1
ATOM 3263 C C . VAL B 1 124 ? -3.521 -12.797 -8.758 1 98.88 124 VAL B C 1
ATOM 3265 O O . VAL B 1 124 ? -3.871 -12.93 -9.938 1 98.88 124 VAL B O 1
ATOM 3268 N N . GLY B 1 125 ? -4.039 -11.938 -7.934 1 98.75 125 GLY B N 1
ATOM 3269 C CA . GLY B 1 125 ? -5.113 -11.062 -8.383 1 98.75 125 GLY B CA 1
ATOM 3270 C C . GLY B 1 125 ? -4.613 -9.734 -8.922 1 98.75 125 GLY B C 1
ATOM 3271 O O . GLY B 1 125 ? -3.443 -9.391 -8.75 1 98.75 125 GLY B O 1
ATOM 3272 N N . LEU B 1 126 ? -5.531 -8.977 -9.578 1 98.38 126 LEU B N 1
ATOM 3273 C CA . LEU B 1 126 ? -5.328 -7.629 -10.102 1 98.38 126 LEU B CA 1
ATOM 3274 C C . LEU B 1 126 ? -4.215 -7.613 -11.141 1 98.38 126 LEU B C 1
ATOM 3276 O O . LEU B 1 126 ? -3.301 -6.789 -11.07 1 98.38 126 LEU B O 1
ATOM 3280 N N . ILE B 1 127 ? -4.395 -8.461 -12.086 1 96.31 127 ILE B N 1
ATOM 3281 C CA . ILE B 1 127 ? -3.338 -8.516 -13.094 1 96.31 127 ILE B CA 1
ATOM 3282 C C . ILE B 1 127 ? -3.939 -8.859 -14.453 1 96.31 127 ILE B C 1
ATOM 3284 O O . ILE B 1 127 ? -4.898 -9.633 -14.539 1 96.31 127 ILE B O 1
ATOM 3288 N N . GLY B 1 128 ? -3.404 -8.273 -15.461 1 95.06 128 GLY B N 1
ATOM 3289 C CA . GLY B 1 128 ? -3.707 -8.625 -16.844 1 95.06 128 GLY B CA 1
ATOM 3290 C C . GLY B 1 128 ? -5.152 -8.359 -17.219 1 95.06 128 GLY B C 1
ATOM 3291 O O . GLY B 1 128 ? -5.855 -7.617 -16.531 1 95.06 128 GLY B O 1
ATOM 3292 N N . ASP B 1 129 ? -5.547 -9.047 -18.266 1 96.31 129 ASP B N 1
ATOM 3293 C CA . ASP B 1 129 ? -6.859 -8.766 -18.844 1 96.31 129 ASP B CA 1
ATOM 3294 C C . ASP B 1 129 ? -7.93 -9.672 -18.234 1 96.31 129 ASP B C 1
ATOM 3296 O O . ASP B 1 129 ? -9.125 -9.484 -18.484 1 96.31 129 ASP B O 1
ATOM 3300 N N . TYR B 1 130 ? -7.52 -10.602 -17.375 1 96.75 130 TYR B N 1
ATOM 3301 C CA . TYR B 1 130 ? -8.484 -11.5 -16.766 1 96.75 130 TYR B CA 1
ATOM 3302 C C . TYR B 1 130 ? -8.742 -11.117 -15.312 1 96.75 130 TYR B C 1
ATOM 3304 O O . TYR B 1 130 ? -9.648 -11.656 -14.672 1 96.75 130 TYR B O 1
ATOM 3312 N N . GLY B 1 131 ? -7.879 -10.227 -14.773 1 97.75 131 GLY B N 1
ATOM 3313 C CA . GLY B 1 131 ? -7.977 -9.844 -13.375 1 97.75 131 GLY B CA 1
ATOM 3314 C C . GLY B 1 131 ? -7.316 -10.844 -12.438 1 97.75 131 GLY B C 1
ATOM 3315 O O . GLY B 1 131 ? -7.246 -10.617 -11.234 1 97.75 131 GLY B O 1
ATOM 3316 N N . ILE B 1 132 ? -6.902 -11.961 -13.016 1 98.06 132 ILE B N 1
ATOM 3317 C CA . ILE B 1 132 ? -6.336 -13.047 -12.219 1 98.06 132 ILE B CA 1
ATOM 3318 C C . ILE B 1 132 ? -5.344 -13.836 -13.07 1 98.06 132 ILE B C 1
ATOM 3320 O O . ILE B 1 132 ? -5.488 -13.914 -14.297 1 98.06 132 ILE B O 1
ATOM 3324 N N . SER B 1 133 ? -4.254 -14.273 -12.547 1 98.25 133 SER B N 1
ATOM 3325 C CA . SER B 1 133 ? -3.322 -15.273 -13.055 1 98.25 133 SER B CA 1
ATOM 3326 C C . SER B 1 133 ? -3.234 -16.469 -12.117 1 98.25 133 SER B C 1
ATOM 3328 O O . SER B 1 133 ? -2.957 -16.312 -10.93 1 98.25 133 SER B O 1
ATOM 3330 N N . ALA B 1 134 ? -3.482 -17.703 -12.68 1 98.06 134 ALA B N 1
ATOM 3331 C CA . ALA B 1 134 ? -3.611 -18.812 -11.742 1 98.06 134 ALA B CA 1
ATOM 3332 C C . ALA B 1 134 ? -3.336 -20.141 -12.43 1 98.06 134 ALA B C 1
ATOM 3334 O O . ALA B 1 134 ? -3.607 -20.297 -13.625 1 98.06 134 ALA B O 1
ATOM 3335 N N . PRO B 1 135 ? -2.875 -21.109 -11.641 1 97.44 135 PRO B N 1
ATOM 3336 C CA . PRO B 1 135 ? -2.939 -22.5 -12.109 1 97.44 135 PRO B CA 1
ATOM 3337 C C . PRO B 1 135 ? -4.363 -23.047 -12.141 1 97.44 135 PRO B C 1
ATOM 3339 O O . PRO B 1 135 ? -5.215 -22.609 -11.359 1 97.44 135 PRO B O 1
ATOM 3342 N N . ILE B 1 136 ? -4.559 -23.922 -13.023 1 95.81 136 ILE B N 1
ATOM 3343 C CA . ILE B 1 136 ? -5.809 -24.672 -13.062 1 95.81 136 ILE B CA 1
ATOM 3344 C C . ILE B 1 136 ? -5.594 -26.062 -12.461 1 95.81 136 ILE B C 1
ATOM 3346 O O . ILE B 1 136 ? -4.684 -26.781 -12.867 1 95.81 136 ILE B O 1
ATOM 3350 N N . ILE B 1 137 ? -6.457 -26.391 -11.547 1 94.81 137 ILE B N 1
ATOM 3351 C CA . ILE B 1 137 ? -6.277 -27.625 -10.789 1 94.81 137 ILE B CA 1
ATOM 3352 C C . ILE B 1 137 ? -7.312 -28.656 -11.234 1 94.81 137 ILE B C 1
ATOM 3354 O O . ILE B 1 137 ? -8.5 -28.344 -11.359 1 94.81 137 ILE B O 1
ATOM 3358 N N . LYS B 1 138 ? -6.879 -29.828 -11.508 1 90.44 138 LYS B N 1
ATOM 3359 C CA . LYS B 1 138 ? -7.695 -31.016 -11.711 1 90.44 138 LYS B CA 1
ATOM 3360 C C . LYS B 1 138 ? -7.273 -32.156 -10.773 1 90.44 138 LYS B C 1
ATOM 3362 O O . LYS B 1 138 ? -6.129 -32.594 -10.812 1 90.44 138 LYS B O 1
ATOM 3367 N N . ASP B 1 139 ? -8.125 -32.594 -9.898 1 86.69 139 ASP B N 1
ATOM 3368 C CA . ASP B 1 139 ? -7.855 -33.656 -8.945 1 86.69 139 ASP B CA 1
ATOM 3369 C C . ASP B 1 139 ? -6.621 -33.344 -8.102 1 86.69 139 ASP B C 1
ATOM 3371 O O . ASP B 1 139 ? -5.73 -34.188 -7.961 1 86.69 139 ASP B O 1
ATOM 3375 N N . GLY B 1 140 ? -6.508 -32.094 -7.746 1 88.88 140 GLY B N 1
ATOM 3376 C CA . GLY B 1 140 ? -5.461 -31.656 -6.832 1 88.88 140 GLY B CA 1
ATOM 3377 C C . GLY B 1 140 ? -4.137 -31.391 -7.523 1 88.88 140 GLY B C 1
ATOM 3378 O O . GLY B 1 140 ? -3.154 -31.031 -6.875 1 88.88 140 GLY B O 1
ATOM 3379 N N . LYS B 1 141 ? -4.16 -31.516 -8.828 1 93.5 141 LYS B N 1
ATOM 3380 C CA . LYS B 1 141 ? -2.924 -31.328 -9.586 1 93.5 141 LYS B CA 1
ATOM 3381 C C . LYS B 1 141 ? -3.049 -30.188 -10.578 1 93.5 141 LYS B C 1
ATOM 3383 O O . LYS B 1 141 ? -4.121 -29.953 -11.133 1 93.5 141 LYS B O 1
ATOM 3388 N N . VAL B 1 142 ? -1.938 -29.5 -10.789 1 95.88 142 VAL B N 1
ATOM 3389 C CA . VAL B 1 142 ? -1.909 -28.438 -11.789 1 95.88 142 VAL B CA 1
ATOM 3390 C C . VAL B 1 142 ? -1.894 -29.047 -13.188 1 95.88 142 VAL B C 1
ATOM 3392 O O . VAL B 1 142 ? -1.029 -29.875 -13.508 1 95.88 142 VAL B O 1
ATOM 3395 N N . VAL B 1 143 ? -2.811 -28.609 -14.039 1 93.19 143 VAL B N 1
ATOM 3396 C CA . VAL B 1 143 ? -2.898 -29.234 -15.352 1 93.19 143 VAL B CA 1
ATOM 3397 C C . VAL B 1 143 ? -2.773 -28.172 -16.453 1 93.19 143 VAL B C 1
ATOM 3399 O O . VAL B 1 143 ? -2.527 -28.5 -17.609 1 93.19 143 VAL B O 1
ATOM 3402 N N . ALA B 1 144 ? -2.977 -26.953 -16.125 1 94.56 144 ALA B N 1
ATOM 3403 C CA . ALA B 1 144 ? -2.934 -25.828 -17.047 1 94.56 144 ALA B CA 1
ATOM 3404 C C . ALA B 1 144 ? -2.879 -24.5 -16.297 1 94.56 144 ALA B C 1
ATOM 3406 O O . ALA B 1 144 ? -2.738 -24.484 -15.078 1 94.56 144 ALA B O 1
ATOM 3407 N N . PHE B 1 145 ? -2.932 -23.438 -17.047 1 96.12 145 PHE B N 1
ATOM 3408 C CA . PHE B 1 145 ? -2.863 -22.109 -16.438 1 96.12 145 PHE B CA 1
ATOM 3409 C C . PHE B 1 145 ? -3.916 -21.188 -17.031 1 96.12 145 PHE B C 1
ATOM 3411 O O . PHE B 1 145 ? -4.27 -21.312 -18.203 1 96.12 145 PHE B O 1
ATOM 3418 N N . PHE B 1 146 ? -4.445 -20.375 -16.203 1 95.94 146 PHE B N 1
ATOM 3419 C CA . PHE B 1 146 ? -5.371 -19.312 -16.578 1 95.94 146 PHE B CA 1
ATOM 3420 C C . PHE B 1 146 ? -4.711 -17.938 -16.453 1 95.94 146 PHE B C 1
ATOM 3422 O O . PHE B 1 146 ? -4.664 -17.359 -15.375 1 95.94 146 PHE B O 1
ATOM 3429 N N . ASP B 1 147 ? -4.199 -17.422 -17.5 1 96.25 147 ASP B N 1
ATOM 3430 C CA . ASP B 1 147 ? -3.455 -16.172 -17.625 1 96.25 147 ASP B CA 1
ATOM 3431 C C . ASP B 1 147 ? -3.74 -15.5 -18.969 1 96.25 147 ASP B C 1
ATOM 3433 O O . ASP B 1 147 ? -3.822 -16.172 -20 1 96.25 147 ASP B O 1
ATOM 3437 N N . SER B 1 148 ? -3.812 -14.211 -18.984 1 95.69 148 SER B N 1
ATOM 3438 C CA . SER B 1 148 ? -4.273 -13.508 -20.172 1 95.69 148 SER B CA 1
ATOM 3439 C C . SER B 1 148 ? -3.139 -13.305 -21.172 1 95.69 148 SER B C 1
ATOM 3441 O O . SER B 1 148 ? -3.369 -12.875 -22.297 1 95.69 148 SER B O 1
ATOM 3443 N N . TRP B 1 149 ? -1.917 -13.617 -20.797 1 94.06 149 TRP B N 1
ATOM 3444 C CA . TRP B 1 149 ? -0.771 -13.445 -21.688 1 94.06 149 TRP B CA 1
ATOM 3445 C C . TRP B 1 149 ? 0.016 -14.75 -21.812 1 94.06 149 TRP B C 1
ATOM 3447 O O . TRP B 1 149 ? 0.847 -15.062 -20.969 1 94.06 149 TRP B O 1
ATOM 3457 N N . PRO B 1 150 ? -0.128 -15.492 -22.859 1 91.56 150 PRO B N 1
ATOM 3458 C CA . PRO B 1 150 ? 0.595 -16.75 -23.047 1 91.56 150 PRO B CA 1
ATOM 3459 C C . PRO B 1 150 ? 2.098 -16.547 -23.219 1 91.56 150 PRO B C 1
ATOM 3461 O O . PRO B 1 150 ? 2.896 -17.203 -22.547 1 91.56 150 PRO B O 1
ATOM 3464 N N . GLY B 1 151 ? 2.486 -15.641 -24.156 1 91 151 GLY B N 1
ATOM 3465 C CA . GLY B 1 151 ? 3.881 -15.305 -24.391 1 91 151 GLY B CA 1
ATOM 3466 C C . GLY B 1 151 ? 4.75 -16.516 -24.656 1 91 151 GLY B C 1
ATOM 3467 O O . GLY B 1 151 ? 5.938 -16.516 -24.328 1 91 151 GLY B O 1
ATOM 3468 N N . SER B 1 152 ? 4.176 -17.672 -25.078 1 91.19 152 SER B N 1
ATOM 3469 C CA . SER B 1 152 ? 4.875 -18.938 -25.281 1 91.19 152 SER B CA 1
ATOM 3470 C C . SER B 1 152 ? 5.559 -19.406 -24 1 91.19 152 SER B C 1
ATOM 3472 O O . SER B 1 152 ? 6.688 -19.906 -24.047 1 91.19 152 SER B O 1
ATOM 3474 N N . ARG B 1 153 ? 4.957 -19.234 -22.922 1 94.25 153 ARG B N 1
ATOM 3475 C CA . ARG B 1 153 ? 5.504 -19.578 -21.609 1 94.25 153 ARG B CA 1
ATOM 3476 C C . ARG B 1 153 ? 5.086 -20.984 -21.188 1 94.25 153 ARG B C 1
ATOM 3478 O O . ARG B 1 153 ? 3.949 -21.391 -21.438 1 94.25 153 ARG B O 1
ATOM 3485 N N . THR B 1 154 ? 6.004 -21.656 -20.625 1 94.75 154 THR B N 1
ATOM 3486 C CA . THR B 1 154 ? 5.719 -22.969 -20.047 1 94.75 154 THR B CA 1
ATOM 3487 C C . THR B 1 154 ? 4.918 -22.828 -18.75 1 94.75 154 THR B C 1
ATOM 3489 O O . THR B 1 154 ? 3.967 -23.578 -18.516 1 94.75 154 THR B O 1
ATOM 3492 N N . PHE B 1 155 ? 5.301 -21.938 -17.938 1 96.75 155 PHE B N 1
ATOM 3493 C CA . PHE B 1 155 ? 4.633 -21.641 -16.672 1 96.75 155 PHE B CA 1
ATOM 3494 C C . PHE B 1 155 ? 4.141 -20.188 -16.641 1 96.75 155 PHE B C 1
ATOM 3496 O O . PHE B 1 155 ? 4.805 -19.328 -16.078 1 96.75 155 PHE B O 1
ATOM 3503 N N . PRO B 1 156 ? 3.01 -19.875 -17.234 1 95.94 156 PRO B N 1
ATOM 3504 C CA . PRO B 1 156 ? 2.488 -18.5 -17.219 1 95.94 156 PRO B CA 1
ATOM 3505 C C . PRO B 1 156 ? 1.931 -18.109 -15.852 1 95.94 156 PRO B C 1
ATOM 3507 O O . PRO B 1 156 ? 0.716 -18.141 -15.641 1 95.94 156 PRO B O 1
ATOM 3510 N N . VAL B 1 157 ? 2.766 -17.75 -14.969 1 96 157 VAL B N 1
ATOM 3511 C CA . VAL B 1 157 ? 2.422 -17.297 -13.625 1 96 157 VAL B CA 1
ATOM 3512 C C . VAL B 1 157 ? 3.135 -15.992 -13.32 1 96 157 VAL B C 1
ATOM 3514 O O . VAL B 1 157 ? 4.152 -15.664 -13.945 1 96 157 VAL B O 1
ATOM 3517 N N . ASP B 1 158 ? 2.564 -15.242 -12.492 1 96.5 158 ASP B N 1
ATOM 3518 C CA . ASP B 1 158 ? 3.182 -14 -12.039 1 96.5 158 ASP B CA 1
ATOM 3519 C C . ASP B 1 158 ? 4.324 -14.273 -11.062 1 96.5 158 ASP B C 1
ATOM 3521 O O . ASP B 1 158 ? 4.359 -15.328 -10.43 1 96.5 158 ASP B O 1
ATOM 3525 N N . MET B 1 159 ? 5.25 -13.32 -10.945 1 96.81 159 MET B N 1
ATOM 3526 C CA . MET B 1 159 ? 6.398 -13.438 -10.055 1 96.81 159 MET B CA 1
ATOM 3527 C C . MET B 1 159 ? 5.949 -13.688 -8.625 1 96.81 159 MET B C 1
ATOM 3529 O O . MET B 1 159 ? 6.598 -14.438 -7.887 1 96.81 159 MET B O 1
ATOM 3533 N N . ALA B 1 160 ? 4.855 -13.109 -8.227 1 98.31 160 ALA B N 1
ATOM 3534 C CA . ALA B 1 160 ? 4.352 -13.242 -6.867 1 98.31 160 ALA B CA 1
ATOM 3535 C C . ALA B 1 160 ? 3.494 -14.5 -6.723 1 98.31 160 ALA B C 1
ATOM 3537 O O . ALA B 1 160 ? 2.9 -14.734 -5.668 1 98.31 160 ALA B O 1
ATOM 3538 N N . GLY B 1 161 ? 3.422 -15.328 -7.715 1 98.69 161 GLY B N 1
ATOM 3539 C CA . GLY B 1 161 ? 2.477 -16.438 -7.738 1 98.69 161 GLY B CA 1
ATOM 3540 C C . GLY B 1 161 ? 3.121 -17.781 -7.434 1 98.69 161 GLY B C 1
ATOM 3541 O O . GLY B 1 161 ? 2.518 -18.828 -7.664 1 98.69 161 GLY B O 1
ATOM 3542 N N . PHE B 1 162 ? 4.367 -17.766 -7.012 1 98.75 162 PHE B N 1
ATOM 3543 C CA . PHE B 1 162 ? 5 -19.047 -6.68 1 98.75 162 PHE B CA 1
ATOM 3544 C C . PHE B 1 162 ? 6.051 -18.859 -5.59 1 98.75 162 PHE B C 1
ATOM 3546 O O . PHE B 1 162 ? 6.531 -17.734 -5.371 1 98.75 162 PHE B O 1
ATOM 3553 N N . ALA B 1 163 ? 6.363 -19.875 -4.887 1 98.81 163 ALA B N 1
ATOM 3554 C CA . ALA B 1 163 ? 7.449 -19.969 -3.916 1 98.81 163 ALA B CA 1
ATOM 3555 C C . ALA B 1 163 ? 8.297 -21.219 -4.172 1 98.81 163 ALA B C 1
ATOM 3557 O O . ALA B 1 163 ? 7.824 -22.188 -4.758 1 98.81 163 ALA B O 1
ATOM 3558 N N . VAL B 1 164 ? 9.531 -21.203 -3.781 1 98.12 164 VAL B N 1
ATOM 3559 C CA . VAL B 1 164 ? 10.461 -22.281 -4.09 1 98.12 164 VAL B CA 1
ATOM 3560 C C . VAL B 1 164 ? 11.211 -22.688 -2.826 1 98.12 164 VAL B C 1
ATOM 3562 O O . VAL B 1 164 ? 11.695 -21.828 -2.078 1 98.12 164 VAL B O 1
ATOM 3565 N N . ASN B 1 165 ? 11.25 -23.953 -2.592 1 98.12 165 ASN B N 1
ATOM 3566 C CA . ASN B 1 165 ? 12.156 -24.469 -1.567 1 98.12 165 ASN B CA 1
ATOM 3567 C C . ASN B 1 165 ? 13.617 -24.266 -1.946 1 98.12 165 ASN B C 1
ATOM 3569 O O . ASN B 1 165 ? 14.047 -24.656 -3.033 1 98.12 165 ASN B O 1
ATOM 3573 N N . ILE B 1 166 ? 14.344 -23.703 -1.058 1 96.81 166 ILE B N 1
ATOM 3574 C CA . ILE B 1 166 ? 15.711 -23.25 -1.333 1 96.81 166 ILE B CA 1
ATOM 3575 C C . ILE B 1 166 ? 16.594 -24.453 -1.659 1 96.81 166 ILE B C 1
ATOM 3577 O O . ILE B 1 166 ? 17.578 -24.328 -2.385 1 96.81 166 ILE B O 1
ATOM 3581 N N . GLU B 1 167 ? 16.281 -25.594 -1.213 1 94.25 167 GLU B N 1
ATOM 3582 C CA . GLU B 1 167 ? 17.016 -26.812 -1.504 1 94.25 167 GLU B CA 1
ATOM 3583 C C . GLU B 1 167 ? 17.078 -27.078 -3.006 1 94.25 167 GLU B C 1
ATOM 3585 O O . GLU B 1 167 ? 17.953 -27.797 -3.484 1 94.25 167 GLU B O 1
ATOM 3590 N N . PHE B 1 168 ? 16.188 -26.484 -3.727 1 92.69 168 PHE B N 1
ATOM 3591 C CA . PHE B 1 168 ? 16.094 -26.75 -5.156 1 92.69 168 PHE B CA 1
ATOM 3592 C C . PHE B 1 168 ? 16.719 -25.625 -5.969 1 92.69 168 PHE B C 1
ATOM 3594 O O . PHE B 1 168 ? 16.594 -25.594 -7.191 1 92.69 168 PHE B O 1
ATOM 3601 N N . LEU B 1 169 ? 17.266 -24.703 -5.25 1 91.94 169 LEU B N 1
ATOM 3602 C CA . LEU B 1 169 ? 18.016 -23.656 -5.941 1 91.94 169 LEU B CA 1
ATOM 3603 C C . LEU B 1 169 ? 19.359 -24.188 -6.414 1 91.94 169 LEU B C 1
ATOM 3605 O O . LEU B 1 169 ? 20.344 -24.172 -5.656 1 91.94 169 LEU B O 1
ATOM 3609 N N . THR B 1 170 ? 19.391 -24.672 -7.594 1 84.56 170 THR B N 1
ATOM 3610 C CA . THR B 1 170 ? 20.625 -25.219 -8.156 1 84.56 170 THR B CA 1
ATOM 3611 C C . THR B 1 170 ? 21.578 -24.109 -8.586 1 84.56 170 THR B C 1
ATOM 3613 O O . THR B 1 170 ? 21.156 -22.953 -8.734 1 84.56 170 THR B O 1
ATOM 3616 N N . PRO B 1 171 ? 22.766 -24.453 -8.82 1 83.81 171 PRO B N 1
ATOM 3617 C CA . PRO B 1 171 ? 23.734 -23.453 -9.289 1 83.81 171 PRO B CA 1
ATOM 3618 C C . PRO B 1 171 ? 23.344 -22.859 -10.641 1 83.81 171 PRO B C 1
ATOM 3620 O O . PRO B 1 171 ? 23.812 -21.766 -10.992 1 83.81 171 PRO B O 1
ATOM 3623 N N . THR B 1 172 ? 22.531 -23.547 -11.312 1 83.44 172 THR B N 1
ATOM 3624 C CA . THR B 1 172 ? 22.156 -23.094 -12.648 1 83.44 172 THR B CA 1
ATOM 3625 C C . THR B 1 172 ? 20.891 -22.234 -12.602 1 83.44 172 THR B C 1
ATOM 3627 O O . THR B 1 172 ? 20.484 -21.672 -13.617 1 83.44 172 THR B O 1
ATOM 3630 N N . ALA B 1 173 ? 20.312 -22.219 -11.461 1 87.25 173 ALA B N 1
ATOM 3631 C CA . ALA B 1 173 ? 19.125 -21.391 -11.312 1 87.25 173 ALA B CA 1
ATOM 3632 C C . ALA B 1 173 ? 19.438 -19.922 -11.578 1 87.25 173 ALA B C 1
ATOM 3634 O O . ALA B 1 173 ? 20.328 -19.344 -10.945 1 87.25 173 ALA B O 1
ATOM 3635 N N . THR B 1 174 ? 18.766 -19.344 -12.594 1 87.06 174 THR B N 1
ATOM 3636 C CA . THR B 1 174 ? 18.984 -17.938 -12.906 1 87.06 174 THR B CA 1
ATOM 3637 C C . THR B 1 174 ? 17.75 -17.344 -13.586 1 87.06 174 THR B C 1
ATOM 3639 O O . THR B 1 174 ? 16.766 -18.031 -13.805 1 87.06 174 THR B O 1
ATOM 3642 N N . MET B 1 175 ? 17.766 -15.984 -13.68 1 91.12 175 MET B N 1
ATOM 3643 C CA . MET B 1 175 ? 16.703 -15.219 -14.344 1 91.12 175 MET B CA 1
ATOM 3644 C C . MET B 1 175 ? 17.281 -14.375 -15.477 1 91.12 175 MET B C 1
ATOM 3646 O O . MET B 1 175 ? 18.25 -13.656 -15.289 1 91.12 175 MET B O 1
ATOM 3650 N N . PRO B 1 176 ? 16.75 -14.547 -16.672 1 87.94 176 PRO B N 1
ATOM 3651 C CA . PRO B 1 176 ? 17.281 -13.773 -17.797 1 87.94 176 PRO B CA 1
ATOM 3652 C C . PRO B 1 176 ? 16.812 -12.32 -17.797 1 87.94 176 PRO B C 1
ATOM 3654 O O . PRO B 1 176 ? 15.797 -12 -17.172 1 87.94 176 PRO B O 1
ATOM 3657 N N . TYR B 1 177 ? 17.562 -11.539 -18.5 1 86.88 177 TYR B N 1
ATOM 3658 C CA . TYR B 1 177 ? 17.109 -10.18 -18.797 1 86.88 177 TYR B CA 1
ATOM 3659 C C . TYR B 1 177 ? 16.188 -10.156 -20 1 86.88 177 TYR B C 1
ATOM 3661 O O . TYR B 1 177 ? 16.547 -9.641 -21.062 1 86.88 177 TYR B O 1
ATOM 3669 N N . SER B 1 178 ? 15.055 -10.703 -19.891 1 83.19 178 SER B N 1
ATOM 3670 C CA . SER B 1 178 ? 14.031 -10.773 -20.938 1 83.19 178 SER B CA 1
ATOM 3671 C C . SER B 1 178 ? 12.648 -10.453 -20.375 1 83.19 178 SER B C 1
ATOM 3673 O O . SER B 1 178 ? 12.039 -11.289 -19.703 1 83.19 178 SER B O 1
ATOM 3675 N N . ALA B 1 179 ? 12.18 -9.258 -20.781 1 81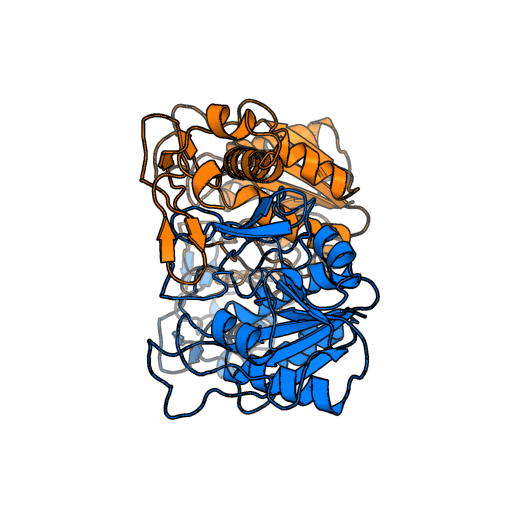.44 179 ALA B N 1
ATOM 3676 C CA . ALA B 1 179 ? 10.914 -8.789 -20.234 1 81.44 179 ALA B CA 1
ATOM 3677 C C . ALA B 1 179 ? 9.789 -9.773 -20.516 1 81.44 179 ALA B C 1
ATOM 3679 O O . ALA B 1 179 ? 9.633 -10.234 -21.656 1 81.44 179 ALA B O 1
ATOM 3680 N N . GLY B 1 180 ? 9.094 -10.203 -19.469 1 85.31 180 GLY B N 1
ATOM 3681 C CA . GLY B 1 180 ? 7.961 -11.094 -19.609 1 85.31 180 GLY B CA 1
ATOM 3682 C C . GLY B 1 180 ? 8.336 -12.562 -19.438 1 85.31 180 GLY B C 1
ATOM 3683 O O . GLY B 1 180 ? 7.461 -13.406 -19.25 1 85.31 180 GLY B O 1
ATOM 3684 N N . HIS B 1 181 ? 9.555 -12.812 -19.484 1 90 181 HIS B N 1
ATOM 3685 C CA . HIS B 1 181 ? 9.969 -14.211 -19.453 1 90 181 HIS B CA 1
ATOM 3686 C C . HIS B 1 181 ? 10.805 -14.516 -18.219 1 90 181 HIS B C 1
ATOM 3688 O O . HIS B 1 181 ? 11.398 -15.586 -18.109 1 90 181 HIS B O 1
ATOM 3694 N N . GLU B 1 182 ? 10.883 -13.57 -17.328 1 92.94 182 GLU B N 1
ATOM 3695 C CA . GLU B 1 182 ? 11.703 -13.727 -16.125 1 92.94 182 GLU B CA 1
ATOM 3696 C C . GLU B 1 182 ? 11.242 -14.906 -15.289 1 92.94 182 GLU B C 1
ATOM 3698 O O . GLU B 1 182 ? 12.031 -15.789 -14.953 1 92.94 182 GLU B O 1
ATOM 3703 N N . GLU B 1 183 ? 9.93 -14.961 -15.023 1 93.81 183 GLU B N 1
ATOM 3704 C CA . GLU B 1 183 ? 9.359 -16.016 -14.188 1 93.81 183 GLU B CA 1
ATOM 3705 C C . GLU B 1 183 ? 9.508 -17.375 -14.844 1 93.81 183 GLU B C 1
ATOM 3707 O O . GLU B 1 183 ? 10 -18.328 -1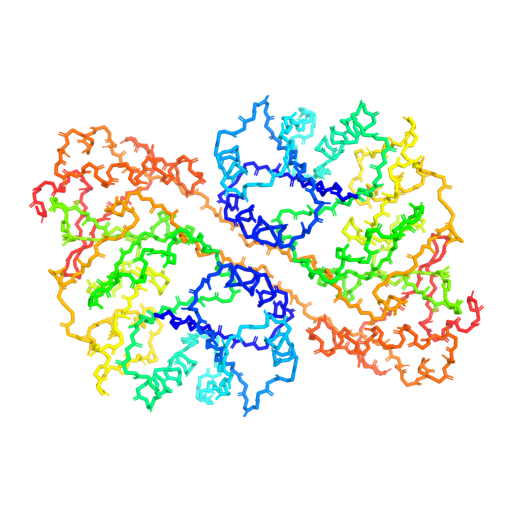4.219 1 93.81 183 GLU B O 1
ATOM 3712 N N . ASP B 1 184 ? 9.117 -17.406 -16.094 1 95.12 184 ASP B N 1
ATOM 3713 C CA . ASP B 1 184 ? 9.078 -18.672 -16.812 1 95.12 184 ASP B CA 1
ATOM 3714 C C . ASP B 1 184 ? 10.469 -19.281 -16.922 1 95.12 184 ASP B C 1
ATOM 3716 O O . ASP B 1 184 ? 10.656 -20.453 -16.594 1 95.12 184 ASP B O 1
ATOM 3720 N N . LYS B 1 185 ? 11.398 -18.5 -17.344 1 94.19 185 LYS B N 1
ATOM 3721 C CA . LYS B 1 185 ? 12.75 -19.016 -17.547 1 94.19 185 LYS B CA 1
ATOM 3722 C C . LYS B 1 185 ? 13.414 -19.344 -16.203 1 94.19 185 LYS B C 1
ATOM 3724 O O . LYS B 1 185 ? 14.203 -20.297 -16.109 1 94.19 185 LYS B O 1
ATOM 3729 N N . PHE B 1 186 ? 13.164 -18.625 -15.172 1 96.12 186 PHE B N 1
ATOM 3730 C CA . PHE B 1 186 ? 13.648 -18.953 -13.844 1 96.12 186 PHE B CA 1
ATOM 3731 C C . PHE B 1 186 ? 13.133 -20.328 -13.406 1 96.12 186 PHE B C 1
ATOM 3733 O O . PHE B 1 186 ? 13.906 -21.188 -13 1 96.12 186 PHE B O 1
ATOM 3740 N N . LEU B 1 187 ? 11.812 -20.5 -13.539 1 95.56 187 LEU B N 1
ATOM 3741 C CA . LEU B 1 187 ? 11.188 -21.766 -13.133 1 95.56 187 LEU B CA 1
ATOM 3742 C C . LEU B 1 187 ? 11.711 -22.922 -13.984 1 95.56 187 LEU B C 1
ATOM 3744 O O . LEU B 1 187 ? 11.961 -24.016 -13.461 1 95.56 187 LEU B O 1
ATOM 3748 N N . MET B 1 188 ? 11.906 -22.672 -15.273 1 93.75 188 MET B N 1
ATOM 3749 C CA . MET B 1 188 ? 12.453 -23.703 -16.156 1 93.75 188 MET B CA 1
ATOM 3750 C C . MET B 1 188 ? 13.875 -24.078 -15.734 1 93.75 188 MET B C 1
ATOM 3752 O O . MET B 1 188 ? 14.266 -25.25 -15.812 1 93.75 188 MET B O 1
ATOM 3756 N N . SER B 1 189 ? 14.609 -23.094 -15.305 1 94 189 SER B N 1
ATOM 3757 C CA . SER B 1 189 ? 16 -23.328 -14.922 1 94 189 SER B CA 1
ATOM 3758 C C . SER B 1 189 ? 16.094 -24.219 -13.688 1 94 189 SER B C 1
ATOM 3760 O O . SER B 1 189 ? 17.141 -24.781 -13.398 1 94 189 SER B O 1
ATOM 3762 N N . LEU B 1 190 ? 15.016 -24.359 -12.961 1 94.25 190 LEU B N 1
ATOM 3763 C CA . LEU B 1 190 ? 14.977 -25.219 -11.773 1 94.25 190 LEU B CA 1
ATOM 3764 C C . LEU B 1 190 ? 14.656 -26.656 -12.148 1 94.25 190 LEU B C 1
ATOM 3766 O O . LEU B 1 190 ? 14.742 -27.562 -11.305 1 94.25 190 LEU B O 1
ATOM 3770 N N . GLY B 1 191 ? 14.234 -26.891 -13.383 1 91.81 191 GLY B N 1
ATOM 3771 C CA . GLY B 1 191 ? 13.898 -28.234 -13.828 1 91.81 191 GLY B CA 1
ATOM 3772 C C . GLY B 1 191 ? 12.547 -28.703 -13.32 1 91.81 191 GLY B C 1
ATOM 3773 O O . GLY B 1 191 ? 12.328 -29.906 -13.156 1 91.81 191 GLY B O 1
ATOM 3774 N N . ILE B 1 192 ? 11.727 -27.812 -13.094 1 91.88 192 ILE B N 1
ATOM 3775 C CA . ILE B 1 192 ? 10.414 -28.125 -12.523 1 91.88 192 ILE B CA 1
ATOM 3776 C C . ILE B 1 192 ? 9.5 -28.672 -13.617 1 91.88 192 ILE B C 1
ATOM 3778 O O . ILE B 1 192 ? 9.547 -28.203 -14.766 1 91.88 192 ILE B O 1
ATOM 3782 N N . LYS B 1 193 ? 8.719 -29.656 -13.188 1 92.81 193 LYS B N 1
ATOM 3783 C CA . LYS B 1 193 ? 7.637 -30.172 -14.016 1 92.81 193 LYS B CA 1
ATOM 3784 C C . LYS B 1 193 ? 6.273 -29.859 -13.406 1 92.81 193 LYS B C 1
ATOM 3786 O O . LYS B 1 193 ? 6.184 -29.469 -12.242 1 92.81 193 LYS B O 1
ATOM 3791 N N . LEU B 1 194 ? 5.234 -30 -14.219 1 94 194 LEU B N 1
ATOM 3792 C CA . LEU B 1 194 ? 3.889 -29.688 -13.742 1 94 194 LEU B CA 1
ATOM 3793 C C . LEU B 1 194 ? 3.557 -30.5 -12.492 1 94 194 LEU B C 1
ATOM 3795 O O . LEU B 1 194 ? 2.959 -29.969 -11.547 1 94 194 LEU B O 1
ATOM 3799 N N . ASP B 1 195 ? 4.027 -31.734 -12.492 1 94.19 195 ASP B N 1
ATOM 3800 C CA . ASP B 1 195 ? 3.703 -32.625 -11.391 1 94.19 195 ASP B CA 1
ATOM 3801 C C . ASP B 1 195 ? 4.434 -32.219 -10.117 1 94.19 195 ASP B C 1
ATOM 3803 O O . ASP B 1 195 ? 4.102 -32.719 -9.023 1 94.19 195 ASP B O 1
ATOM 3807 N N . ASP B 1 196 ? 5.406 -31.375 -10.219 1 95.88 196 ASP B N 1
ATOM 3808 C CA . ASP B 1 196 ? 6.172 -30.922 -9.062 1 95.88 196 ASP B CA 1
ATOM 3809 C C . ASP B 1 196 ? 5.445 -29.797 -8.328 1 95.88 196 ASP B C 1
ATOM 3811 O O . ASP B 1 196 ? 5.789 -29.453 -7.199 1 95.88 196 ASP B O 1
ATOM 3815 N N . ILE B 1 197 ? 4.461 -29.188 -9.023 1 98.12 197 ILE B N 1
ATOM 3816 C CA . ILE B 1 197 ? 3.857 -27.953 -8.523 1 98.12 197 ILE B CA 1
ATOM 3817 C C . ILE B 1 197 ? 2.834 -28.281 -7.441 1 98.12 197 ILE B C 1
ATOM 3819 O O . ILE B 1 197 ? 1.95 -29.125 -7.648 1 98.12 197 ILE B O 1
ATOM 3823 N N . GLU B 1 198 ? 3.012 -27.703 -6.328 1 98.56 198 GLU B N 1
ATOM 3824 C CA . GLU B 1 198 ? 2.098 -27.828 -5.199 1 98.56 198 GLU B CA 1
ATOM 3825 C C . GLU B 1 198 ? 1.1 -26.672 -5.164 1 98.56 198 GLU B C 1
ATOM 3827 O O . GLU B 1 198 ? 1.472 -25.531 -4.891 1 98.56 198 GLU B O 1
ATOM 3832 N N . PRO B 1 199 ? -0.177 -26.953 -5.426 1 98.38 199 PRO B N 1
ATOM 3833 C CA . PRO B 1 199 ? -1.159 -25.859 -5.395 1 98.38 199 PRO B CA 1
ATOM 3834 C C . PRO B 1 199 ? -1.466 -25.391 -3.975 1 98.38 199 PRO B C 1
ATOM 3836 O O . PRO B 1 199 ? -1.714 -26.203 -3.086 1 98.38 199 PRO B O 1
ATOM 3839 N N . LEU B 1 200 ? -1.39 -24.125 -3.729 1 98.62 200 LEU B N 1
ATOM 3840 C CA . LEU B 1 200 ? -1.757 -23.516 -2.453 1 98.62 200 LEU B CA 1
ATOM 3841 C C . LEU B 1 200 ? -3.027 -22.688 -2.594 1 98.62 200 LEU B C 1
ATOM 3843 O O . LEU B 1 200 ? -3.684 -22.719 -3.639 1 98.62 200 LEU B O 1
ATOM 3847 N N . ALA B 1 201 ? -3.457 -22.031 -1.43 1 98.5 201 ALA B N 1
ATOM 3848 C CA . ALA B 1 201 ? -4.66 -21.203 -1.406 1 98.5 201 ALA B CA 1
ATOM 3849 C C . ALA B 1 201 ? -5.906 -22.047 -1.698 1 98.5 201 ALA B C 1
ATOM 3851 O O . ALA B 1 201 ? -6.707 -21.688 -2.568 1 98.5 201 ALA B O 1
ATOM 3852 N N . ASP B 1 202 ? -5.996 -23.156 -0.99 1 97.94 202 ASP B N 1
ATOM 3853 C CA . ASP B 1 202 ? -7.125 -24.078 -1.113 1 97.94 202 ASP B CA 1
ATOM 3854 C C . ASP B 1 202 ? -7.277 -24.562 -2.549 1 97.94 202 ASP B C 1
ATOM 3856 O O . ASP B 1 202 ? -8.328 -24.391 -3.17 1 97.94 202 ASP B O 1
ATOM 3860 N N . ASN B 1 203 ? -6.18 -25.188 -3.076 1 97.75 203 ASN B N 1
ATOM 3861 C CA . ASN B 1 203 ? -6.125 -25.688 -4.441 1 97.75 203 ASN B CA 1
ATOM 3862 C C . ASN B 1 203 ? -6.395 -24.594 -5.461 1 97.75 203 ASN B C 1
ATOM 3864 O O . ASN B 1 203 ? -7.176 -24.781 -6.395 1 97.75 203 ASN B O 1
ATOM 3868 N N . CYS B 1 204 ? -5.82 -23.422 -5.211 1 98.44 204 CYS B N 1
ATOM 3869 C CA . CYS B 1 204 ? -5.832 -22.281 -6.125 1 98.44 204 CYS B CA 1
ATOM 3870 C C . CYS B 1 204 ? -7.25 -21.766 -6.332 1 98.44 204 CYS B C 1
ATOM 3872 O O . CYS B 1 204 ? -7.59 -21.281 -7.414 1 98.44 204 CYS B O 1
ATOM 3874 N N . SER B 1 205 ? -8.102 -21.875 -5.293 1 97.94 205 SER B N 1
ATOM 3875 C CA . SER B 1 205 ? -9.469 -21.375 -5.387 1 97.94 205 SER B CA 1
ATOM 3876 C C . SER B 1 205 ? -9.617 -20.031 -4.664 1 97.94 205 SER B C 1
ATOM 3878 O O . SER B 1 205 ? -10.68 -19.406 -4.723 1 97.94 205 SER B O 1
ATOM 3880 N N . LYS B 1 206 ? -8.539 -19.609 -4.035 1 98.31 206 LYS B N 1
ATOM 3881 C CA . LYS B 1 206 ? -8.547 -18.359 -3.281 1 98.31 206 LYS B CA 1
ATOM 3882 C C . LYS B 1 206 ? -7.441 -17.422 -3.766 1 98.31 206 LYS B C 1
ATOM 3884 O O . LYS B 1 206 ? -6.441 -17.875 -4.332 1 98.31 206 LYS B O 1
ATOM 3889 N N . VAL B 1 207 ? -7.719 -16.203 -3.57 1 98.69 207 VAL B N 1
ATOM 3890 C CA . VAL B 1 207 ? -6.719 -15.195 -3.893 1 98.69 207 VAL B CA 1
ATOM 3891 C C . VAL B 1 207 ? -6.109 -14.641 -2.605 1 98.69 207 VAL B C 1
ATOM 3893 O O . VAL B 1 207 ? -6.82 -14.094 -1.76 1 98.69 207 VAL B O 1
ATOM 3896 N N . LEU B 1 208 ? -4.797 -14.789 -2.471 1 98.75 208 LEU B N 1
ATOM 3897 C CA . LEU B 1 208 ? -4.141 -14.383 -1.235 1 98.75 208 LEU B CA 1
ATOM 3898 C C . LEU B 1 208 ? -3.018 -13.391 -1.521 1 98.75 208 LEU B C 1
ATOM 3900 O O . LEU B 1 208 ? -2.322 -12.953 -0.601 1 98.75 208 LEU B O 1
ATOM 3904 N N . VAL B 1 209 ? -2.801 -13.07 -2.715 1 98.88 209 VAL B N 1
ATOM 3905 C CA . VAL B 1 209 ? -1.827 -12.055 -3.102 1 98.88 209 VAL B CA 1
ATOM 3906 C C . VAL B 1 209 ? -2.336 -11.289 -4.32 1 98.88 209 VAL B C 1
ATOM 3908 O O . VAL B 1 209 ? -2.988 -11.867 -5.195 1 98.88 209 VAL B O 1
ATOM 3911 N N . TRP B 1 210 ? -2.125 -9.969 -4.379 1 98.88 210 TRP B N 1
ATOM 3912 C CA . TRP B 1 210 ? -2.584 -9.078 -5.441 1 98.88 210 TRP B CA 1
ATOM 3913 C C . TRP B 1 210 ? -1.431 -8.25 -5.992 1 98.88 210 TRP B C 1
ATOM 3915 O O . TRP B 1 210 ? -0.583 -7.77 -5.234 1 98.88 210 TRP B O 1
ATOM 3925 N N . HIS B 1 211 ? -1.382 -8.109 -7.262 1 98.25 211 HIS B N 1
ATOM 3926 C CA . HIS B 1 211 ? -0.398 -7.289 -7.957 1 98.25 211 HIS B CA 1
ATOM 3927 C C . HIS B 1 211 ? -0.77 -5.812 -7.891 1 98.25 211 HIS B C 1
ATOM 3929 O O . HIS B 1 211 ? -0.854 -5.145 -8.922 1 98.25 211 HIS B O 1
ATOM 3935 N N . THR B 1 212 ? -0.976 -5.305 -6.707 1 98.44 212 THR B N 1
ATOM 3936 C CA . THR B 1 212 ? -1.222 -3.881 -6.527 1 98.44 212 THR B CA 1
ATOM 3937 C C . THR B 1 212 ? -0 -3.064 -6.941 1 98.44 212 THR B C 1
ATOM 3939 O O . THR B 1 212 ? 1.131 -3.551 -6.867 1 98.44 212 THR B O 1
ATOM 3942 N N . LYS B 1 213 ? -0.224 -1.871 -7.398 1 97.25 213 LYS B N 1
ATOM 3943 C CA . LYS B 1 213 ? 0.813 -0.905 -7.742 1 97.25 213 LYS B CA 1
ATOM 3944 C C . LYS B 1 213 ? 0.513 0.464 -7.141 1 97.25 213 LYS B C 1
ATOM 3946 O O . LYS B 1 213 ? -0.648 0.864 -7.043 1 97.25 213 LYS B O 1
ATOM 3951 N N . THR B 1 214 ? 1.526 1.133 -6.723 1 98 214 THR B N 1
ATOM 3952 C CA . THR B 1 214 ? 1.364 2.502 -6.246 1 98 214 THR B CA 1
ATOM 3953 C C . THR B 1 214 ? 1.465 3.492 -7.402 1 98 214 THR B C 1
ATOM 3955 O O . THR B 1 214 ? 2.324 3.352 -8.273 1 98 214 THR B O 1
ATOM 3958 N N . VAL B 1 215 ? 0.548 4.508 -7.414 1 98.31 215 VAL B N 1
ATOM 3959 C CA . VAL B 1 215 ? 0.603 5.57 -8.414 1 98.31 215 VAL B CA 1
ATOM 3960 C C . VAL B 1 215 ? 1.955 6.277 -8.344 1 98.31 215 VAL B C 1
ATOM 3962 O O . VAL B 1 215 ? 2.422 6.625 -7.254 1 98.31 215 VAL B O 1
ATOM 3965 N N . LYS B 1 216 ? 2.602 6.414 -9.477 1 97.38 216 LYS B N 1
ATOM 3966 C CA . LYS B 1 216 ? 3.877 7.125 -9.523 1 97.38 216 LYS B CA 1
ATOM 3967 C C . LYS B 1 216 ? 3.699 8.602 -9.18 1 97.38 216 LYS B C 1
ATOM 3969 O O . LYS B 1 216 ? 2.781 9.258 -9.68 1 97.38 216 LYS B O 1
ATOM 3974 N N . PHE B 1 217 ? 4.543 9.062 -8.281 1 98 217 PHE B N 1
ATOM 3975 C CA . PHE B 1 217 ? 4.547 10.477 -7.926 1 98 217 PHE B CA 1
ATOM 3976 C C . PHE B 1 217 ? 5.637 11.219 -8.68 1 98 217 PHE B C 1
ATOM 3978 O O . PHE B 1 217 ? 6.812 10.852 -8.609 1 98 217 PHE B O 1
ATOM 3985 N N . LYS B 1 218 ? 5.227 12.266 -9.43 1 96.81 218 LYS B N 1
ATOM 3986 C CA . LYS B 1 218 ? 6.203 13.094 -10.125 1 96.81 218 LYS B CA 1
ATOM 3987 C C . LYS B 1 218 ? 6.93 14.023 -9.164 1 96.81 218 LYS B C 1
ATOM 3989 O O . LYS B 1 218 ? 6.336 14.961 -8.625 1 96.81 218 LYS B O 1
ATOM 3994 N N . LYS B 1 219 ? 8.164 13.797 -8.977 1 97.19 219 LYS B N 1
ATOM 3995 C CA . LYS B 1 219 ? 8.992 14.562 -8.055 1 97.19 219 LYS B CA 1
ATOM 3996 C C . LYS B 1 219 ? 9.172 16 -8.539 1 97.19 219 LYS B C 1
ATOM 3998 O O . LYS B 1 219 ? 9.727 16.234 -9.617 1 97.19 219 LYS B O 1
ATOM 4003 N N . PRO B 1 220 ? 8.805 17 -7.793 1 97.69 220 PRO B N 1
ATOM 4004 C CA . PRO B 1 220 ? 9.008 18.406 -8.188 1 97.69 220 PRO B CA 1
ATOM 4005 C C . PRO B 1 220 ? 10.383 18.938 -7.793 1 97.69 220 PRO B C 1
ATOM 4007 O O . PRO B 1 220 ? 11.078 18.328 -6.973 1 97.69 220 PRO B O 1
ATOM 4010 N N . ASN B 1 221 ? 10.758 19.984 -8.461 1 97.31 221 ASN B N 1
ATOM 4011 C CA . ASN B 1 221 ? 11.891 20.812 -8.055 1 97.31 221 ASN B CA 1
ATOM 4012 C C . ASN B 1 221 ? 11.438 22.172 -7.527 1 97.31 221 ASN B C 1
ATOM 4014 O O . ASN B 1 221 ? 10.758 22.922 -8.234 1 97.31 221 ASN B O 1
ATOM 4018 N N . LEU B 1 222 ? 11.812 22.406 -6.281 1 96.12 222 LEU B N 1
ATOM 4019 C CA . LEU B 1 222 ? 11.375 23.625 -5.621 1 96.12 222 LEU B CA 1
ATOM 4020 C C . LEU B 1 222 ? 12.523 24.625 -5.484 1 96.12 222 LEU B C 1
ATOM 4022 O O . LEU B 1 222 ? 13.641 24.234 -5.145 1 96.12 222 LEU B O 1
ATOM 4026 N N . LYS B 1 223 ? 12.227 25.875 -5.805 1 94.44 223 LYS B N 1
ATOM 4027 C CA . LYS B 1 223 ? 13.195 26.953 -5.609 1 94.44 223 LYS B CA 1
ATOM 4028 C C . LYS B 1 223 ? 13.133 27.5 -4.191 1 94.44 223 LYS B C 1
ATOM 4030 O O . LYS B 1 223 ? 12.344 28.406 -3.904 1 94.44 223 LYS B O 1
ATOM 4035 N N . ILE B 1 224 ? 13.984 27 -3.297 1 93.12 224 ILE B N 1
ATOM 4036 C CA . ILE B 1 224 ? 14.039 27.406 -1.896 1 93.12 224 ILE B CA 1
ATOM 4037 C C . ILE B 1 224 ? 15.492 27.469 -1.434 1 93.12 224 ILE B C 1
ATOM 4039 O O . ILE B 1 224 ? 16.25 26.516 -1.614 1 93.12 224 ILE B O 1
ATOM 4043 N N . ASP B 1 225 ? 15.859 28.531 -0.88 1 90.69 225 ASP B N 1
ATOM 4044 C CA . ASP B 1 225 ? 17.203 28.656 -0.306 1 90.69 225 ASP B CA 1
ATOM 4045 C C . ASP B 1 225 ? 17.25 28.078 1.107 1 90.69 225 ASP B C 1
ATOM 4047 O O . ASP B 1 225 ? 17.141 28.812 2.088 1 90.69 225 ASP B O 1
ATOM 4051 N N . ILE B 1 226 ? 17.469 26.828 1.217 1 90.81 226 ILE B N 1
ATOM 4052 C CA . ILE B 1 226 ? 17.422 26.109 2.48 1 90.81 226 ILE B CA 1
ATOM 4053 C C . ILE B 1 226 ? 18.5 26.641 3.426 1 90.81 226 ILE B C 1
ATOM 4055 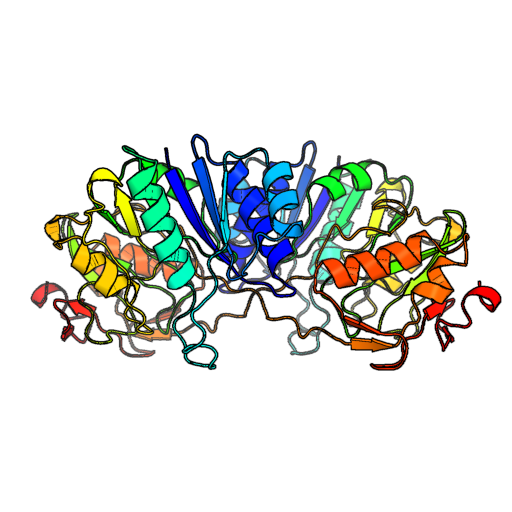O O . ILE B 1 226 ? 18.297 26.656 4.645 1 90.81 226 ILE B O 1
ATOM 4059 N N . GLU B 1 227 ? 19.641 27 2.926 1 89.5 227 GLU B N 1
ATOM 4060 C CA . GLU B 1 227 ? 20.719 27.531 3.756 1 89.5 227 GLU B CA 1
ATOM 4061 C C . GLU B 1 227 ? 20.297 28.812 4.465 1 89.5 227 GLU B C 1
ATOM 4063 O O . GLU B 1 227 ? 20.609 29.016 5.641 1 89.5 227 GLU B O 1
ATOM 4068 N N . ARG B 1 228 ? 19.641 29.625 3.77 1 88.75 228 ARG B N 1
ATOM 4069 C CA . ARG B 1 228 ? 19.141 30.859 4.363 1 88.75 228 ARG B CA 1
ATOM 4070 C C . ARG B 1 228 ? 18.141 30.562 5.473 1 88.75 228 ARG B C 1
ATOM 4072 O O . ARG B 1 228 ? 18.203 31.172 6.547 1 88.75 228 ARG B O 1
ATOM 4079 N N . ILE B 1 229 ? 17.25 29.609 5.211 1 88.88 229 ILE B N 1
ATOM 4080 C CA . ILE B 1 229 ? 16.234 29.266 6.195 1 88.88 229 ILE B CA 1
ATOM 4081 C C . ILE B 1 229 ? 16.891 28.609 7.41 1 88.88 229 ILE B C 1
ATOM 4083 O O . ILE B 1 229 ? 16.469 28.859 8.547 1 88.88 229 ILE B O 1
ATOM 4087 N N . SER B 1 230 ? 17.891 27.844 7.176 1 89.38 230 SER B N 1
ATOM 4088 C CA . SER B 1 230 ? 18.578 27.125 8.25 1 89.38 230 SER B CA 1
ATOM 4089 C C . SER B 1 230 ? 19.281 28.094 9.195 1 89.38 230 SER B C 1
ATOM 4091 O O . SER B 1 230 ? 19.578 27.734 10.344 1 89.38 230 SER B O 1
ATOM 4093 N N . LYS B 1 231 ? 19.562 29.266 8.75 1 88.62 231 LYS B N 1
ATOM 4094 C CA . LYS B 1 231 ? 20.234 30.281 9.555 1 88.62 231 LYS B CA 1
ATOM 4095 C C . LYS B 1 231 ? 19.266 31.016 10.469 1 88.62 231 LYS B C 1
ATOM 4097 O O . LYS B 1 231 ? 19.672 31.766 11.352 1 88.62 231 LYS B O 1
ATOM 4102 N N . LEU B 1 232 ? 18.016 30.781 10.227 1 87.75 232 LEU B N 1
ATOM 4103 C CA . LEU B 1 232 ? 17 31.344 11.102 1 87.75 232 LEU B CA 1
ATOM 4104 C C . LEU B 1 232 ? 16.578 30.328 12.172 1 87.75 232 LEU B C 1
ATOM 4106 O O . LEU B 1 232 ? 15.828 29.406 11.898 1 87.75 232 LEU B O 1
ATOM 4110 N N . PRO B 1 233 ? 16.969 30.5 13.398 1 87.25 233 PRO B N 1
ATOM 4111 C CA . PRO B 1 233 ? 16.75 29.516 14.453 1 87.25 233 PRO B CA 1
ATOM 4112 C C . PRO B 1 233 ? 15.266 29.234 14.688 1 87.25 233 PRO B C 1
ATOM 4114 O O . PRO B 1 233 ? 14.883 28.094 15 1 87.25 233 PRO B O 1
ATOM 4117 N N . LYS B 1 234 ? 14.516 30.234 14.492 1 89.25 234 LYS B N 1
ATOM 4118 C CA . LYS B 1 234 ? 13.086 30.125 14.781 1 89.25 234 LYS B CA 1
ATOM 4119 C C . LYS B 1 234 ? 12.406 29.203 13.773 1 89.25 234 LYS B C 1
ATOM 4121 O O . LYS B 1 234 ? 11.289 28.719 14.016 1 89.25 234 LYS B O 1
ATOM 4126 N N . TYR B 1 235 ? 13.133 28.891 12.602 1 91.12 235 TYR B N 1
ATOM 4127 C CA . TYR B 1 235 ? 12.531 28.094 11.547 1 91.12 235 TYR B CA 1
ATOM 4128 C C . TYR B 1 235 ? 13.344 26.828 11.281 1 91.12 235 TYR B C 1
ATOM 4130 O O . TYR B 1 235 ? 13.32 26.297 10.172 1 91.12 235 TYR B O 1
ATOM 4138 N N . GLU B 1 236 ? 14.008 26.422 12.289 1 92.81 236 GLU B N 1
ATOM 4139 C CA . GLU B 1 236 ? 14.875 25.25 12.156 1 92.81 236 GLU B CA 1
ATOM 4140 C C . GLU B 1 236 ? 14.062 24.016 11.789 1 92.81 236 GLU B C 1
ATOM 4142 O O . GLU B 1 236 ? 14.508 23.188 10.992 1 92.81 236 GLU B O 1
ATOM 4147 N N . ASP B 1 237 ? 12.906 23.891 12.344 1 95.75 237 ASP B N 1
ATOM 4148 C CA . ASP B 1 237 ? 12.062 22.719 12.07 1 95.75 237 ASP B CA 1
ATOM 4149 C C . ASP B 1 237 ? 11.609 22.703 10.609 1 95.75 237 ASP B C 1
ATOM 4151 O O . ASP B 1 237 ? 11.539 21.641 9.992 1 95.75 237 ASP B O 1
ATOM 4155 N N . PHE B 1 238 ? 11.336 23.828 10.102 1 95.5 238 PHE B N 1
ATOM 4156 C CA . PHE B 1 238 ? 10.914 23.922 8.711 1 95.5 238 PHE B CA 1
ATOM 4157 C C . PHE B 1 238 ? 12.07 23.578 7.777 1 95.5 238 PHE B C 1
ATOM 4159 O O . PHE B 1 238 ? 11.883 22.859 6.789 1 95.5 238 PHE B O 1
ATOM 4166 N N . ALA B 1 239 ? 13.219 24.094 8.078 1 94.75 239 ALA B N 1
ATOM 4167 C CA . ALA B 1 239 ? 14.406 23.734 7.305 1 94.75 239 ALA B CA 1
ATOM 4168 C C . ALA B 1 239 ? 14.633 22.219 7.32 1 94.75 239 ALA B C 1
ATOM 4170 O O . ALA B 1 239 ? 14.938 21.625 6.289 1 94.75 239 ALA B O 1
ATOM 4171 N N . ASN B 1 240 ? 14.484 21.656 8.469 1 97.12 240 ASN B N 1
ATOM 4172 C CA . ASN B 1 240 ? 14.672 20.219 8.609 1 97.12 240 ASN B CA 1
ATOM 4173 C C . ASN B 1 240 ? 13.617 19.438 7.828 1 97.12 240 ASN B C 1
ATOM 4175 O O . ASN B 1 240 ? 13.906 18.359 7.289 1 97.12 240 ASN B O 1
ATOM 4179 N N . LEU B 1 241 ? 12.414 19.969 7.762 1 97.81 241 LEU B N 1
ATOM 4180 C CA . LEU B 1 241 ? 11.367 19.344 6.965 1 97.81 241 LEU B CA 1
ATOM 4181 C C . LEU B 1 241 ? 11.742 19.328 5.484 1 97.81 241 LEU B C 1
ATOM 4183 O O . LEU B 1 241 ? 11.539 18.328 4.793 1 97.81 241 LEU B O 1
ATOM 4187 N N . LEU B 1 242 ? 12.234 20.453 5.051 1 96.56 242 LEU B N 1
ATOM 4188 C CA . LEU B 1 242 ? 12.641 20.547 3.654 1 96.56 242 LEU B CA 1
ATOM 4189 C C . LEU B 1 242 ? 13.758 19.562 3.34 1 96.56 242 LEU B C 1
ATOM 4191 O O . LEU B 1 242 ? 13.734 18.891 2.303 1 96.56 242 LEU B O 1
ATOM 4195 N N . LYS B 1 243 ? 14.688 19.453 4.242 1 97.31 243 LYS B N 1
ATOM 4196 C CA . LYS B 1 243 ? 15.758 18.484 4.082 1 97.31 243 LYS B CA 1
ATOM 4197 C C . LYS B 1 243 ? 15.211 17.047 4.074 1 97.31 243 LYS B C 1
ATOM 4199 O O . LYS B 1 243 ? 15.641 16.219 3.268 1 97.31 243 LYS B O 1
ATOM 4204 N N . GLU B 1 244 ? 14.305 16.828 4.988 1 97.62 244 GLU B N 1
ATOM 4205 C CA . GLU B 1 244 ? 13.656 15.523 5.074 1 97.62 244 GLU B CA 1
ATOM 4206 C C . GLU B 1 244 ? 12.93 15.188 3.775 1 97.62 244 GLU B C 1
ATOM 4208 O O . GLU B 1 244 ? 13.023 14.062 3.281 1 97.62 244 GLU B O 1
ATOM 4213 N N . THR B 1 245 ? 12.219 16.125 3.236 1 97.94 245 THR B N 1
ATOM 4214 C CA . THR B 1 245 ? 11.461 15.961 2 1 97.94 245 THR B CA 1
ATOM 4215 C C . THR B 1 245 ? 12.383 15.594 0.844 1 97.94 245 THR B C 1
ATOM 4217 O O . THR B 1 245 ? 12.078 14.688 0.061 1 97.94 245 THR B O 1
ATOM 4220 N N . SER B 1 246 ? 13.5 16.25 0.793 1 97.19 246 SER B N 1
ATOM 4221 C CA . SER B 1 246 ? 14.492 15.961 -0.234 1 97.19 246 SER B CA 1
ATOM 4222 C C . SER B 1 246 ? 15.148 14.602 -0.017 1 97.19 246 SER B C 1
ATOM 4224 O O . SER B 1 246 ? 15.305 13.828 -0.963 1 97.19 246 SER B O 1
ATOM 4226 N N . ARG B 1 247 ? 15.508 14.328 1.193 1 96.94 247 ARG B N 1
ATOM 4227 C CA . ARG B 1 247 ? 16.172 13.07 1.543 1 96.94 247 ARG B CA 1
ATOM 4228 C C . ARG B 1 247 ? 15.297 11.875 1.192 1 96.94 247 ARG B C 1
ATOM 4230 O O . ARG B 1 247 ? 15.797 10.844 0.738 1 96.94 247 ARG B O 1
ATOM 4237 N N . LEU B 1 248 ? 14.023 12.016 1.3 1 97.19 248 LEU B N 1
ATOM 4238 C CA . LEU B 1 248 ? 13.086 10.93 1.034 1 97.19 248 LEU B CA 1
ATOM 4239 C C . LEU B 1 248 ? 12.719 10.875 -0.446 1 97.19 248 LEU B C 1
ATOM 4241 O O . LEU B 1 248 ? 11.914 10.047 -0.862 1 97.19 248 LEU B O 1
ATOM 4245 N N . GLY B 1 249 ? 13.242 11.766 -1.199 1 96.5 249 GLY B N 1
ATOM 4246 C CA . GLY B 1 249 ? 13.078 11.742 -2.643 1 96.5 249 GLY B CA 1
ATOM 4247 C C . GLY B 1 249 ? 11.758 12.328 -3.104 1 96.5 249 GLY B C 1
ATOM 4248 O O . GLY B 1 249 ? 11.336 12.102 -4.238 1 96.5 249 GLY B O 1
ATOM 4249 N N . MET B 1 250 ? 11.07 13.109 -2.279 1 98.12 250 MET B N 1
ATOM 4250 C CA . MET B 1 250 ? 9.719 13.562 -2.588 1 98.12 250 MET B CA 1
ATOM 4251 C C . MET B 1 250 ? 9.75 14.914 -3.301 1 98.12 250 MET B C 1
ATOM 4253 O O . MET B 1 250 ? 8.758 15.32 -3.918 1 98.12 250 MET B O 1
ATOM 4257 N N . ALA B 1 251 ? 10.891 15.648 -3.166 1 98.06 251 ALA B N 1
ATOM 4258 C CA . ALA B 1 251 ? 11.102 16.906 -3.881 1 98.06 251 ALA B CA 1
ATOM 4259 C C . ALA B 1 251 ? 12.586 17.25 -3.969 1 98.06 251 ALA B C 1
ATOM 4261 O O . ALA B 1 251 ? 13.367 16.891 -3.08 1 98.06 251 ALA B O 1
ATOM 4262 N N . GLY B 1 252 ? 12.961 17.812 -5.113 1 97.25 252 GLY B N 1
ATOM 4263 C CA . GLY B 1 252 ? 14.242 18.5 -5.172 1 97.25 252 GLY B CA 1
ATOM 4264 C C . GLY B 1 252 ? 14.188 19.922 -4.664 1 97.25 252 GLY B C 1
ATOM 4265 O O . GLY B 1 252 ? 13.219 20.641 -4.926 1 97.25 252 GLY B O 1
ATOM 4266 N N . ILE B 1 253 ? 15.148 20.312 -3.852 1 95.44 253 ILE B N 1
ATOM 4267 C CA . ILE B 1 253 ? 15.188 21.656 -3.297 1 95.44 253 ILE B CA 1
ATOM 4268 C C . ILE B 1 253 ? 16.469 22.375 -3.742 1 95.44 253 ILE B C 1
ATOM 4270 O O . ILE B 1 253 ? 17.578 21.922 -3.43 1 95.44 253 ILE B O 1
ATOM 4274 N N . PHE B 1 254 ? 16.25 23.484 -4.449 1 93.94 254 PHE B N 1
ATOM 4275 C CA . PHE B 1 254 ? 17.375 24.203 -5.02 1 93.94 254 PHE B CA 1
ATOM 4276 C C . PHE B 1 254 ? 17.266 25.688 -4.742 1 93.94 254 PHE B C 1
ATOM 4278 O O . PHE B 1 254 ? 16.156 26.25 -4.715 1 93.94 254 PHE B O 1
ATOM 4285 N N . SER B 1 255 ? 18.391 26.375 -4.598 1 90.44 255 SER B N 1
ATOM 4286 C CA . SER B 1 255 ? 18.406 27.797 -4.281 1 90.44 255 SER B CA 1
ATOM 4287 C C . SER B 1 255 ? 18.094 28.641 -5.516 1 90.44 255 SER B C 1
ATOM 4289 O O . SER B 1 255 ? 17.531 29.734 -5.406 1 90.44 255 SER B O 1
ATOM 4291 N N . LYS B 1 256 ? 18.438 28.297 -6.711 1 90.56 256 LYS B N 1
ATOM 4292 C CA . LYS B 1 256 ? 18.359 29.141 -7.895 1 90.56 256 LYS B CA 1
ATOM 4293 C C . LYS B 1 256 ? 17.375 28.578 -8.914 1 90.56 256 LYS B C 1
ATOM 4295 O O . LYS B 1 256 ? 16.797 29.312 -9.719 1 90.56 256 LYS B O 1
ATOM 4300 N N . ASN B 1 257 ? 17.094 27.297 -8.867 1 90.69 257 ASN B N 1
ATOM 4301 C CA . ASN B 1 257 ? 16.266 26.625 -9.867 1 90.69 257 ASN B CA 1
ATOM 4302 C C . ASN B 1 257 ? 15 26.031 -9.258 1 90.69 257 ASN B C 1
ATOM 4304 O O . ASN B 1 257 ? 14.891 25.938 -8.031 1 90.69 257 ASN B O 1
ATOM 4308 N N . GLY B 1 258 ? 14 25.828 -10.164 1 92.62 258 GLY B N 1
ATOM 4309 C CA . GLY B 1 258 ? 12.773 25.188 -9.711 1 92.62 258 GLY B CA 1
ATOM 4310 C C . GLY B 1 258 ? 11.586 26.141 -9.688 1 92.62 258 GLY B C 1
ATOM 4311 O O . GLY B 1 258 ? 11.703 27.312 -10.047 1 92.62 258 GLY B O 1
ATOM 4312 N N . SER B 1 259 ? 10.492 25.578 -9.234 1 92.31 259 SER B N 1
ATOM 4313 C CA . SER B 1 259 ? 9.258 26.344 -9.156 1 92.31 259 SER B CA 1
ATOM 4314 C C . SER B 1 259 ? 9.227 27.234 -7.914 1 92.31 259 SER B C 1
ATOM 4316 O O . SER B 1 259 ? 9.672 26.812 -6.844 1 92.31 259 SER B O 1
ATOM 4318 N N . LYS B 1 260 ? 8.648 28.359 -8.07 1 90.94 260 LYS B N 1
ATOM 4319 C CA . LYS B 1 260 ? 8.461 29.25 -6.922 1 90.94 260 LYS B CA 1
ATOM 4320 C C . LYS B 1 260 ? 7.473 28.656 -5.922 1 90.94 260 LYS B C 1
ATOM 4322 O O . LYS B 1 260 ? 6.516 27.984 -6.312 1 90.94 260 LYS B O 1
ATOM 4327 N N . THR B 1 261 ? 7.816 28.922 -4.68 1 93.44 261 THR B N 1
ATOM 4328 C CA . THR B 1 261 ? 6.957 28.422 -3.617 1 93.44 261 THR B CA 1
ATOM 4329 C C . THR B 1 261 ? 6.414 29.562 -2.766 1 93.44 261 THR B C 1
ATOM 4331 O O . THR B 1 261 ? 6.926 30.672 -2.822 1 93.44 261 THR B O 1
ATOM 4334 N N . PHE B 1 262 ? 5.344 29.297 -2.092 1 92.19 262 PHE B N 1
ATOM 4335 C CA . PHE B 1 262 ? 4.738 30.281 -1.203 1 92.19 262 PHE B CA 1
ATOM 4336 C C . PHE B 1 262 ? 4.316 29.641 0.112 1 92.19 262 PHE B C 1
ATOM 4338 O O . PHE B 1 262 ? 4.344 28.406 0.245 1 92.19 262 PHE B O 1
ATOM 4345 N N . ILE B 1 263 ? 4.023 30.453 1.071 1 92.88 263 ILE B N 1
ATOM 4346 C CA . ILE B 1 263 ? 3.416 30.016 2.322 1 92.88 263 ILE B CA 1
ATOM 4347 C C . ILE B 1 263 ? 2 30.578 2.436 1 92.88 263 ILE B C 1
ATOM 4349 O O . ILE B 1 263 ? 1.667 31.578 1.79 1 92.88 263 ILE B O 1
ATOM 4353 N N . ILE B 1 264 ? 1.228 29.922 3.16 1 93.44 264 ILE B N 1
ATOM 4354 C CA . ILE B 1 264 ? -0.166 30.328 3.322 1 93.44 264 ILE B CA 1
ATOM 4355 C C . ILE B 1 264 ? -0.43 30.703 4.777 1 93.44 264 ILE B C 1
ATOM 4357 O O . ILE B 1 264 ? -0.073 29.953 5.691 1 93.44 264 ILE B O 1
ATOM 4361 N N . LYS B 1 265 ? -0.94 31.844 5 1 91.19 265 LYS B N 1
ATOM 4362 C CA . LYS B 1 265 ? -1.366 32.312 6.316 1 91.19 265 LYS B CA 1
ATOM 4363 C C . LYS B 1 265 ? -2.646 33.125 6.215 1 91.19 265 LYS B C 1
ATOM 4365 O O . LYS B 1 265 ? -2.736 34.062 5.398 1 91.19 265 LYS B O 1
ATOM 4370 N N . ASP B 1 266 ? -3.59 32.812 6.984 1 89.5 266 ASP B N 1
ATOM 4371 C CA . ASP B 1 266 ? -4.84 33.562 7.039 1 89.5 266 ASP B CA 1
ATOM 4372 C C . ASP B 1 266 ? -5.453 33.688 5.648 1 89.5 266 ASP B C 1
ATOM 4374 O O . ASP B 1 266 ? -5.789 34.812 5.227 1 89.5 266 ASP B O 1
ATOM 4378 N N . ARG B 1 267 ? -5.438 32.625 4.875 1 92 267 ARG B N 1
ATOM 4379 C CA . ARG B 1 267 ? -6.086 32.5 3.576 1 92 267 ARG B CA 1
ATOM 4380 C C . ARG B 1 267 ? -5.359 33.344 2.52 1 92 267 ARG B C 1
ATOM 4382 O O . ARG B 1 267 ? -5.871 33.531 1.415 1 92 267 ARG B O 1
ATOM 4389 N N . LYS B 1 268 ? -4.211 33.844 2.85 1 91.12 268 LYS B N 1
ATOM 4390 C CA . LYS B 1 268 ? -3.4 34.625 1.918 1 91.12 268 LYS B CA 1
ATOM 4391 C C . LYS B 1 268 ? -2.088 33.906 1.6 1 91.12 268 LYS B C 1
ATOM 4393 O O . LYS B 1 268 ? -1.572 33.156 2.422 1 91.12 268 LYS B O 1
ATOM 4398 N N . THR B 1 269 ? -1.605 34.156 0.453 1 91.94 269 THR B N 1
ATOM 4399 C CA . THR B 1 269 ? -0.333 33.562 0.039 1 91.94 269 THR B CA 1
ATOM 4400 C C . THR B 1 269 ? 0.791 34.594 0.15 1 91.94 269 THR B C 1
ATOM 4402 O O . THR B 1 269 ? 0.592 35.781 -0.146 1 91.94 269 THR B O 1
ATOM 4405 N N . PHE B 1 270 ? 1.895 34.156 0.618 1 86.25 270 PHE B N 1
ATOM 4406 C CA . PHE B 1 270 ? 3.055 35.031 0.756 1 86.25 270 PHE B CA 1
ATOM 4407 C C . PHE B 1 270 ? 4.258 34.438 0.021 1 86.25 270 PHE B C 1
ATOM 4409 O O . PHE B 1 270 ? 4.684 33.312 0.305 1 86.25 270 PHE B O 1
ATOM 4416 N N . GLU B 1 271 ? 4.621 34.938 -0.986 1 76.62 271 GLU B N 1
ATOM 4417 C CA . GLU B 1 271 ? 5.82 34.594 -1.737 1 76.62 271 GLU B CA 1
ATOM 4418 C C . GLU B 1 271 ? 6.914 35.656 -1.554 1 76.62 271 GLU B C 1
ATOM 4420 O O . GLU B 1 271 ? 6.625 36.812 -1.242 1 76.62 271 GLU B O 1
ATOM 4425 N N . PRO B 1 272 ? 8.273 35.344 -1.57 1 64.75 272 PRO B N 1
ATOM 4426 C CA . PRO B 1 272 ? 9.023 34.094 -1.567 1 64.75 272 PRO B CA 1
ATOM 4427 C C . PRO B 1 272 ? 9.367 33.625 -0.158 1 64.75 272 PRO B C 1
ATOM 4429 O O . PRO B 1 272 ? 9.312 34.406 0.794 1 64.75 272 PRO B O 1
ATOM 4432 N N . LEU B 1 273 ? 9.523 32.344 0.102 1 72.75 273 LEU B N 1
ATOM 4433 C CA . LEU B 1 273 ? 9.891 31.812 1.41 1 72.75 273 LEU B CA 1
ATOM 4434 C C . LEU B 1 273 ? 10.977 32.656 2.059 1 72.75 273 LEU B C 1
ATOM 4436 O O . LEU B 1 273 ? 11.156 32.625 3.279 1 72.75 273 LEU B O 1
ATOM 4440 N N . SER B 1 274 ? 11.586 33.531 1.235 1 61.66 274 SER B N 1
ATOM 4441 C CA . SER B 1 274 ? 12.625 34.438 1.728 1 61.66 274 SER B CA 1
ATOM 4442 C C . SER B 1 274 ? 12.039 35.469 2.67 1 61.66 274 SER B C 1
ATOM 4444 O O . SER B 1 274 ? 12.766 36.062 3.473 1 61.66 274 SER B O 1
ATOM 4446 N N . LEU B 1 275 ? 10.789 35.594 2.582 1 63.5 275 LEU B N 1
ATOM 4447 C CA . LEU B 1 275 ? 10.172 36.625 3.396 1 63.5 275 LEU B CA 1
ATOM 4448 C C . LEU B 1 275 ? 9.586 36.031 4.676 1 63.5 275 LEU B C 1
ATOM 4450 O O . LEU B 1 275 ? 8.875 36.719 5.41 1 63.5 275 LEU B O 1
ATOM 4454 N N . LEU B 1 276 ? 9.875 34.906 4.992 1 70.19 276 LEU B N 1
ATOM 4455 C CA . LEU B 1 276 ? 9.352 34.188 6.152 1 70.19 276 LEU B CA 1
ATOM 4456 C C . LEU B 1 276 ? 9.57 35 7.43 1 70.19 276 LEU B C 1
ATOM 4458 O O . LEU B 1 276 ? 8.656 35.125 8.25 1 70.19 276 LEU B O 1
ATOM 4462 N N . PRO B 1 277 ? 10.711 35.531 7.594 1 60.22 277 PRO B N 1
ATOM 4463 C CA . PRO B 1 277 ? 10.945 36.25 8.852 1 60.22 277 PRO B CA 1
ATOM 4464 C C . PRO B 1 277 ? 9.992 37.438 9.031 1 60.22 277 PRO B C 1
ATOM 4466 O O . PRO B 1 277 ? 9.688 37.812 10.164 1 60.22 277 PRO B O 1
ATOM 4469 N N . THR B 1 278 ? 9.602 37.969 7.926 1 63.53 278 THR B N 1
ATOM 4470 C CA . THR B 1 278 ? 8.797 39.156 8.016 1 63.53 278 THR B CA 1
ATOM 4471 C C . THR B 1 278 ? 7.312 38.844 8.055 1 63.53 278 THR B C 1
ATOM 4473 O O . THR B 1 278 ? 6.484 39.688 8.359 1 63.53 278 THR B O 1
ATOM 4476 N N . LEU B 1 279 ? 7.129 37.719 7.684 1 58.38 279 LEU B N 1
ATOM 4477 C CA . LEU B 1 279 ? 5.73 37.375 7.453 1 58.38 279 LEU B CA 1
ATOM 4478 C C . LEU B 1 279 ? 5.109 36.75 8.688 1 58.38 279 LEU B C 1
ATOM 4480 O O . LEU B 1 279 ? 3.91 36.906 8.938 1 58.38 279 LEU B O 1
ATOM 4484 N N . VAL B 1 280 ? 5.914 36 9.297 1 60.78 280 VAL B N 1
ATOM 4485 C CA . VAL B 1 280 ? 5.316 35.188 10.359 1 60.78 280 VAL B CA 1
ATOM 4486 C C . VAL B 1 280 ? 5.855 35.625 11.711 1 60.78 280 VAL B C 1
ATOM 4488 O O . VAL B 1 280 ? 7.016 36.031 11.828 1 60.78 280 VAL B O 1
#

pLDDT: mean 93.44, std 8.74, range [52.88, 98.94]

Solvent-accessible surface area (backbone atoms only — not comparable to full-atom values): 29111 Å² total; per-residue (Å²): 86,35,39,41,36,24,42,47,51,92,46,44,57,40,61,52,30,44,48,46,45,44,36,48,53,67,73,47,80,63,46,35,43,33,39,17,30,49,29,90,56,73,52,65,69,59,50,54,51,48,61,70,61,69,55,55,68,47,83,41,53,20,45,66,62,76,91,50,76,58,93,88,47,51,74,51,41,47,13,51,49,51,51,51,54,49,40,69,73,73,51,75,71,39,24,38,32,49,42,59,45,47,45,30,71,43,72,67,44,58,67,54,52,65,66,39,78,52,31,26,35,29,24,27,27,59,34,78,71,54,20,37,25,22,57,31,34,46,82,82,32,53,64,36,23,37,39,70,63,57,88,69,28,73,52,51,52,53,64,70,18,40,35,36,15,44,75,57,63,48,92,70,46,49,59,56,90,39,72,90,41,33,49,29,48,26,48,53,46,52,68,66,49,60,89,54,44,38,58,33,54,76,50,26,24,39,75,42,30,30,56,47,43,63,54,83,67,82,61,32,46,32,34,43,52,55,72,66,40,51,71,35,75,56,31,38,35,43,33,42,25,54,50,45,37,33,73,53,42,26,22,44,75,29,66,90,47,60,44,84,51,48,34,37,44,84,46,37,77,42,71,51,64,84,44,48,77,79,69,99,87,34,38,41,36,22,39,48,50,92,48,44,57,39,63,51,28,44,49,46,44,46,36,46,54,68,72,47,80,62,47,35,42,32,41,18,30,48,29,89,56,75,52,65,69,60,51,55,52,49,60,71,63,69,55,55,68,48,83,40,53,22,46,66,61,75,92,52,76,57,94,89,46,52,74,52,41,47,14,52,48,52,50,50,55,49,41,69,74,72,51,76,72,40,24,38,33,50,42,58,46,47,44,32,69,44,72,67,44,57,68,53,50,65,65,38,76,52,31,27,36,28,25,27,27,59,36,78,72,55,18,36,26,21,57,30,35,44,84,80,32,53,66,35,25,36,39,70,64,57,88,69,28,74,52,50,51,52,64,69,20,41,35,36,14,46,75,57,62,48,93,68,44,48,60,56,90,40,70,91,40,35,49,30,47,26,47,52,46,53,67,66,50,59,87,54,42,38,59,32,54,77,50,26,23,38,74,42,32,32,56,48,43,65,53,85,66,83,60,32,48,34,35,43,51,54,71,65,40,50,71,36,74,56,30,38,34,42,32,42,24,54,51,44,38,34,72,54,42,25,20,44,76,28,66,88,47,60,44,85,50,48,34,38,46,85,46,35,77,44,71,49,68,84,44,46,78,80,69,92

Radius of gyration: 25.03 Å; Cα contacts (8 Å, |Δi|>4): 1336; chains: 2; bounding box: 54×73×52 Å

Nearest PDB structures (foldseek):
  1v84-assembly1_A  TM=9.507E-01  e=1.318E-25  Homo sapiens
  2d0j-assembly2_D  TM=9.438E-01  e=1.492E-25  Homo sapiens
  1kws-assembly1_A  TM=8.640E-01  e=2.927E-24  Homo sapiens
  1kws-assembly1_B  TM=8.617E-01  e=4.807E-24  Homo sapiens
  3cu0-assembly1_B  TM=8.604E-01  e=8.938E-24  Homo sapiens

Secondary structure (DSSP, 8-state):
-EEEEEEE--STTHHHHHHHHHHHHTTSSSEEEEEEESSSS--HHHHHHHHHHT--EEEEE-PPPGGG-STTPPTTHHHHHHHHHHHHHH-SSSEEEE--TT-EE-HHHHHHHTT-SSEEE--EES-TTTSEEEEEEETTEEEEEE-S--TT-SS---GGGEEEEGGG--TT----S-TT-HHHHHHHHTT--GGGEEE-HHHHTS--EE---BPPP---EEE--HHHHHT-GGGHHHHHHHHHHHHTTS-EEESSSSB---EEETTEEE--GGGHHHH-/-EEEEEEE--STTHHHHHHHHHHHHTTSSSEEEEEEESSSS--HHHHHHHHHHT--EEEEE-PPPGGG-STTPPTTHHHHHHHHHHHHHH-SSSEEEE--TT-EE-HHHHHHHTT-SSEEE--EES-TTTSEEEEEEETTEEEEEE-S--TT-SS---GGGEEEEGGG--TT----S-TT-HHHHHHHHTT--GGGEEE-HHHHTS--EE---BPPP---EEE--HHHHHT-GGGHHHHHHHHHHHHTTS-EEESSSSB---EEETTEEE--GGGHHHH-

InterPro domains:
  IPR005027 Glycosyl transferase, family 43 [PF03360] (21-214)
  IPR005027 Glycosyl transferase, family 43 [PTHR10896] (1-228)
  IPR005027 Glycosyl transferase, family 43 [cd00218] (2-216)
  IPR029044 Nucleotide-diphospho-sugar transferases [G3DSA:3.90.550.10] (1-230)
  IPR029044 Nucleotide-diphospho-sugar transferases [SSF53448] (1-218)

Organism: Bombyx mori (NCBI:txid7091)

Sequence (560 aa):
MIYYITPTYPRPEQIPELTRLGHTLMHVPRIHWIIADDQSLCSTNVLNLLRRTGLPFTHISSPKPYVYKGTNFPRGVSNRRAALVWLRENVREGVMYFGDDDNTVDLQLFDEIRRTKKVSMFPVGLIGDYGISAPIIKDGKVVAFFDSWPGSRTFPVDMAGFAVNIEFLTPTATMPYSAGHEEDKFLMSLGIKLDDIEPLADNCSKVLVWHTKTVKFKKPNLKIDIERISKLPKYEDFANLLKETSRLGMAGIFSKNGSKTFIIKDRKTFEPLSLLPTLVMIYYITPTYPRPEQIPELTRLGHTLMHVPRIHWIIADDQSLCSTNVLNLLRRTGLPFTHISSPKPYVYKGTNFPRGVSNRRAALVWLRENVREGVMYFGDDDNTVDLQLFDEIRRTKKVSMFPVGLIGDYGISAPIIKDGKVVAFFDSWPGSRTFPVDMAGFAVNIEFLTPTATMPYSAGHEEDKFLMSLGIKLDDIEPLADNCSKVLVWHTKTVKFKKPNLKIDIERISKLPKYEDFANLLKETSRLGMAGIFSKNGSKTFIIKDRKTFEPLSLLPTLV

Foldseek 3Di:
DEEEAEEEEDALCGLVLQLVVLVLCLVFPPYEYEYEYQAQDFAPSVVVSVVVSVHHYHYHDFHDDPVQPDDPWAPCQSRVQVVLVVCVVPHQWFKYAYDYSNKDFANVVSVWRRPQDFKEFAKAACDDPVRIWGFDDDPQFGDGIDDPDPVVAPRQGDSRGMMGISNLSDPQQGADGDHRCRVRVNCVSSVDDRRSYGYDPVSRPDHGMYPDDDDHADAFEEADDLVLQCVPPVRVVVSVVVVVCVSSNRYHYHNPDGDADWDDDPNDTGDDVNCVVVPD/DEEEAEEEEDALCGLVLLLVVLVLCLVFPPYEYEYEYQAQDFAPSVVVSVVVSVHHYHYHDFHDDPVQPDDPWAPCQSRVQVVLVVCVVPHQWFKYAYDYSNKDFANVVSVWRRPQDFKEFAKAACDDPVRIWGFDDDPQFGDGIDDPDPVVAPRQGDSRGMMGISNLSDPQQGADGDPRCRVRVNCVSSVDDRRSYGYDPVSRPDHGMYPDDDDHADAFEEADDLVLQCVPPVRVVVSVVVVVCVSSNRYHYHNPDGDADWDDDPNDTDDDVNCVVVPD